Protein AF-0000000074130342 (afdb_homodimer)

Radius of gyration: 25.34 Å; Cα contacts (8 Å, |Δi|>4): 892; chains: 2; bounding box: 71×67×61 Å

Solvent-accessible surface area (backbone atoms only — not comparable to full-atom values): 33276 Å² total; per-residue (Å²): 106,71,64,52,54,55,45,49,65,70,62,58,66,60,75,70,65,76,58,54,89,88,46,61,43,65,38,70,67,45,55,48,35,56,52,48,40,52,52,14,48,50,33,41,50,52,49,26,19,75,72,62,36,90,77,43,72,65,71,58,54,52,38,71,68,38,47,49,73,42,70,35,47,55,28,46,33,51,31,50,44,36,32,48,56,48,34,52,46,34,52,50,35,47,50,22,37,76,67,75,34,77,35,58,65,57,48,31,25,48,26,19,24,44,43,47,50,45,48,22,52,52,54,10,40,44,34,11,69,51,17,67,73,65,46,76,61,60,60,59,54,49,57,57,43,54,50,38,48,48,54,40,52,50,56,72,66,48,78,76,78,72,88,60,69,13,36,87,74,70,86,57,47,68,57,45,51,52,48,45,54,47,42,51,54,46,37,52,53,25,44,41,44,19,37,38,44,59,64,16,56,20,61,69,30,41,49,45,34,69,60,41,40,27,40,39,71,38,65,54,26,43,47,14,34,45,33,31,46,39,26,70,54,42,34,60,46,44,55,51,49,42,50,41,72,74,35,72,38,33,48,63,52,68,54,52,35,38,23,50,26,28,22,42,44,48,52,48,52,31,57,63,43,31,70,74,32,84,86,40,62,72,89,32,32,58,38,78,91,32,38,66,59,51,51,49,52,55,51,45,52,35,47,52,38,44,48,51,37,48,54,44,67,72,48,48,30,34,29,28,62,62,75,60,62,81,127,108,69,64,53,56,54,45,49,64,70,62,57,67,60,73,71,62,76,59,55,88,88,46,62,45,63,39,70,69,45,55,48,35,56,52,48,41,52,53,15,49,50,34,42,50,52,50,25,19,74,71,60,36,91,75,40,72,65,71,58,54,51,37,70,68,40,47,47,71,43,72,35,47,55,29,46,34,50,32,50,44,35,32,48,56,49,32,51,47,36,50,50,33,46,50,23,37,75,66,75,35,78,36,57,66,58,49,31,25,48,28,19,26,43,43,48,51,45,49,24,51,52,54,8,40,43,33,12,68,49,16,68,70,65,46,76,61,61,61,60,53,48,57,55,41,53,51,38,50,47,54,42,54,49,55,71,66,48,79,75,80,72,87,61,68,15,37,86,74,68,85,57,47,67,57,46,51,52,46,44,52,48,42,53,53,45,35,52,53,25,46,42,44,20,37,36,42,59,64,16,56,20,60,71,30,43,50,44,33,70,59,40,41,28,39,39,71,37,65,53,27,43,47,15,34,46,34,32,48,39,24,69,53,43,35,60,46,43,54,51,48,45,50,42,73,74,36,71,38,35,50,64,53,67,54,53,34,40,22,48,27,28,21,43,45,47,50,49,53,30,56,62,44,30,68,73,32,85,85,38,62,71,87,32,33,57,40,78,90,31,37,66,58,50,52,49,51,53,51,44,52,35,46,53,38,44,49,50,38,49,53,44,68,72,47,49,30,34,29,28,61,62,75,59,62,78,126

Foldseek 3Di:
DVVVLVVVVVPDPQPPDDPDPQFDACDPLLSVLVVLLVVLVVLVVQLCCVVVHPVPPNPCCCCVPNPVLLVALLNNLLSVCSNPVSNVLSVVLNVCNVVRHHSQLSLLLSLLQQQLSLQLRLVLCCQFPNNVPHDPNNVVSVCSNVVSVVSLVVSLPRDDPDDFAAAADCPCVVVLVVLLVLLVVLLVVLQLLLCVLVVHPPPVSVVCCQQFFVLCVDRSNSLSSSSNCCNPVVNVVSVVLNVLSVAFAALVLLSVLSSNLSSLVNSLSSNQSLLVDPVHDPSRHGDPVNVVVVVVSSVSSNVSSVSSNVVCVVCVSRHHHDDYDDD/DVVVLVVVVPPDPQPPDDPDPQFDACDPLLSVLVVLLVVLVVLVVQLCLVVVHPVPPNPCCCCVPNPVLLVALLNNLLSVCSNPVSNVLSVVLNVCNVVRHHSQLSLLLSLLQQQLSLQLRLVLCCQFPNNVDHDPNNVVSVCSNVVSVVSLVVSLPRDDPDDFAAAADCPCVVVLVVLLVLLVVLLVVLQLLLCVLVVHPPPVSVVCCQQFFVLCVDRSNSLSSLSNCCNPVVNVVSVVLNVLSVAFAALVLLSVLSSNLSSLVNSLSSNQSLLVDPVHDPSRHGDPVNVVVVVVSSVSSNVSSVVSNVVCVVCVSRHHHDDYDDD

Organism: Ciona intestinalis (NCBI:txid7719)

Nearest PDB structures (foldseek):
  6grj-assembly1_C  TM=1.699E-01  e=1.242E+00  Aeromonas hydrophila
  7a0g-assembly1_EEE  TM=1.533E-01  e=3.624E+00  Serratia marcescens
  6grj-assembly1_C  TM=1.714E-01  e=2.009E+00  Aeromonas hydrophila

Sequence (654 aa):
MATIVVFVYLVVPPNGIKKEEGKEGRGVLYYTCCLFMWASMTDLALQGQRFGLFGLKSGTGYFEHGEPYLDTPFGLGVQGWNAIVNYLLYIHIIYNIDNNKDPRYTAIYWAGGILTSQFCVIVGAYSGSFATYLPPSVAMNIVFVVFPMWVFFHFLNKPRSDKIQAINSTKYRALDIFLITGLLVASFFMIIRGLGALDSPFPLTKYYVTTHEPYIMEPGKFGATWVLYGFIYGVPFQLFAIYGLLHSGCEWMMDLVVFYAAGMLQGTCVYMAYTWFPMSNPEYHIPQASMYMVIAINVFLVFISNLLLWRCFAEPQYFVKGKLKKNMATIVVFVYLVVPPNGIKKEEGKEGRGVLYYTCCLFMWASMTDLALQGQRFGLFGLKSGTGYFEHGEPYLDTPFGLGVQGWNAIVNYLLYIHIIYNIDNNKDPRYTAIYWAGGILTSQFCVIVGAYSGSFATYLPPSVAMNIVFVVFPMWVFFHFLNKPRSDKIQAINSTKYRALDIFLITGLLVASFFMIIRGLGALDSPFPLTKYYVTTHEPYIMEPGKFGATWVLYGFIYGVPFQLFAIYGLLHSGCEWMMDLVVFYAAGMLQGTCVYMAYTWFPMSNPEYHIPQASMYMVIAINVFLVFISNLLLWRCFAEPQYFVKGKLKKN

Secondary structure (DSSP, 8-state):
-HHHHHHHHHHS-TTSS---TTS--SSHHHHHHHHHHHHHHHHHHHHHHHTT-TT----THIIIII-GGGSSHHHHHHHHHIIIIIHHHHHHHHHHHHTT---HHHHHHHHHHHHHHHHHHHHHHHHSGGGGG--GGGGGGGHHHHHHHHHHHHHHHSPPSS-PPP----TTHHHHHHHHHHHHHHHHHHHHHHHHHTT---HHHHHHHHHT-GGGG-TT-HHHHHHHHIIIIIHHHHHHHHHHHHSS--THHHHHHHHHHHHHHHHHHHHHGGGG-TTS-GGGSPPGGGHHHHHHHHHHHHHHHHHHHHHHHH-GGGTS-S-----/-HHHHHHHHHHS-TTSS---TTS--SSHHHHHHHHHHHHHHHHHHHHHHHTT-TT----THIIIII-GGGSSHHHHHHHHHIIIIIHHHHHHHHHHHHTT---HHHHHHHHHHHHHHHHHHHHHHHHSGGGGG--GGGGGGGHHHHHHHHHHHHHHHSPPSS-PPP----TTHHHHHHHHHHHHHHHHHHHHHHHHHTT---HHHHHHHHHT-GGGG-TT-HHHHHHHHIIIIIHHHHHHHHHHHHSS--THHHHHHHHHHHHHHHHHHHHHGGGG-TTS-GGGSPPGGGHHHHHHHHHHHHHHHHHHHHHHHH-GGGTS-S-----

pLDDT: mean 86.51, std 14.46, range [36.78, 98.25]

Structure (mmCIF, N/CA/C/O backbone):
data_AF-0000000074130342-model_v1
#
loop_
_entity.id
_entity.type
_entity.pdbx_description
1 polymer 'Transmembrane 6 superfamily member 1-like'
#
loop_
_atom_site.group_PDB
_atom_site.id
_atom_site.type_symbol
_atom_site.label_atom_id
_atom_site.label_alt_id
_atom_site.label_comp_id
_atom_site.label_asym_id
_atom_site.label_entity_id
_atom_site.label_seq_id
_atom_site.pdbx_PDB_ins_code
_atom_site.Cartn_x
_atom_site.Cartn_y
_atom_site.Cartn_z
_atom_site.occupancy
_atom_site.B_iso_or_equiv
_atom_site.auth_seq_id
_atom_site.auth_comp_id
_atom_site.auth_asym_id
_atom_site.auth_atom_id
_atom_site.pdbx_PDB_model_num
ATOM 1 N N . MET A 1 1 ? -33.906 -3.234 2.332 1 36.88 1 MET A N 1
ATOM 2 C CA . MET A 1 1 ? -33 -2.676 3.34 1 36.88 1 MET A CA 1
ATOM 3 C C . MET A 1 1 ? -32.062 -1.671 2.713 1 36.88 1 MET A C 1
ATOM 5 O O . MET A 1 1 ? -31.844 -0.585 3.256 1 36.88 1 MET A O 1
ATOM 9 N N . ALA A 1 2 ? -31.641 -1.943 1.502 1 40.03 2 ALA A N 1
ATOM 10 C CA . ALA A 1 2 ? -30.906 -0.904 0.775 1 40.03 2 ALA A CA 1
ATOM 11 C C . ALA A 1 2 ? -31.797 0.31 0.523 1 40.03 2 ALA A C 1
ATOM 13 O O . ALA A 1 2 ? -31.359 1.452 0.657 1 40.03 2 ALA A O 1
ATOM 14 N N . THR A 1 3 ? -33.031 0.032 0.275 1 41.44 3 THR A N 1
ATOM 15 C CA . THR A 1 3 ? -33.969 1.093 0.003 1 41.44 3 THR A CA 1
ATOM 16 C C . THR A 1 3 ? -34.188 1.954 1.244 1 41.44 3 THR A C 1
ATOM 18 O O . THR A 1 3 ? -34.375 3.172 1.14 1 41.44 3 THR A O 1
ATOM 21 N N . ILE A 1 4 ? -34.125 1.343 2.428 1 45.03 4 ILE A N 1
ATOM 22 C CA . ILE A 1 4 ? -34.344 2.115 3.645 1 45.03 4 ILE A CA 1
ATOM 23 C C . ILE A 1 4 ? -33.125 3.014 3.908 1 45.03 4 ILE A C 1
ATOM 25 O O . ILE A 1 4 ? -33.281 4.18 4.281 1 45.03 4 ILE A O 1
ATOM 29 N N . VAL A 1 5 ? -31.984 2.562 3.641 1 45.09 5 VAL A N 1
ATOM 30 C CA . VAL A 1 5 ? -30.766 3.322 3.885 1 45.09 5 VAL A CA 1
ATOM 31 C C . VAL A 1 5 ? -30.719 4.535 2.959 1 45.09 5 VAL A C 1
ATOM 33 O O . VAL A 1 5 ? -30.422 5.648 3.396 1 45.09 5 VAL A O 1
ATOM 36 N N . VAL A 1 6 ? -31.109 4.367 1.66 1 46.41 6 VAL A N 1
ATOM 37 C CA . VAL A 1 6 ? -31.219 5.492 0.742 1 46.41 6 VAL A CA 1
ATOM 38 C C . VAL A 1 6 ? -32.312 6.453 1.231 1 46.41 6 VAL A C 1
ATOM 40 O O . VAL A 1 6 ? -32.125 7.672 1.191 1 46.41 6 VAL A O 1
ATOM 43 N N . PHE A 1 7 ? -33.375 5.871 1.765 1 45.16 7 PHE A N 1
ATOM 44 C CA . PHE A 1 7 ? -34.469 6.695 2.219 1 45.16 7 PHE A CA 1
ATOM 45 C C . PHE A 1 7 ? -34.062 7.527 3.432 1 45.16 7 PHE A C 1
ATOM 47 O O . PHE A 1 7 ? -34.406 8.711 3.51 1 45.16 7 PHE A O 1
ATOM 54 N N . VAL A 1 8 ? -33.438 6.949 4.355 1 48.09 8 VAL A N 1
ATOM 55 C CA . VAL A 1 8 ? -33.062 7.734 5.523 1 48.09 8 VAL A CA 1
ATOM 56 C C . VAL A 1 8 ? -32.062 8.812 5.117 1 48.09 8 VAL A C 1
ATOM 58 O O . VAL A 1 8 ? -32.125 9.945 5.594 1 48.09 8 VAL A O 1
ATOM 61 N N . TYR A 1 9 ? -31.141 8.5 4.199 1 47.56 9 TYR A N 1
ATOM 62 C CA . TYR A 1 9 ? -30.188 9.484 3.703 1 47.56 9 TYR A CA 1
ATOM 63 C C . TYR A 1 9 ? -30.906 10.664 3.064 1 47.56 9 TYR A C 1
ATOM 65 O O . TYR A 1 9 ? -30.469 11.812 3.178 1 47.56 9 TYR A O 1
ATOM 73 N N . LEU A 1 10 ? -31.953 10.445 2.303 1 44.91 10 LEU A N 1
ATOM 74 C CA . LEU A 1 10 ? -32.688 11.492 1.605 1 44.91 10 LEU A CA 1
ATOM 75 C C . LEU A 1 10 ? -33.562 12.281 2.576 1 44.91 10 LEU A C 1
ATOM 77 O O . LEU A 1 10 ? -33.844 13.469 2.357 1 44.91 10 LEU A O 1
ATOM 81 N N . VAL A 1 11 ? -34.125 11.625 3.531 1 43.59 11 VAL A N 1
ATOM 82 C CA . VAL A 1 11 ? -35.125 12.312 4.328 1 43.59 11 VAL A CA 1
ATOM 83 C C . VAL A 1 11 ? -34.469 13.039 5.492 1 43.59 11 VAL A C 1
ATOM 85 O O . VAL A 1 11 ? -34.938 14.078 5.945 1 43.59 11 VAL A O 1
ATOM 88 N N . VAL A 1 12 ? -33.625 12.414 6.277 1 43.09 12 VAL A N 1
ATOM 89 C CA . VAL A 1 12 ? -33.188 13.148 7.469 1 43.09 12 VAL A CA 1
ATOM 90 C C . VAL A 1 12 ? -32.062 14.117 7.109 1 43.09 12 VAL A C 1
ATOM 92 O O . VAL A 1 12 ? -30.969 13.688 6.75 1 43.09 12 VAL A O 1
ATOM 95 N N . PRO A 1 13 ? -32.438 15.281 6.797 1 43.66 13 PRO A N 1
ATOM 96 C CA . PRO A 1 13 ? -31.484 16.344 6.5 1 43.66 13 PRO A CA 1
ATOM 97 C C . PRO A 1 13 ? -30.422 16.5 7.578 1 43.66 13 PRO A C 1
ATOM 99 O O . PRO A 1 13 ? -30.719 16.453 8.773 1 43.66 13 PRO A O 1
ATOM 102 N N . PRO A 1 14 ? -29.109 16.203 7.312 1 42.84 14 PRO A N 1
ATOM 103 C CA . PRO A 1 14 ? -27.984 16.453 8.211 1 42.84 14 PRO A CA 1
ATOM 104 C C . PRO A 1 14 ? -28.078 17.812 8.906 1 42.84 14 PRO A C 1
ATOM 106 O O . PRO A 1 14 ? -27.156 18.219 9.602 1 42.84 14 PRO A O 1
ATOM 109 N N . ASN A 1 15 ? -29.094 18.656 8.656 1 39.03 15 ASN A N 1
ATOM 110 C CA . ASN A 1 15 ? -29 20.062 9.031 1 39.03 15 ASN A CA 1
ATOM 111 C C . ASN A 1 15 ? -28.859 20.234 10.539 1 39.03 15 ASN A C 1
ATOM 113 O O . ASN A 1 15 ? -28.719 21.359 11.039 1 39.03 15 ASN A O 1
ATOM 117 N N . GLY A 1 16 ? -29.5 19.438 11.43 1 36.84 16 GLY A N 1
ATOM 118 C CA . GLY A 1 16 ? -29.812 20.047 12.711 1 36.84 16 GLY A CA 1
ATOM 119 C C . GLY A 1 16 ? -28.578 20.375 13.531 1 36.84 16 GLY A C 1
ATOM 120 O O . GLY A 1 16 ? -28.594 21.281 14.359 1 36.84 16 GLY A O 1
ATOM 121 N N . ILE A 1 17 ? -27.781 19.438 14.242 1 41.19 17 ILE A N 1
ATOM 122 C CA . ILE A 1 17 ? -27.016 19.859 15.398 1 41.19 17 ILE A CA 1
ATOM 123 C C . ILE A 1 17 ? -25.781 20.641 14.938 1 41.19 17 ILE A C 1
ATOM 125 O O . ILE A 1 17 ? -25.016 20.156 14.109 1 41.19 17 ILE A O 1
ATOM 129 N N . LYS A 1 18 ? -25.797 21.812 15.297 1 44.38 18 LYS A N 1
ATOM 130 C CA . LYS A 1 18 ? -24.781 22.844 15.188 1 44.38 18 LYS A CA 1
ATOM 131 C C . LYS A 1 18 ? -23.391 22.297 15.445 1 44.38 18 LYS A C 1
ATOM 133 O O . LYS A 1 18 ? -23.156 21.625 16.453 1 44.38 18 LYS A O 1
ATOM 138 N N . LYS A 1 19 ? -22.609 21.969 14.375 1 49.47 19 LYS A N 1
ATOM 139 C CA . LYS A 1 19 ? -21.172 21.703 14.305 1 49.47 19 LYS A CA 1
ATOM 140 C C . LYS A 1 19 ? -20.391 22.672 15.188 1 49.47 19 LYS A C 1
ATOM 142 O O . LYS A 1 19 ? -20.5 23.891 15.031 1 49.47 19 LYS A O 1
ATOM 147 N N . GLU A 1 20 ? -20.344 22.391 16.547 1 50.44 20 GLU A N 1
ATOM 148 C CA . GLU A 1 20 ? -19.297 23.234 17.125 1 50.44 20 GLU A CA 1
ATOM 149 C C . GLU A 1 20 ? -18.031 23.172 16.297 1 50.44 20 GLU A C 1
ATOM 151 O O . GLU A 1 20 ? -17.766 22.188 15.602 1 50.44 20 GLU A O 1
ATOM 156 N N . GLU A 1 21 ? -17.359 24.125 16.141 1 53.53 21 GLU A N 1
ATOM 157 C CA . GLU A 1 21 ? -16.125 24.312 15.375 1 53.53 21 GLU A CA 1
ATOM 158 C C . GLU A 1 21 ? -15.133 23.188 15.617 1 53.53 21 GLU A C 1
ATOM 160 O O . GLU A 1 21 ? -14.773 22.906 16.766 1 53.53 21 GLU A O 1
ATOM 165 N N . GLY A 1 22 ? -14.812 22.281 14.75 1 59.31 22 GLY A N 1
ATOM 166 C CA . GLY A 1 22 ? -13.797 21.25 14.805 1 59.31 22 GLY A CA 1
ATOM 167 C C . GLY A 1 22 ? -14.367 19.875 15.078 1 59.31 22 GLY A C 1
ATOM 168 O O . GLY A 1 22 ? -13.664 18.859 14.953 1 59.31 22 GLY A O 1
ATOM 169 N N . LYS A 1 23 ? -15.617 19.875 15.75 1 65.81 23 LYS A N 1
ATOM 170 C CA . LYS A 1 23 ? -16.141 18.578 16.141 1 65.81 23 LYS A CA 1
ATOM 171 C C . LYS A 1 23 ? -17.125 18.047 15.102 1 65.81 23 LYS A C 1
ATOM 173 O O . LYS A 1 23 ? -17.719 18.812 14.344 1 65.81 23 LYS A O 1
ATOM 178 N N . GLU A 1 24 ? -17.188 16.688 15.047 1 74.62 24 GLU A N 1
ATOM 179 C CA . GLU A 1 24 ? -18.062 16.016 14.078 1 74.62 24 GLU A CA 1
ATOM 180 C C . GLU A 1 24 ? -19.516 16.078 14.516 1 74.62 24 GLU A C 1
ATOM 182 O O . GLU A 1 24 ? -19.844 15.812 15.672 1 74.62 24 GLU A O 1
ATOM 187 N N . GLY A 1 25 ? -20.375 16.688 13.734 1 77.06 25 GLY A N 1
ATOM 188 C CA . GLY A 1 25 ? -21.797 16.625 14 1 77.06 25 GLY A CA 1
ATOM 189 C C . GLY A 1 25 ? -22.469 15.414 13.375 1 77.06 25 GLY A C 1
ATOM 190 O O . GLY A 1 25 ? -21.797 14.516 12.875 1 77.06 25 GLY A O 1
ATOM 191 N N . ARG A 1 26 ? -23.766 15.281 13.703 1 80.69 26 ARG A N 1
ATOM 192 C CA . ARG A 1 26 ? -24.531 14.203 13.086 1 80.69 26 ARG A CA 1
ATOM 193 C C . ARG A 1 26 ? -24.562 14.352 11.562 1 80.69 26 ARG A C 1
ATOM 195 O O . ARG A 1 26 ? -25.359 15.117 11.031 1 80.69 26 ARG A O 1
ATOM 202 N N . GLY A 1 27 ? -23.578 13.82 10.977 1 81.56 27 GLY A N 1
ATOM 203 C CA . GLY A 1 27 ? -23.422 13.891 9.531 1 81.56 27 GLY A CA 1
ATOM 204 C C . GLY A 1 27 ? -23.406 12.531 8.859 1 81.56 27 GLY A C 1
ATOM 205 O O . GLY A 1 27 ? -2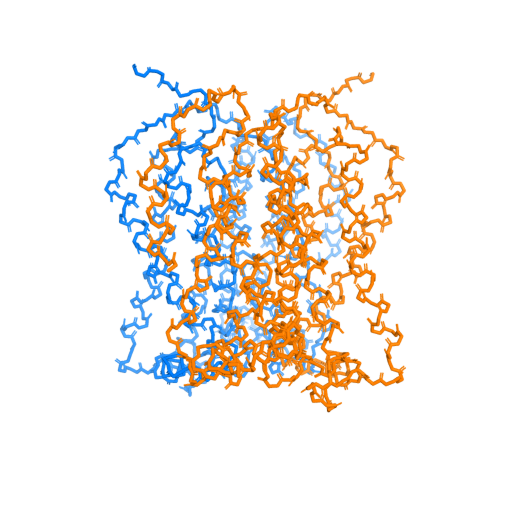4.047 11.594 9.328 1 81.56 27 GLY A O 1
ATOM 206 N N . VAL A 1 28 ? -22.797 12.414 7.82 1 82.12 28 VAL A N 1
ATOM 207 C CA . VAL A 1 28 ? -22.734 11.219 6.992 1 82.12 28 VAL A CA 1
ATOM 208 C C . VAL A 1 28 ? -22.125 10.07 7.789 1 82.12 28 VAL A C 1
ATOM 210 O O . VAL A 1 28 ? -22.578 8.93 7.711 1 82.12 28 VAL A O 1
ATOM 213 N N . LEU A 1 29 ? -21.172 10.414 8.578 1 88.88 29 LEU A N 1
ATOM 214 C CA . LEU A 1 29 ? -20.516 9.391 9.383 1 88.88 29 LEU A CA 1
ATOM 215 C C . LEU A 1 29 ? -21.484 8.797 10.398 1 88.88 29 LEU A C 1
ATOM 217 O O . LEU A 1 29 ? -21.578 7.578 10.547 1 88.88 29 LEU A O 1
ATOM 221 N N . TYR A 1 30 ? -22.25 9.609 11.016 1 88.56 30 TYR A N 1
ATOM 222 C CA . TYR A 1 30 ? -23.203 9.195 12.031 1 88.56 30 TYR A CA 1
ATOM 223 C C . TYR A 1 30 ? -24.266 8.273 11.445 1 88.56 30 TYR A C 1
ATOM 225 O O . TYR A 1 30 ? -24.484 7.172 11.945 1 88.56 30 TYR A O 1
ATOM 233 N N . TYR A 1 31 ? -24.812 8.625 10.383 1 84.88 31 TYR A N 1
ATOM 234 C CA . TYR A 1 31 ? -25.922 7.871 9.805 1 84.88 31 TYR A CA 1
ATOM 235 C C . TYR A 1 31 ? -25.422 6.598 9.141 1 84.88 31 TYR A C 1
ATOM 237 O O . TYR A 1 31 ? -26.125 5.578 9.133 1 84.88 31 TYR A O 1
ATOM 245 N N . THR A 1 32 ? -24.328 6.707 8.578 1 86.94 32 THR A N 1
ATOM 246 C CA . THR A 1 32 ? -23.766 5.5 7.98 1 86.94 32 THR A CA 1
ATOM 247 C C . THR A 1 32 ? -23.422 4.477 9.062 1 86.94 32 THR A C 1
ATOM 249 O O . THR A 1 32 ? -23.625 3.273 8.859 1 86.94 32 THR A O 1
ATOM 252 N N . CYS A 1 33 ? -22.938 4.969 10.148 1 90.25 33 CYS A N 1
ATOM 253 C CA . CYS A 1 33 ? -22.672 4.059 11.258 1 90.25 33 CYS A CA 1
ATOM 254 C C . CYS A 1 33 ? -23.953 3.389 11.734 1 90.25 33 CYS A C 1
ATOM 256 O O . CYS A 1 33 ? -23.953 2.197 12.055 1 90.25 33 CYS A O 1
ATOM 258 N N . CYS A 1 34 ? -25.031 4.102 11.703 1 87.88 34 CYS A N 1
ATOM 259 C CA . CYS A 1 34 ? -26.312 3.525 12.094 1 87.88 34 CYS A CA 1
ATOM 260 C C . CYS A 1 34 ? -26.75 2.439 11.109 1 87.88 34 CYS A C 1
ATOM 262 O O . CYS A 1 34 ? -27.203 1.372 11.523 1 87.88 34 CYS A O 1
ATOM 264 N N . LEU A 1 35 ? -26.531 2.703 9.906 1 86.44 35 LEU A N 1
ATOM 265 C CA . LEU A 1 35 ? -26.875 1.727 8.875 1 86.44 35 LEU A CA 1
ATOM 266 C C . LEU A 1 35 ? -25.984 0.491 8.984 1 86.44 35 LEU A C 1
ATOM 268 O O . LEU A 1 35 ? -26.469 -0.635 8.812 1 86.44 35 LEU A O 1
ATOM 272 N N . PHE A 1 36 ? -24.766 0.748 9.234 1 90.75 36 PHE A N 1
ATOM 273 C CA . PHE A 1 36 ? -23.812 -0.355 9.32 1 90.75 36 PHE A CA 1
ATOM 274 C C . PHE A 1 36 ? -24.062 -1.204 10.555 1 90.75 36 PHE A C 1
ATOM 276 O O . PHE A 1 36 ? -23.734 -2.393 10.578 1 90.75 36 PHE A O 1
ATOM 283 N N . MET A 1 37 ? -24.656 -0.608 11.508 1 90.88 37 MET A N 1
ATOM 284 C CA . MET A 1 37 ? -25.062 -1.392 12.672 1 90.88 37 MET A CA 1
ATOM 285 C C . MET A 1 37 ? -26.125 -2.426 12.305 1 90.88 37 MET A C 1
ATOM 287 O O . MET A 1 37 ? -26.078 -3.557 12.789 1 90.88 37 MET A O 1
ATOM 291 N N . TRP A 1 38 ? -26.984 -2.045 11.445 1 87.62 38 TRP A N 1
ATOM 292 C CA . TRP A 1 38 ? -27.984 -2.98 10.961 1 87.62 38 TRP A CA 1
ATOM 293 C C . TRP A 1 38 ? -27.344 -4.113 10.172 1 87.62 38 TRP A C 1
ATOM 295 O O . TRP A 1 38 ? -27.766 -5.27 10.281 1 87.62 38 TRP A O 1
ATOM 305 N N . ALA A 1 39 ? -26.391 -3.729 9.336 1 85.94 39 ALA A N 1
ATOM 306 C CA . ALA A 1 39 ? -25.672 -4.75 8.578 1 85.94 39 ALA A CA 1
ATOM 307 C C . ALA A 1 39 ? -24.969 -5.723 9.508 1 85.94 39 ALA A C 1
ATOM 309 O O . ALA A 1 39 ? -24.891 -6.922 9.227 1 85.94 39 ALA A O 1
ATOM 310 N N . SER A 1 40 ? -24.484 -5.199 10.586 1 89.69 40 SER A N 1
ATOM 311 C CA . SER A 1 40 ? -23.812 -6.055 11.562 1 89.69 40 SER A CA 1
ATOM 312 C C . SER A 1 40 ? -24.797 -7.027 12.211 1 89.69 40 SER A C 1
ATOM 314 O O . SER A 1 40 ? -24.453 -8.18 12.484 1 89.69 40 SER A O 1
ATOM 316 N N . MET A 1 41 ? -25.953 -6.613 12.359 1 87.12 41 MET A N 1
ATOM 317 C CA . MET A 1 41 ? -26.969 -7.473 12.953 1 87.12 41 MET A CA 1
ATOM 318 C C . MET A 1 41 ? -27.391 -8.57 11.977 1 87.12 41 MET A C 1
ATOM 320 O O . MET A 1 41 ? -27.688 -9.688 12.383 1 87.12 41 MET A O 1
ATOM 324 N N . THR A 1 42 ? -27.375 -8.195 10.758 1 83.69 42 THR A N 1
ATOM 325 C CA . THR A 1 42 ? -27.672 -9.203 9.742 1 83.69 42 THR A CA 1
ATOM 326 C C . THR A 1 42 ? -26.578 -10.281 9.727 1 83.69 42 THR A C 1
ATOM 328 O O . THR A 1 42 ? -26.875 -11.461 9.547 1 83.69 42 THR A O 1
ATOM 331 N N . ASP A 1 43 ? -25.344 -9.82 9.891 1 87.25 43 ASP A N 1
ATOM 332 C CA . ASP A 1 43 ? -24.25 -10.781 9.969 1 87.25 43 ASP A CA 1
ATOM 333 C C . ASP A 1 43 ? -24.406 -11.688 11.18 1 87.25 43 ASP A C 1
ATOM 335 O O . ASP A 1 43 ? -24.109 -12.883 11.109 1 87.25 43 ASP A O 1
ATOM 339 N N . LEU A 1 44 ? -24.875 -11.148 12.227 1 85.38 44 LEU A N 1
ATOM 340 C CA . LEU A 1 44 ? -25.094 -11.93 13.438 1 85.38 44 LEU A CA 1
ATOM 341 C C . LEU A 1 44 ? -26.203 -12.961 13.234 1 85.38 44 LEU A C 1
ATOM 343 O O . LEU A 1 44 ? -26.078 -14.102 13.695 1 85.38 44 LEU A O 1
ATOM 347 N N . ALA A 1 45 ? -27.203 -12.531 12.523 1 82.62 45 ALA A N 1
ATOM 348 C CA . ALA A 1 45 ? -28.328 -13.438 12.242 1 82.62 45 ALA A CA 1
ATOM 349 C C . ALA A 1 45 ? -27.891 -14.586 11.336 1 82.62 45 ALA A C 1
ATOM 351 O O . ALA A 1 45 ? -28.266 -15.734 11.555 1 82.62 45 ALA A O 1
ATOM 352 N N . LEU A 1 46 ? -27.125 -14.25 10.398 1 80.12 46 LEU A N 1
ATOM 353 C CA . LEU A 1 46 ? -26.656 -15.266 9.461 1 80.12 46 LEU A CA 1
ATOM 354 C C . LEU A 1 46 ? -25.719 -16.25 10.156 1 80.12 46 LEU A C 1
ATOM 356 O O . LEU A 1 46 ? -25.797 -17.453 9.906 1 80.12 46 LEU A O 1
ATOM 360 N N . GLN A 1 47 ? -24.891 -15.742 10.977 1 81.69 47 GLN A N 1
ATOM 361 C CA . GLN A 1 47 ? -23.984 -16.609 11.734 1 81.69 47 GLN A CA 1
ATOM 362 C C . GLN A 1 47 ? -24.766 -17.5 12.703 1 81.69 47 GLN A C 1
ATOM 364 O O . GLN A 1 47 ? -24.438 -18.672 12.891 1 81.69 47 GLN A O 1
ATOM 369 N N . GLY A 1 48 ? -25.703 -16.875 13.32 1 80.38 48 GLY A N 1
ATOM 370 C CA . GLY A 1 48 ? -26.547 -17.641 14.219 1 80.38 48 GLY A CA 1
ATOM 371 C C . GLY A 1 48 ? -27.281 -18.781 13.516 1 80.38 48 GLY A C 1
ATOM 372 O O . GLY A 1 48 ? -27.406 -19.875 14.062 1 80.38 48 GLY A O 1
ATOM 373 N N . GLN A 1 49 ? -27.625 -18.531 12.367 1 79.31 49 GLN A N 1
ATOM 374 C CA . GLN A 1 49 ? -28.297 -19.562 11.586 1 79.31 49 GLN A CA 1
ATOM 375 C C . GLN A 1 49 ? -27.328 -20.688 11.203 1 79.31 49 GLN A C 1
ATOM 377 O O . GLN A 1 49 ? -27.688 -21.859 11.258 1 79.31 49 GLN A O 1
ATOM 382 N N . ARG A 1 50 ? -26.156 -20.281 10.875 1 79.12 50 ARG A N 1
ATOM 383 C CA . ARG A 1 50 ? -25.156 -21.25 10.438 1 79.12 50 ARG A CA 1
ATOM 384 C C . ARG A 1 50 ? -24.703 -22.141 11.594 1 79.12 50 ARG A C 1
ATOM 386 O O . ARG A 1 50 ? -24.422 -23.328 11.398 1 79.12 50 ARG A O 1
ATOM 393 N N . PHE A 1 51 ? -24.703 -21.562 12.773 1 80 51 PHE A N 1
ATOM 394 C CA . PHE A 1 51 ? -24.266 -22.328 13.938 1 80 51 PHE A CA 1
ATOM 395 C C . PHE A 1 51 ? -25.469 -22.906 14.68 1 80 51 PHE A C 1
ATOM 397 O O . PHE A 1 51 ? -25.312 -23.578 15.695 1 80 51 PHE A O 1
ATOM 404 N N . GLY A 1 52 ? -26.656 -22.703 14.062 1 76.19 52 GLY A N 1
ATOM 405 C CA . GLY A 1 52 ? -27.859 -23.25 14.641 1 76.19 52 GLY A CA 1
ATOM 406 C C . GLY A 1 52 ? -28.297 -22.547 15.906 1 76.19 52 GLY A C 1
ATOM 407 O O . GLY A 1 52 ? -28.875 -23.156 16.812 1 76.19 52 GLY A O 1
ATOM 408 N N . LEU A 1 53 ? -27.859 -21.281 15.859 1 70.94 53 LEU A N 1
ATOM 409 C CA . LEU A 1 53 ? -28.25 -20.516 17.031 1 70.94 53 LEU A CA 1
ATOM 410 C C . LEU A 1 53 ? -29.594 -19.812 16.812 1 70.94 53 LEU A C 1
ATOM 412 O O . LEU A 1 53 ? -29.938 -19.484 15.672 1 70.94 53 LEU A O 1
ATOM 416 N N . PHE A 1 54 ? -30.406 -19.5 17.766 1 62.5 54 PHE A N 1
ATOM 417 C CA . PHE A 1 54 ? -31.641 -18.734 17.875 1 62.5 54 PHE A CA 1
ATOM 418 C C . PHE A 1 54 ? -32.781 -19.406 17.094 1 62.5 54 PHE A C 1
ATOM 420 O O . PHE A 1 54 ? -33.719 -18.734 16.656 1 62.5 54 PHE A O 1
ATOM 427 N N . GLY A 1 55 ? -32.719 -20.625 16.734 1 57.91 55 GLY A N 1
ATOM 428 C CA . GLY A 1 55 ? -33.844 -21.344 16.125 1 57.91 55 GLY A CA 1
ATOM 429 C C . GLY A 1 55 ? -34.062 -20.969 14.68 1 57.91 55 GLY A C 1
ATOM 430 O O . GLY A 1 55 ? -35.094 -21.312 14.094 1 57.91 55 GLY A O 1
ATOM 431 N N . LEU A 1 56 ? -33.281 -20 14.164 1 56.41 56 LEU A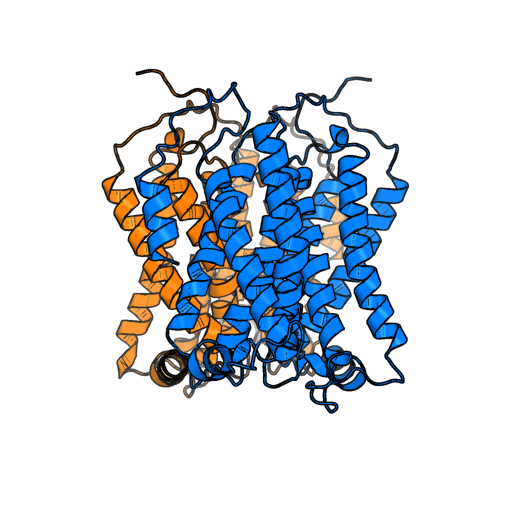 N 1
ATOM 432 C CA . LEU A 1 56 ? -33.5 -19.562 12.789 1 56.41 56 LEU A CA 1
ATOM 433 C C . LEU A 1 56 ? -33.156 -20.656 11.797 1 56.41 56 LEU A C 1
ATOM 435 O O . LEU A 1 56 ? -32.156 -21.359 11.953 1 56.41 56 LEU A O 1
ATOM 439 N N . LYS A 1 57 ? -34.312 -21.109 11.234 1 54.66 57 LYS A N 1
ATOM 440 C CA . LYS A 1 57 ? -34.125 -22.156 10.234 1 54.66 57 LYS A CA 1
ATOM 441 C C . LYS A 1 57 ? -33.062 -21.75 9.211 1 54.66 57 LYS A C 1
ATOM 443 O O . LYS A 1 57 ? -32.906 -20.562 8.898 1 54.66 57 LYS A O 1
ATOM 448 N N . SER A 1 58 ? -31.984 -22.5 9.031 1 53.34 58 SER A N 1
ATOM 449 C CA . SER A 1 58 ? -30.828 -22.406 8.156 1 53.34 58 SER A CA 1
ATOM 450 C C . SER A 1 58 ? -31.203 -21.812 6.797 1 53.34 58 SER A C 1
ATOM 452 O O . SER A 1 58 ? -31.75 -22.516 5.945 1 53.34 58 SER A O 1
ATOM 454 N N . GLY A 1 59 ? -31.938 -20.859 6.68 1 51.03 59 GLY A N 1
ATOM 455 C CA . GLY A 1 59 ? -32.156 -20.438 5.305 1 51.03 59 GLY A CA 1
ATOM 456 C C . GLY A 1 59 ? -30.859 -20.094 4.578 1 51.03 59 GLY A C 1
ATOM 457 O O . GLY A 1 59 ? -30.297 -19.031 4.781 1 51.03 59 GLY A O 1
ATOM 458 N N . THR A 1 60 ? -30.125 -21.156 4.164 1 55.66 60 THR A N 1
ATOM 459 C CA . THR A 1 60 ? -28.891 -21.359 3.434 1 55.66 60 THR A CA 1
ATOM 460 C C . THR A 1 60 ? -28.906 -20.609 2.105 1 55.66 60 THR A C 1
ATOM 462 O O . THR A 1 60 ? -27.953 -20.688 1.331 1 55.66 60 THR A O 1
ATOM 465 N N . GLY A 1 61 ? -30.031 -19.844 1.902 1 59.91 61 GLY A N 1
ATOM 466 C CA . GLY A 1 61 ? -30.156 -19.297 0.562 1 59.91 61 GLY A CA 1
ATOM 467 C C . GLY A 1 61 ? -29.172 -18.188 0.279 1 59.91 61 GLY A C 1
ATOM 468 O O . GLY A 1 61 ? -28.641 -18.078 -0.833 1 59.91 61 GLY A O 1
ATOM 469 N N . TYR A 1 62 ? -28.906 -17.422 1.328 1 59.59 62 TYR A N 1
ATOM 470 C CA . TYR A 1 62 ? -28 -16.312 1.091 1 59.59 62 TYR A CA 1
ATOM 471 C C . TYR A 1 62 ? -26.594 -16.812 0.779 1 59.59 62 TYR A C 1
ATOM 473 O O . TYR A 1 62 ? -25.922 -16.281 -0.108 1 59.59 62 TYR A O 1
ATOM 481 N N . PHE A 1 63 ? -26.266 -17.828 1.477 1 65.12 63 PHE A N 1
ATOM 482 C CA . PHE A 1 63 ? -24.922 -18.375 1.25 1 65.12 63 PHE A CA 1
ATOM 483 C C . PHE A 1 63 ? -24.875 -19.141 -0.068 1 65.12 63 PHE A C 1
ATOM 485 O O . PHE A 1 63 ? -23.844 -19.125 -0.753 1 65.12 63 PHE A O 1
ATOM 492 N N . GLU A 1 64 ? -25.938 -19.688 -0.376 1 64.12 64 GLU A N 1
ATOM 493 C CA . GLU A 1 64 ? -25.922 -20.5 -1.583 1 64.12 64 GLU A CA 1
ATOM 494 C C . GLU A 1 64 ? -26.094 -19.641 -2.834 1 64.12 64 GLU A C 1
ATOM 496 O O . GLU A 1 64 ? -25.422 -19.859 -3.84 1 64.12 64 GLU A O 1
ATOM 501 N N . HIS A 1 65 ? -26.859 -18.609 -2.666 1 65.25 65 HIS A N 1
ATOM 502 C CA . HIS A 1 65 ? -27.172 -17.891 -3.895 1 65.25 65 HIS A CA 1
ATOM 503 C C . HIS A 1 65 ? -26.594 -16.469 -3.857 1 65.25 65 HIS A C 1
ATOM 505 O O . HIS A 1 65 ? -26.406 -15.852 -4.902 1 65.25 65 HIS A O 1
ATOM 511 N N . GLY A 1 66 ? -26.25 -16.078 -2.734 1 69.12 66 GLY A N 1
ATOM 512 C CA . GLY A 1 66 ? -25.781 -14.695 -2.627 1 69.12 66 GLY A CA 1
ATOM 513 C C . GLY A 1 66 ? -24.266 -14.578 -2.604 1 69.12 66 GLY A C 1
ATOM 514 O O . GLY A 1 66 ? -23.656 -14.234 -3.613 1 69.12 66 GLY A O 1
ATOM 515 N N . GLU A 1 67 ? -23.703 -14.938 -1.477 1 78.06 67 GLU A N 1
ATOM 516 C CA . GLU A 1 67 ? -22.25 -14.844 -1.295 1 78.06 67 GLU A CA 1
ATOM 517 C C . GLU A 1 67 ? -21.688 -16.141 -0.728 1 78.06 67 GLU A C 1
ATOM 519 O O . GLU A 1 67 ? -21.375 -16.219 0.463 1 78.06 67 GLU A O 1
ATOM 524 N N . PRO A 1 68 ? -21.484 -17.047 -1.638 1 79.62 68 PRO A N 1
ATOM 525 C CA . PRO A 1 68 ? -21.031 -18.375 -1.186 1 79.62 68 PRO A CA 1
ATOM 526 C C . PRO A 1 68 ? -19.672 -18.344 -0.513 1 79.62 68 PRO A C 1
ATOM 528 O O . PRO A 1 68 ? -19.359 -19.188 0.32 1 79.62 68 PRO A O 1
ATOM 531 N N . TYR A 1 69 ? -18.859 -17.359 -0.84 1 81.25 69 TYR A N 1
ATOM 532 C CA . TYR A 1 69 ? -17.516 -17.281 -0.276 1 81.25 69 TYR A CA 1
ATOM 533 C C . TYR A 1 69 ? -17.562 -16.922 1.205 1 81.25 69 TYR A C 1
ATOM 535 O O . TYR A 1 69 ? -16.562 -17.094 1.923 1 81.25 69 TYR A O 1
ATOM 543 N N . LEU A 1 70 ? -18.719 -16.547 1.652 1 82.94 70 LEU A N 1
ATOM 544 C CA . LEU A 1 70 ? -18.859 -16.188 3.061 1 82.94 70 LEU A CA 1
ATOM 545 C C . LEU A 1 70 ? -19.156 -17.422 3.908 1 82.94 70 LEU A C 1
ATOM 547 O O . LEU A 1 70 ? -19.031 -17.391 5.133 1 82.94 70 LEU A O 1
ATOM 551 N N . ASP A 1 71 ? -19.5 -18.453 3.172 1 84.44 71 ASP A N 1
ATOM 552 C CA . ASP A 1 71 ? -19.703 -19.719 3.885 1 84.44 71 ASP A CA 1
ATOM 553 C C . ASP A 1 71 ? -18.406 -20.5 3.979 1 84.44 71 ASP A C 1
ATOM 555 O O . ASP A 1 71 ? -18.344 -21.656 3.561 1 84.44 71 ASP A O 1
ATOM 559 N N . THR A 1 72 ? -17.391 -19.891 4.316 1 88.44 72 THR A N 1
ATOM 560 C CA . THR A 1 72 ? -16.062 -20.422 4.586 1 88.44 72 THR A CA 1
ATOM 561 C C . THR A 1 72 ? -15.586 -20 5.977 1 88.44 72 THR A C 1
ATOM 563 O O . THR A 1 72 ? -16.141 -19.094 6.582 1 88.44 72 THR A O 1
ATOM 566 N N . PRO A 1 73 ? -14.664 -20.75 6.508 1 89.5 73 PRO A N 1
ATOM 567 C CA . PRO A 1 73 ? -14.148 -20.328 7.816 1 89.5 73 PRO A CA 1
ATOM 568 C C . PRO A 1 73 ? -13.719 -18.859 7.848 1 89.5 73 PRO A C 1
ATOM 570 O O . PRO A 1 73 ? -13.953 -18.172 8.836 1 89.5 73 PRO A O 1
ATOM 573 N N . PHE A 1 74 ? -13.141 -18.438 6.793 1 90.19 74 PHE A N 1
ATOM 574 C CA . PHE A 1 74 ? -12.727 -17.047 6.707 1 90.19 74 PHE A CA 1
ATOM 575 C C . PHE A 1 74 ? -13.938 -16.109 6.715 1 90.19 74 PHE A C 1
ATOM 577 O O . PHE A 1 74 ? -13.961 -15.117 7.441 1 90.19 74 PHE A O 1
ATOM 584 N N . GLY A 1 75 ? -14.898 -16.438 5.91 1 89.06 75 GLY A N 1
ATOM 585 C CA . GLY A 1 75 ? -16.109 -15.633 5.848 1 89.06 75 GLY A CA 1
ATOM 586 C C . GLY A 1 75 ? -16.844 -15.555 7.172 1 89.06 75 GLY A C 1
ATOM 587 O O . GLY A 1 75 ? -17.312 -14.492 7.566 1 89.06 75 GLY A O 1
ATOM 588 N N . LEU A 1 76 ? -16.891 -16.641 7.812 1 89.12 76 LEU A N 1
ATOM 589 C CA . LEU A 1 76 ? -17.547 -16.688 9.109 1 89.12 76 LEU A CA 1
ATOM 590 C C . LEU A 1 76 ? -16.781 -15.867 10.148 1 89.12 76 LEU A C 1
ATOM 592 O O . LEU A 1 76 ? -17.391 -15.258 11.031 1 89.12 76 LEU A O 1
ATOM 596 N N . GLY A 1 77 ? -15.484 -15.977 10.008 1 90.62 77 GLY A N 1
ATOM 597 C CA . GLY A 1 77 ? -14.672 -15.148 10.883 1 90.62 77 GLY A CA 1
ATOM 598 C C . GLY A 1 77 ? -14.906 -13.664 10.68 1 90.62 77 GLY A C 1
ATOM 599 O O . GLY A 1 77 ? -15.031 -12.906 11.648 1 90.62 77 GLY A O 1
ATOM 600 N N . VAL A 1 78 ? -14.977 -13.25 9.445 1 91.94 78 VAL A N 1
ATOM 601 C CA . VAL A 1 78 ? -15.211 -11.852 9.102 1 91.94 78 VAL A CA 1
ATOM 602 C C . VAL A 1 78 ? -16.594 -11.43 9.594 1 91.94 78 VAL A C 1
ATOM 604 O O . VAL A 1 78 ? -16.75 -10.336 10.156 1 91.94 78 VAL A O 1
ATOM 607 N N . GLN A 1 79 ? -17.547 -12.281 9.406 1 90.12 79 GLN A N 1
ATOM 608 C CA . GLN A 1 79 ? -18.906 -11.977 9.852 1 90.12 79 GLN A CA 1
ATOM 609 C C . GLN A 1 79 ? -18.984 -11.859 11.367 1 90.12 79 GLN A C 1
ATOM 611 O O . GLN A 1 79 ? -19.672 -10.984 11.898 1 90.12 79 GLN A O 1
ATOM 616 N N . GLY A 1 80 ? -18.312 -12.766 12 1 90.06 80 GLY A N 1
ATOM 617 C CA . GLY A 1 80 ? -18.266 -12.672 13.445 1 90.06 80 GLY A CA 1
ATOM 618 C C . GLY A 1 80 ? -17.625 -11.391 13.945 1 90.06 80 GLY A C 1
ATOM 619 O O . GLY A 1 80 ? -18.125 -10.773 14.891 1 90.06 80 GLY A O 1
ATOM 620 N N . TRP A 1 81 ? -16.547 -10.977 13.32 1 94.06 81 TRP A N 1
ATOM 621 C CA . TRP A 1 81 ? -15.883 -9.727 13.664 1 94.06 81 TRP A CA 1
ATOM 622 C C . TRP A 1 81 ? -16.812 -8.539 13.43 1 94.06 81 TRP A C 1
ATOM 624 O O . TRP A 1 81 ? -16.859 -7.617 14.25 1 94.06 81 TRP A O 1
ATOM 634 N N . ASN A 1 82 ? -17.516 -8.562 12.344 1 92.56 82 ASN A N 1
ATOM 635 C CA . ASN A 1 82 ? -18.438 -7.488 12.031 1 92.56 82 ASN A CA 1
ATOM 636 C C . ASN A 1 82 ? -19.594 -7.441 13.023 1 92.56 82 ASN A C 1
ATOM 638 O O . ASN A 1 82 ? -20.016 -6.359 13.453 1 92.56 82 ASN A O 1
ATOM 642 N N . ALA A 1 83 ? -20.062 -8.547 13.391 1 92.31 83 ALA A N 1
ATOM 643 C CA . ALA A 1 83 ? -21.25 -8.648 14.242 1 92.31 83 ALA A CA 1
ATOM 644 C C . ALA A 1 83 ? -20.953 -8.133 15.648 1 92.31 83 ALA A C 1
ATOM 646 O O . ALA A 1 83 ? -21.797 -7.512 16.281 1 92.31 83 ALA A O 1
ATOM 647 N N . ILE A 1 84 ? -19.719 -8.32 16.047 1 93.62 84 ILE A N 1
ATOM 648 C CA . ILE A 1 84 ? -19.438 -7.996 17.438 1 93.62 84 ILE A CA 1
ATOM 649 C C . ILE A 1 84 ? -18.562 -6.754 17.516 1 93.62 84 ILE A C 1
ATOM 651 O O . ILE A 1 84 ? -18.984 -5.715 18.016 1 93.62 84 ILE A O 1
ATOM 655 N N . VAL A 1 85 ? -17.422 -6.855 16.953 1 95.69 85 VAL A N 1
ATOM 656 C CA . VAL A 1 85 ? -16.406 -5.816 17.141 1 95.69 85 VAL A CA 1
ATOM 657 C C . VAL A 1 85 ? -16.828 -4.555 16.391 1 95.69 85 VAL A C 1
ATOM 659 O O . VAL A 1 85 ? -16.875 -3.467 16.969 1 95.69 85 VAL A O 1
ATOM 662 N N . ASN A 1 86 ? -17.156 -4.691 15.148 1 95.56 86 ASN A N 1
ATOM 663 C CA . ASN A 1 86 ? -17.578 -3.508 14.398 1 95.56 86 ASN A CA 1
ATOM 664 C C . ASN A 1 86 ? -18.844 -2.891 14.984 1 95.56 86 ASN A C 1
ATOM 666 O O . ASN A 1 86 ? -19 -1.669 14.992 1 95.56 86 ASN A O 1
ATOM 670 N N . TYR A 1 87 ? -19.734 -3.723 15.453 1 95.19 87 TYR A N 1
ATOM 671 C CA . TYR A 1 87 ? -20.938 -3.213 16.078 1 95.19 87 TYR A CA 1
ATOM 672 C C . TYR A 1 87 ? -20.609 -2.324 17.281 1 95.19 87 TYR A C 1
ATOM 674 O O . TYR A 1 87 ? -21.141 -1.225 17.406 1 95.19 87 TYR A O 1
ATOM 682 N N . LEU A 1 88 ? -19.719 -2.762 18.062 1 96.12 88 LEU A N 1
ATOM 683 C CA . LEU A 1 88 ? -19.297 -1.994 19.219 1 96.12 88 LEU A CA 1
ATOM 684 C C . LEU A 1 88 ? -18.594 -0.706 18.812 1 96.12 88 LEU A C 1
ATOM 686 O O . LEU A 1 88 ? -18.766 0.333 19.453 1 96.12 88 LEU A O 1
ATOM 690 N N . LEU A 1 89 ? -17.828 -0.787 17.797 1 96.94 89 LEU A N 1
ATOM 691 C CA . LEU A 1 89 ? -17.141 0.403 17.312 1 96.94 89 LEU A CA 1
ATOM 692 C C . LEU A 1 89 ? -18.141 1.429 16.781 1 96.94 89 LEU A C 1
ATOM 694 O O . LEU A 1 89 ? -17.969 2.633 17 1 96.94 89 LEU A O 1
ATOM 698 N N . TYR A 1 90 ? -19.203 0.924 16.094 1 95.62 90 TYR A N 1
ATOM 699 C CA . TYR A 1 90 ? -20.234 1.839 15.633 1 95.62 90 TYR A CA 1
ATOM 700 C C . TYR A 1 90 ? -20.906 2.545 16.797 1 95.62 90 TYR A C 1
ATOM 702 O O . TYR A 1 90 ? -21.109 3.764 16.766 1 95.62 90 TYR A O 1
ATOM 710 N N . ILE A 1 91 ? -21.188 1.8 17.797 1 94.81 91 ILE A N 1
ATOM 711 C CA . ILE A 1 91 ? -21.828 2.371 18.969 1 94.81 91 ILE A CA 1
ATOM 712 C C . ILE A 1 91 ? -20.922 3.432 19.594 1 94.81 91 ILE A C 1
ATOM 714 O O . ILE A 1 91 ? -21.391 4.5 20 1 94.81 91 ILE A O 1
ATOM 718 N N . HIS A 1 92 ? -19.703 3.105 19.641 1 96.38 92 HIS A N 1
ATOM 719 C CA . HIS A 1 92 ? -18.75 4.027 20.25 1 96.38 92 HIS A CA 1
ATOM 720 C C . HIS A 1 92 ? -18.609 5.301 19.422 1 96.38 92 HIS A C 1
ATOM 722 O O . HIS A 1 92 ? -18.469 6.395 19.969 1 96.38 92 HIS A O 1
ATOM 728 N N . ILE A 1 93 ? -18.594 5.234 18.141 1 94.81 93 ILE A N 1
ATOM 729 C CA . ILE A 1 93 ? -18.516 6.402 17.281 1 94.81 93 ILE A CA 1
ATOM 730 C C . ILE A 1 93 ? -19.75 7.277 17.469 1 94.81 93 ILE A C 1
ATOM 732 O O . ILE A 1 93 ? -19.625 8.492 17.641 1 94.81 93 ILE A O 1
ATOM 736 N N . ILE A 1 94 ? -20.906 6.645 17.469 1 91.62 94 ILE A N 1
ATOM 737 C CA . ILE A 1 94 ? -22.172 7.352 17.656 1 91.62 94 ILE A CA 1
ATOM 738 C C . ILE A 1 94 ? -22.188 8.031 19.031 1 91.62 94 ILE A C 1
ATOM 740 O O . ILE A 1 94 ? -22.578 9.195 19.141 1 91.62 94 ILE A O 1
ATOM 744 N N . TYR A 1 95 ? -21.734 7.266 19.984 1 92.75 95 TYR A N 1
ATOM 745 C CA . TYR A 1 95 ? -21.672 7.797 21.344 1 92.75 95 TYR A CA 1
ATOM 746 C C . TYR A 1 95 ? -20.781 9.031 21.406 1 92.75 95 TYR A C 1
ATOM 748 O O . TYR A 1 95 ? -21.141 10.031 22.031 1 92.75 95 TYR A O 1
ATOM 756 N N . ASN A 1 96 ? -19.656 9.016 20.812 1 92.62 96 ASN A N 1
ATOM 757 C CA . ASN A 1 96 ? -18.719 10.141 20.812 1 92.62 96 ASN A CA 1
ATOM 758 C C . ASN A 1 96 ? -19.312 11.352 20.094 1 92.62 96 ASN A C 1
ATOM 760 O O . ASN A 1 96 ? -19.172 12.484 20.578 1 92.62 96 ASN A O 1
ATOM 764 N N . ILE A 1 97 ? -19.922 11.117 18.984 1 89.81 97 ILE A N 1
ATOM 765 C CA . ILE A 1 97 ? -20.531 12.211 18.234 1 89.81 97 ILE A CA 1
ATOM 766 C C . ILE A 1 97 ? -21.641 12.852 19.047 1 89.81 97 ILE A C 1
ATOM 768 O O . ILE A 1 97 ? -21.719 14.078 19.156 1 89.81 97 ILE A O 1
ATOM 772 N N . ASP A 1 98 ? -22.453 12.07 19.672 1 87.62 98 ASP A N 1
ATOM 773 C CA . ASP A 1 98 ? -23.594 12.562 20.438 1 87.62 98 ASP A CA 1
ATOM 774 C C . ASP A 1 98 ? -23.141 13.289 21.688 1 87.62 98 ASP A C 1
ATOM 776 O O . ASP A 1 98 ? -23.844 14.164 22.203 1 87.62 98 ASP A O 1
ATOM 780 N N . ASN A 1 99 ? -22.016 12.969 22.234 1 90.12 99 ASN A N 1
ATOM 781 C CA . ASN A 1 99 ? -21.5 13.594 23.453 1 90.12 99 ASN A CA 1
ATOM 782 C C . ASN A 1 99 ? -20.438 14.648 23.141 1 90.12 99 ASN A C 1
ATOM 784 O O . ASN A 1 99 ? -19.641 14.992 24 1 90.12 99 ASN A O 1
ATOM 788 N N . ASN A 1 100 ? -20.25 15.039 21.906 1 86.69 100 ASN A N 1
ATOM 789 C CA . ASN A 1 100 ? -19.359 16.109 21.469 1 86.69 100 ASN A CA 1
ATOM 790 C C . ASN A 1 100 ? -17.891 15.75 21.719 1 86.69 100 ASN A C 1
ATOM 792 O O . ASN A 1 100 ? -17.125 16.594 22.188 1 86.69 100 ASN A O 1
ATOM 796 N N . LYS A 1 101 ? -17.672 14.477 21.625 1 87.81 101 LYS A N 1
ATOM 797 C CA . LYS A 1 101 ? -16.297 13.992 21.672 1 87.81 101 LYS A CA 1
ATOM 798 C C . LYS A 1 101 ? -15.789 13.672 20.266 1 87.81 101 LYS A C 1
ATOM 800 O O . LYS A 1 101 ? -16.562 13.305 19.391 1 87.81 101 LYS A O 1
ATOM 805 N N . ASP A 1 102 ? -14.547 13.844 20.031 1 89 102 ASP A N 1
ATOM 806 C CA . ASP A 1 102 ? -13.961 13.555 18.719 1 89 102 ASP A CA 1
ATOM 807 C C . ASP A 1 102 ? -13.898 12.055 18.469 1 89 102 ASP A C 1
ATOM 809 O O . ASP A 1 102 ? -13.234 11.32 19.203 1 89 102 ASP A O 1
ATOM 813 N N . PRO A 1 103 ? -14.586 11.57 17.516 1 93.06 103 PRO A N 1
ATOM 814 C CA . PRO A 1 103 ? -14.578 10.133 17.234 1 93.06 103 PRO A CA 1
ATOM 815 C C . PRO A 1 103 ? -13.406 9.711 16.344 1 93.06 103 PRO A C 1
ATOM 817 O O . PRO A 1 103 ? -13.375 8.586 15.852 1 93.06 103 PRO A O 1
ATOM 820 N N . ARG A 1 104 ? -12.43 10.461 16.172 1 92.31 104 ARG A N 1
ATOM 821 C CA . ARG A 1 104 ? -11.352 10.297 15.195 1 92.31 104 ARG A CA 1
ATOM 822 C C . ARG A 1 104 ? -10.68 8.938 15.352 1 92.31 104 ARG A C 1
ATOM 824 O O . ARG A 1 104 ? -10.625 8.148 14.406 1 92.31 104 ARG A O 1
ATOM 831 N N . TYR A 1 105 ? -10.219 8.617 16.531 1 94.25 105 TYR A N 1
ATOM 832 C CA . TYR A 1 105 ? -9.414 7.41 16.719 1 94.25 105 TYR A CA 1
ATOM 833 C C . TYR A 1 105 ? -10.281 6.16 16.609 1 94.25 105 TYR A C 1
ATOM 835 O O . TYR A 1 105 ? -9.852 5.152 16.047 1 94.25 105 TYR A O 1
ATOM 843 N N . THR A 1 106 ? -11.477 6.258 17.094 1 96.38 106 THR A N 1
ATOM 844 C CA . THR A 1 106 ? -12.375 5.117 16.953 1 96.38 106 THR A CA 1
ATOM 845 C C . THR A 1 106 ? -12.766 4.906 15.5 1 96.38 106 THR A C 1
ATOM 847 O O . THR A 1 106 ? -12.828 3.768 15.023 1 96.38 106 THR A O 1
ATOM 850 N N . ALA A 1 107 ? -13.023 5.969 14.82 1 96 107 ALA A N 1
ATOM 851 C CA . ALA A 1 107 ? -13.398 5.887 13.414 1 96 107 ALA A CA 1
ATOM 852 C C . ALA A 1 107 ? -12.242 5.348 12.57 1 96 107 ALA A C 1
ATOM 854 O O . ALA A 1 107 ? -12.453 4.516 11.688 1 96 107 ALA A O 1
ATOM 855 N N . ILE A 1 108 ? -11.047 5.781 12.836 1 96.94 108 ILE A N 1
ATOM 856 C CA . ILE A 1 108 ? -9.883 5.309 12.094 1 96.94 108 ILE A CA 1
ATOM 857 C C . ILE A 1 108 ? -9.625 3.84 12.43 1 96.94 108 ILE A C 1
ATOM 859 O O . ILE A 1 108 ? -9.258 3.053 11.555 1 96.94 108 ILE A O 1
ATOM 863 N N . TYR A 1 109 ? -9.773 3.482 13.672 1 97.69 109 TYR A N 1
ATOM 864 C CA . TYR A 1 109 ? -9.617 2.092 14.078 1 97.69 109 TYR A CA 1
ATOM 865 C C . TYR A 1 109 ? -10.617 1.193 13.359 1 97.69 109 TYR A C 1
ATOM 867 O O . TYR A 1 109 ? -10.25 0.128 12.859 1 97.69 109 TYR A O 1
ATOM 875 N N . TRP A 1 110 ? -11.82 1.663 13.336 1 97.44 110 TRP A N 1
ATOM 876 C CA . TRP A 1 110 ? -12.867 0.946 12.602 1 97.44 110 TRP A CA 1
ATOM 877 C C . TRP A 1 110 ? -12.508 0.829 11.125 1 97.44 110 TRP A C 1
ATOM 879 O O . TRP A 1 110 ? -12.609 -0.251 10.539 1 97.44 110 TRP A O 1
ATOM 889 N N . ALA A 1 111 ? -12.07 1.902 10.508 1 97 111 ALA A N 1
ATOM 890 C CA . ALA A 1 111 ? -11.727 1.913 9.086 1 97 111 ALA A CA 1
ATOM 891 C C . ALA A 1 111 ? -10.578 0.951 8.797 1 97 111 ALA A C 1
ATOM 893 O O . ALA A 1 111 ? -10.586 0.257 7.777 1 97 111 ALA A O 1
ATOM 894 N N . GLY A 1 112 ? -9.617 0.9 9.68 1 97.38 112 GLY A N 1
ATOM 895 C CA . GLY A 1 112 ? -8.508 -0.019 9.492 1 97.38 112 GLY A CA 1
ATOM 896 C C . GLY A 1 112 ? -8.93 -1.476 9.5 1 97.38 112 GLY A C 1
ATOM 897 O O . GLY A 1 112 ? -8.477 -2.262 8.664 1 97.38 112 GLY A O 1
ATOM 898 N N . GLY A 1 113 ? -9.758 -1.795 10.398 1 97.12 113 GLY A N 1
ATOM 899 C CA . GLY A 1 113 ? -10.242 -3.166 10.477 1 97.12 113 GLY A CA 1
ATOM 900 C C . GLY A 1 113 ? -11.094 -3.572 9.297 1 97.12 113 GLY A C 1
ATOM 901 O O . GLY A 1 113 ? -10.859 -4.617 8.68 1 97.12 113 GLY A O 1
ATOM 902 N N . ILE A 1 114 ? -11.992 -2.773 8.93 1 95.94 114 ILE A N 1
ATOM 903 C CA . ILE A 1 114 ? -12.953 -3.143 7.902 1 95.94 114 ILE A CA 1
ATOM 904 C C . ILE A 1 114 ? -12.273 -3.143 6.535 1 95.94 114 ILE A C 1
ATOM 906 O O . ILE A 1 114 ? -12.602 -3.959 5.672 1 95.94 114 ILE A O 1
ATOM 910 N N . LEU A 1 115 ? -11.367 -2.256 6.293 1 96.06 115 LEU A N 1
ATOM 911 C CA . LEU A 1 115 ? -10.68 -2.217 5.004 1 96.06 115 LEU A CA 1
ATOM 912 C C . LEU A 1 115 ? -9.766 -3.424 4.84 1 96.06 115 LEU A C 1
ATOM 914 O O . LEU A 1 115 ? -9.617 -3.953 3.734 1 96.06 115 LEU A O 1
ATOM 918 N N . THR A 1 116 ? -9.133 -3.797 5.926 1 96.5 116 THR A N 1
ATOM 919 C CA . THR A 1 116 ? -8.336 -5.02 5.879 1 96.5 116 THR A CA 1
ATOM 920 C C . THR A 1 116 ? -9.219 -6.223 5.559 1 96.5 116 THR A C 1
ATOM 922 O O . THR A 1 116 ? -8.891 -7.023 4.68 1 96.5 116 THR A O 1
ATOM 925 N N . SER A 1 117 ? -10.328 -6.281 6.207 1 94.88 117 SER A N 1
ATOM 926 C CA . SER A 1 117 ? -11.258 -7.391 6 1 94.88 117 SER A CA 1
ATOM 927 C C . SER A 1 117 ? -11.797 -7.398 4.574 1 94.88 117 SER A C 1
ATOM 929 O O . SER A 1 117 ? -11.836 -8.445 3.926 1 94.88 117 SER A O 1
ATOM 931 N N . GLN A 1 118 ? -12.156 -6.258 4.117 1 93.25 118 GLN A N 1
ATOM 932 C CA . GLN A 1 118 ? -12.75 -6.18 2.787 1 93.25 118 GLN A CA 1
ATOM 933 C C . GLN A 1 118 ? -11.711 -6.453 1.704 1 93.25 118 GLN A C 1
ATOM 935 O O . GLN A 1 118 ? -12.023 -7.023 0.66 1 93.25 118 GLN A O 1
ATOM 940 N N . PHE A 1 119 ? -10.531 -6.062 1.936 1 94.62 119 PHE A N 1
ATOM 941 C CA . PHE A 1 119 ? -9.469 -6.406 0.999 1 94.62 119 PHE A CA 1
ATOM 942 C C . PHE A 1 119 ? -9.336 -7.918 0.856 1 94.62 119 PHE A C 1
ATOM 944 O O . PHE A 1 119 ? -9.258 -8.438 -0.26 1 94.62 119 PHE A O 1
ATOM 951 N N . CYS A 1 120 ? -9.312 -8.594 1.945 1 94.56 120 CYS A N 1
ATOM 952 C CA . CYS A 1 120 ? -9.133 -10.039 1.935 1 94.56 120 CYS A CA 1
ATOM 953 C C . CYS A 1 120 ? -10.344 -10.734 1.329 1 94.56 120 CYS A C 1
ATOM 955 O O . CYS A 1 120 ? -10.203 -11.688 0.561 1 94.56 120 CYS A O 1
ATOM 957 N N . VAL A 1 121 ? -11.516 -10.211 1.595 1 92.44 121 VAL A N 1
ATOM 958 C CA . VAL A 1 121 ? -12.742 -10.836 1.115 1 92.44 121 VAL A CA 1
ATOM 959 C C . VAL A 1 121 ? -12.859 -10.656 -0.396 1 92.44 121 VAL A C 1
ATOM 961 O O . VAL A 1 121 ? -13.094 -11.625 -1.125 1 92.44 121 VAL A O 1
ATOM 964 N N . ILE A 1 122 ? -12.633 -9.484 -0.832 1 91.75 122 ILE A N 1
ATOM 965 C CA . ILE A 1 122 ? -12.859 -9.18 -2.24 1 91.75 122 ILE A CA 1
ATOM 966 C C . ILE A 1 122 ? -11.742 -9.789 -3.086 1 91.75 122 ILE A C 1
ATOM 968 O O . ILE A 1 122 ? -12.008 -10.5 -4.059 1 91.75 122 ILE A O 1
ATOM 972 N N . VAL A 1 123 ? -10.523 -9.547 -2.693 1 93.69 123 VAL A N 1
ATOM 973 C CA . VAL A 1 123 ? -9.398 -10.07 -3.461 1 93.69 123 VAL A CA 1
ATOM 974 C C . VAL A 1 123 ? -9.383 -11.602 -3.377 1 93.69 123 VAL A C 1
ATOM 976 O O . VAL A 1 123 ? -9.102 -12.273 -4.367 1 93.69 123 VAL A O 1
ATOM 979 N N . GLY A 1 124 ? -9.727 -12.078 -2.23 1 93.56 124 GLY A N 1
ATOM 980 C CA . GLY A 1 124 ? -9.805 -13.523 -2.086 1 93.56 124 GLY A CA 1
ATOM 981 C C . GLY A 1 124 ? -10.898 -14.148 -2.924 1 93.56 124 GLY A C 1
ATOM 982 O O . GLY A 1 124 ? -10.68 -15.172 -3.584 1 93.56 124 GLY A O 1
ATOM 983 N N . ALA A 1 125 ? -12.016 -13.516 -2.943 1 92.19 125 ALA A N 1
ATOM 984 C CA . ALA A 1 125 ? -13.148 -14.039 -3.711 1 92.19 125 ALA A CA 1
ATOM 985 C C . ALA A 1 125 ? -12.852 -14.008 -5.207 1 92.19 125 ALA A C 1
ATOM 987 O O . ALA A 1 125 ? -13.219 -14.938 -5.938 1 92.19 125 ALA A O 1
ATOM 988 N N . TYR A 1 126 ? -12.117 -13.016 -5.633 1 92.94 126 TYR A N 1
ATOM 989 C CA . TYR A 1 126 ? -11.875 -12.844 -7.059 1 92.94 126 TYR A CA 1
ATOM 990 C C . TYR A 1 126 ? -10.617 -13.594 -7.492 1 92.94 126 TYR A C 1
ATOM 992 O O . TYR A 1 126 ? -10.359 -13.758 -8.688 1 92.94 126 TYR A O 1
ATOM 1000 N N . SER A 1 127 ? -9.836 -14.062 -6.578 1 93.69 127 SER A N 1
ATOM 1001 C CA . SER A 1 127 ? -8.594 -14.734 -6.953 1 93.69 127 SER A CA 1
ATOM 1002 C C . SER A 1 127 ? -8.625 -16.203 -6.578 1 93.69 127 SER A C 1
ATOM 1004 O O . SER A 1 127 ? -7.812 -17 -7.062 1 93.69 127 SER A O 1
ATOM 1006 N N . GLY A 1 128 ? -9.555 -16.531 -5.785 1 92.25 128 GLY A N 1
ATOM 1007 C CA . GLY A 1 128 ? -9.617 -17.906 -5.293 1 92.25 128 GLY A CA 1
ATOM 1008 C C . GLY A 1 128 ? -10.547 -18.781 -6.102 1 92.25 128 GLY A C 1
ATOM 1009 O O . GLY A 1 128 ? -10.867 -18.469 -7.25 1 92.25 128 GLY A O 1
ATOM 1010 N N . SER A 1 129 ? -10.945 -19.922 -5.48 1 89.69 129 SER A N 1
ATOM 1011 C CA . SER A 1 129 ? -11.734 -20.953 -6.141 1 89.69 129 SER A CA 1
ATOM 1012 C C . SER A 1 129 ? -13.141 -20.469 -6.457 1 89.69 129 SER A C 1
ATOM 1014 O O . SER A 1 129 ? -13.789 -20.969 -7.375 1 89.69 129 SER A O 1
ATOM 1016 N N . PHE A 1 130 ? -13.562 -19.406 -5.824 1 87.5 130 PHE A N 1
ATOM 1017 C CA . PHE A 1 130 ? -14.93 -18.922 -6.012 1 87.5 130 PHE A CA 1
ATOM 1018 C C . PHE A 1 130 ? -15 -17.938 -7.176 1 87.5 130 PHE A C 1
ATOM 1020 O O . PHE A 1 130 ? -16.078 -17.531 -7.594 1 87.5 130 PHE A O 1
ATOM 1027 N N . ALA A 1 131 ? -13.93 -17.656 -7.758 1 89.19 131 ALA A N 1
ATOM 1028 C CA . ALA A 1 131 ? -13.836 -16.578 -8.742 1 89.19 131 ALA A CA 1
ATOM 1029 C C . ALA A 1 131 ? -14.578 -16.938 -10.023 1 89.19 131 ALA A C 1
ATOM 1031 O O . ALA A 1 131 ? -15.07 -16.062 -10.734 1 89.19 131 ALA A O 1
ATOM 1032 N N . THR A 1 132 ? -14.734 -18.203 -10.305 1 87.56 132 THR A N 1
ATOM 1033 C CA . THR A 1 132 ? -15.352 -18.656 -11.547 1 87.56 132 THR A CA 1
ATOM 1034 C C . THR A 1 132 ? -16.844 -18.375 -11.539 1 87.56 132 THR A C 1
ATOM 1036 O O . THR A 1 132 ? -17.438 -18.109 -12.586 1 87.56 132 THR A O 1
ATOM 1039 N N . TYR A 1 133 ? -17.453 -18.406 -10.352 1 84.38 133 TYR A N 1
ATOM 1040 C CA . TYR A 1 133 ? -18.891 -18.203 -10.258 1 84.38 133 TYR A CA 1
ATOM 1041 C C . TYR A 1 133 ? -19.234 -17.188 -9.172 1 84.38 133 TYR A C 1
ATOM 1043 O O . TYR A 1 133 ? -19.828 -17.531 -8.148 1 84.38 133 TYR A O 1
ATOM 1051 N N . LEU A 1 134 ? -18.891 -15.977 -9.508 1 83.75 134 LEU A N 1
ATOM 1052 C CA . LEU A 1 134 ? -19.203 -14.945 -8.531 1 83.75 134 LEU A CA 1
ATOM 1053 C C . LEU A 1 134 ? -20.516 -14.234 -8.883 1 83.75 134 LEU A C 1
ATOM 1055 O O . LEU A 1 134 ? -20.672 -13.742 -10 1 83.75 134 LEU A O 1
ATOM 1059 N N . PRO A 1 135 ? -21.391 -14.289 -7.906 1 81.5 135 PRO A N 1
ATOM 1060 C CA . PRO A 1 135 ? -22.641 -13.539 -8.141 1 81.5 135 PRO A CA 1
ATOM 1061 C C . PRO A 1 135 ? -22.422 -12.023 -8.109 1 81.5 135 PRO A C 1
ATOM 1063 O O . PRO A 1 135 ? -21.438 -11.547 -7.559 1 81.5 135 PRO A O 1
ATOM 1066 N N . PRO A 1 136 ? -23.344 -11.273 -8.672 1 78.56 136 PRO A N 1
ATOM 1067 C CA . PRO A 1 136 ? -23.219 -9.812 -8.688 1 78.56 136 PRO A CA 1
ATOM 1068 C C . PRO A 1 136 ? -23.328 -9.195 -7.297 1 78.56 136 PRO A C 1
ATOM 1070 O O . PRO A 1 136 ? -22.938 -8.039 -7.105 1 78.56 136 PRO A O 1
ATOM 1073 N N . SER A 1 137 ? -23.797 -9.938 -6.379 1 78.31 137 SER A N 1
ATOM 1074 C CA . SER A 1 137 ? -23.922 -9.43 -5.016 1 78.31 137 SER A CA 1
ATOM 1075 C C . SER A 1 137 ? -22.562 -9.094 -4.422 1 78.31 137 SER A C 1
ATOM 1077 O O . SER A 1 137 ? -22.469 -8.305 -3.475 1 78.31 137 SER A O 1
ATOM 1079 N N . VAL A 1 138 ? -21.562 -9.602 -5.02 1 79.06 138 VAL A N 1
ATOM 1080 C CA . VAL A 1 138 ? -20.203 -9.336 -4.535 1 79.06 138 VAL A CA 1
ATOM 1081 C C . VAL A 1 138 ? -19.875 -7.855 -4.73 1 79.06 138 VAL A C 1
ATOM 1083 O O . VAL A 1 138 ? -19.109 -7.281 -3.961 1 79.06 138 VAL A O 1
ATOM 1086 N N . ALA A 1 139 ? -20.562 -7.266 -5.621 1 76.5 139 ALA A N 1
ATOM 1087 C CA . ALA A 1 139 ? -20.297 -5.859 -5.926 1 76.5 139 ALA A CA 1
ATOM 1088 C C . ALA A 1 139 ? -20.812 -4.953 -4.809 1 76.5 139 ALA A C 1
ATOM 1090 O O . ALA A 1 139 ? -20.375 -3.809 -4.676 1 76.5 139 ALA A O 1
ATOM 1091 N N . MET A 1 140 ? -21.656 -5.492 -3.951 1 76.69 140 MET A N 1
ATOM 1092 C CA . MET A 1 140 ? -22.188 -4.703 -2.838 1 76.69 140 MET A CA 1
ATOM 1093 C C . MET A 1 140 ? -21.094 -4.426 -1.808 1 76.69 140 MET A C 1
ATOM 1095 O O . MET A 1 140 ? -21.188 -3.469 -1.038 1 76.69 140 MET A O 1
ATOM 1099 N N . ASN A 1 141 ? -20.078 -5.203 -1.882 1 81.75 141 ASN A N 1
ATOM 1100 C CA . ASN A 1 141 ? -18.984 -5.016 -0.94 1 81.75 141 ASN A CA 1
ATOM 1101 C C . ASN A 1 141 ? -18.203 -3.738 -1.237 1 81.75 141 ASN A C 1
ATOM 1103 O O . ASN A 1 141 ? -17.438 -3.262 -0.394 1 81.75 141 ASN A O 1
ATOM 1107 N N . ILE A 1 142 ? -18.5 -3.164 -2.346 1 82.12 142 ILE A N 1
ATOM 1108 C CA . ILE A 1 142 ? -17.781 -1.963 -2.758 1 82.12 142 ILE A CA 1
ATOM 1109 C C . ILE A 1 142 ? -18.109 -0.812 -1.809 1 82.12 142 ILE A C 1
ATOM 1111 O O . ILE A 1 142 ? -17.25 0.024 -1.515 1 82.12 142 ILE A O 1
ATOM 1115 N N . VAL A 1 143 ? -19.312 -0.834 -1.322 1 82.88 143 VAL A N 1
ATOM 1116 C CA . VAL A 1 143 ? -19.719 0.229 -0.413 1 82.88 143 VAL A CA 1
ATOM 1117 C C . VAL A 1 143 ? -18.906 0.148 0.88 1 82.88 143 VAL A C 1
ATOM 1119 O O . VAL A 1 143 ? -18.562 1.175 1.469 1 82.88 143 VAL A O 1
ATOM 1122 N N . PHE A 1 144 ? -18.531 -1.053 1.261 1 88.31 144 PHE A N 1
ATOM 1123 C CA . PHE A 1 144 ? -17.797 -1.268 2.5 1 88.31 144 PHE A CA 1
ATOM 1124 C C . PHE A 1 144 ? -16.297 -1.018 2.297 1 88.31 144 PHE A C 1
ATOM 1126 O O . PHE A 1 144 ? -15.508 -1.167 3.229 1 88.31 144 PHE A O 1
ATOM 1133 N N . VAL A 1 145 ? -16 -0.624 1.108 1 90.12 145 VAL A N 1
ATOM 1134 C CA . VAL A 1 145 ? -14.625 -0.223 0.828 1 90.12 145 VAL A CA 1
ATOM 1135 C C . VAL A 1 145 ? -14.555 1.292 0.643 1 90.12 145 VAL A C 1
ATOM 1137 O O . VAL A 1 145 ? -13.742 1.965 1.281 1 90.12 145 VAL A O 1
ATOM 1140 N N . VAL A 1 146 ? -15.477 1.796 -0.125 1 86.88 146 VAL A N 1
ATOM 1141 C CA . VAL A 1 146 ? -15.422 3.197 -0.528 1 86.88 146 VAL A CA 1
ATOM 1142 C C . VAL A 1 146 ? -15.719 4.094 0.672 1 86.88 146 VAL A C 1
ATOM 1144 O O . VAL A 1 146 ? -15 5.07 0.917 1 86.88 146 VAL A O 1
ATOM 1147 N N . PHE A 1 147 ? -16.734 3.709 1.461 1 89.12 147 PHE A N 1
ATOM 1148 C CA . PHE A 1 147 ? -17.125 4.57 2.57 1 89.12 147 PHE A CA 1
ATOM 1149 C C . PHE A 1 147 ? -16.047 4.582 3.652 1 89.12 147 PHE A C 1
ATOM 1151 O O . PHE A 1 147 ? -15.633 5.645 4.109 1 89.12 147 PHE A O 1
ATOM 1158 N N . PRO A 1 148 ? -15.602 3.416 4.082 1 93.5 148 PRO A N 1
ATOM 1159 C CA . PRO A 1 148 ? -14.531 3.445 5.082 1 93.5 148 PRO A CA 1
ATOM 1160 C C . PRO A 1 148 ? -13.273 4.164 4.582 1 93.5 148 PRO A C 1
ATOM 1162 O O . PRO A 1 148 ? -12.578 4.816 5.363 1 93.5 148 PRO A O 1
ATOM 1165 N N . MET A 1 149 ? -12.977 4.02 3.334 1 93.19 149 MET A N 1
ATOM 1166 C CA . MET A 1 149 ? -11.852 4.754 2.768 1 93.19 149 MET A CA 1
ATOM 1167 C C . MET A 1 149 ? -12.086 6.262 2.854 1 93.19 149 MET A C 1
ATOM 1169 O O . MET A 1 149 ? -11.172 7.016 3.188 1 93.19 149 MET A O 1
ATOM 1173 N N . TRP A 1 150 ? -13.297 6.621 2.564 1 90.69 150 TRP A N 1
ATOM 1174 C CA . TRP A 1 150 ? -13.656 8.031 2.66 1 90.69 150 TRP A CA 1
ATOM 1175 C C . TRP A 1 150 ? -13.508 8.539 4.09 1 90.69 150 TRP A C 1
ATOM 1177 O O . TRP A 1 150 ? -13.008 9.641 4.316 1 90.69 150 TRP A O 1
ATOM 1187 N N . VAL A 1 151 ? -13.969 7.789 5.012 1 92.12 151 VAL A N 1
ATOM 1188 C CA . VAL A 1 151 ? -13.867 8.164 6.418 1 92.12 151 VAL A CA 1
ATOM 1189 C C . VAL A 1 151 ? -12.398 8.297 6.816 1 92.12 151 VAL A C 1
ATOM 1191 O O . VAL A 1 151 ? -12.016 9.258 7.492 1 92.12 151 VAL A O 1
ATOM 1194 N N . PHE A 1 152 ? -11.633 7.363 6.367 1 94.56 152 PHE A N 1
ATOM 1195 C CA . PHE A 1 152 ? -10.203 7.379 6.676 1 94.56 152 PHE A CA 1
ATOM 1196 C C . PHE A 1 152 ? -9.539 8.625 6.105 1 94.56 152 PHE A C 1
ATOM 1198 O O . PHE A 1 152 ? -8.797 9.312 6.809 1 94.56 152 PHE A O 1
ATOM 1205 N N . PHE A 1 153 ? -9.828 8.961 4.855 1 91.5 153 PHE A N 1
ATOM 1206 C CA . PHE A 1 153 ? -9.227 10.117 4.203 1 91.5 153 PHE A CA 1
ATOM 1207 C C . PHE A 1 153 ? -9.742 11.414 4.828 1 91.5 153 PHE A C 1
ATOM 1209 O O . PHE A 1 153 ? -9 12.391 4.941 1 91.5 153 PHE A O 1
ATOM 1216 N N . HIS A 1 154 ? -10.969 11.383 5.234 1 89.5 154 HIS A N 1
ATOM 1217 C CA . HIS A 1 154 ? -11.578 12.547 5.875 1 89.5 154 HIS A CA 1
ATOM 1218 C C . HIS A 1 154 ? -10.852 12.906 7.168 1 89.5 154 HIS A C 1
ATOM 1220 O O . HIS A 1 154 ? -10.492 14.062 7.383 1 89.5 154 HIS A O 1
ATOM 1226 N N . PHE A 1 155 ? -10.516 11.93 7.91 1 90.62 155 PHE A N 1
ATOM 1227 C CA . PHE A 1 155 ? -9.891 12.203 9.195 1 90.62 155 PHE A CA 1
ATOM 1228 C C . PHE A 1 155 ? -8.398 12.469 9.023 1 90.62 155 PHE A C 1
ATOM 1230 O O . PHE A 1 155 ? -7.793 13.188 9.812 1 90.62 155 PHE A O 1
ATOM 1237 N N . LEU A 1 156 ? -7.785 11.922 7.98 1 88.88 156 LEU A N 1
ATOM 1238 C CA . LEU A 1 156 ? -6.383 12.219 7.695 1 88.88 156 LEU A CA 1
ATOM 1239 C C . LEU A 1 156 ? -6.203 13.68 7.309 1 88.88 156 LEU A C 1
ATOM 1241 O O . LEU A 1 156 ? -5.164 14.281 7.598 1 88.88 156 LEU A O 1
ATOM 1245 N N . ASN A 1 157 ? -7.234 14.211 6.711 1 85.81 157 ASN A N 1
ATOM 1246 C CA . ASN A 1 157 ? -7.148 15.578 6.223 1 85.81 157 ASN A CA 1
ATOM 1247 C C . ASN A 1 157 ? -7.637 16.578 7.266 1 85.81 157 ASN A C 1
ATOM 1249 O O . ASN A 1 157 ? -7.219 17.734 7.262 1 85.81 157 ASN A O 1
ATOM 1253 N N . LYS A 1 158 ? -8.477 16.188 8.164 1 84.56 158 LYS A N 1
ATOM 1254 C CA . LYS A 1 158 ? -9.023 17.062 9.203 1 84.56 158 LYS A CA 1
ATOM 1255 C C . LYS A 1 158 ? -7.961 17.422 10.227 1 84.56 158 LYS A C 1
ATOM 1257 O O . LYS A 1 158 ? -7.289 16.531 10.773 1 84.56 158 LYS A O 1
ATOM 1262 N N . PRO A 1 159 ? -7.711 18.734 10.375 1 82.88 159 PRO A N 1
ATOM 1263 C CA . PRO A 1 159 ? -6.738 19.141 11.398 1 82.88 159 PRO A CA 1
ATOM 1264 C C . PRO A 1 159 ? -7.117 18.672 12.797 1 82.88 159 PRO A C 1
ATOM 1266 O O . PRO A 1 159 ? -8.305 18.531 13.102 1 82.88 159 PRO A O 1
ATOM 1269 N N . ARG A 1 160 ? -6.148 18.516 13.586 1 81.81 160 ARG A N 1
ATOM 1270 C CA . ARG A 1 160 ? -6.355 18.016 14.945 1 81.81 160 ARG A CA 1
ATOM 1271 C C . ARG A 1 160 ? -6.887 19.125 15.859 1 81.81 160 ARG A C 1
ATOM 1273 O O . ARG A 1 160 ? -6.473 20.281 15.75 1 81.81 160 ARG A O 1
ATOM 1280 N N . SER A 1 161 ? -7.824 18.75 16.656 1 74 161 SER A N 1
ATOM 1281 C CA . SER A 1 161 ? -8.453 19.719 17.547 1 74 161 SER A CA 1
ATOM 1282 C C . SER A 1 161 ? -7.57 19.984 18.766 1 74 161 SER A C 1
ATOM 1284 O O . SER A 1 161 ? -7.629 21.078 19.344 1 74 161 SER A O 1
ATOM 1286 N N . ASP A 1 162 ? -6.781 19.031 19.109 1 72.5 162 ASP A N 1
ATOM 1287 C CA . ASP A 1 162 ? -6 19.141 20.328 1 72.5 162 ASP A CA 1
ATOM 1288 C C . ASP A 1 162 ? -4.707 19.922 20.094 1 72.5 162 ASP A C 1
ATOM 1290 O O . ASP A 1 162 ? -3.984 19.641 19.125 1 72.5 162 ASP A O 1
ATOM 1294 N N . LYS A 1 163 ? -4.637 20.969 20.734 1 77.12 163 LYS A N 1
ATOM 1295 C CA . LYS A 1 163 ? -3.385 21.719 20.688 1 77.12 163 LYS A CA 1
ATOM 1296 C C . LYS A 1 163 ? -2.338 21.109 21.609 1 77.12 163 LYS A C 1
ATOM 1298 O O . LYS A 1 163 ? -2.395 21.312 22.828 1 77.12 163 LYS A O 1
ATOM 1303 N N . ILE A 1 164 ? -1.646 20.219 21.062 1 82.81 164 ILE A N 1
ATOM 1304 C CA . ILE A 1 164 ? -0.589 19.562 21.828 1 82.81 164 ILE A CA 1
ATOM 1305 C C . ILE A 1 164 ? 0.757 20.203 21.484 1 82.81 164 ILE A C 1
ATOM 1307 O O . ILE A 1 164 ? 1.081 20.422 20.312 1 82.81 164 ILE A O 1
ATOM 1311 N N . GLN A 1 165 ? 1.47 20.562 22.5 1 86.62 165 GLN A N 1
ATOM 1312 C CA . GLN A 1 165 ? 2.791 21.141 22.297 1 86.62 165 GLN A CA 1
ATOM 1313 C C . GLN A 1 165 ? 3.832 20.078 22 1 86.62 165 GLN A C 1
ATOM 1315 O O . GLN A 1 165 ? 3.908 19.062 22.703 1 86.62 165 GLN A O 1
ATOM 1320 N N . ALA A 1 166 ? 4.637 20.266 21.016 1 89 166 ALA A N 1
ATOM 1321 C CA . ALA A 1 166 ? 5.645 19.312 20.562 1 89 166 ALA A CA 1
ATOM 1322 C C . ALA A 1 166 ? 6.816 19.25 21.547 1 89 166 ALA A C 1
ATOM 1324 O O . ALA A 1 166 ? 7.246 20.281 22.062 1 89 166 ALA A O 1
ATOM 1325 N N . ILE A 1 167 ? 7.246 18.109 21.828 1 87.25 167 ILE A N 1
ATOM 1326 C CA . ILE A 1 167 ? 8.406 17.891 22.688 1 87.25 167 ILE A CA 1
ATOM 1327 C C . ILE A 1 167 ? 9.336 16.859 22.062 1 87.25 167 ILE A C 1
ATOM 1329 O O . ILE A 1 167 ? 8.883 15.945 21.375 1 87.25 167 ILE A O 1
ATOM 1333 N N . ASN A 1 168 ? 10.602 17.094 22.141 1 86.06 168 ASN A N 1
ATOM 1334 C CA . ASN A 1 168 ? 11.578 16.078 21.766 1 86.06 168 ASN A CA 1
ATOM 1335 C C . ASN A 1 168 ? 12.156 15.375 23 1 86.06 168 ASN A C 1
ATOM 1337 O O . ASN A 1 168 ? 13.242 15.719 23.469 1 86.06 168 ASN A O 1
ATOM 1341 N N . SER A 1 169 ? 11.367 14.422 23.484 1 83.56 169 SER A N 1
ATOM 1342 C CA . SER A 1 169 ? 11.734 13.734 24.719 1 83.56 169 SER A CA 1
ATOM 1343 C C . SER A 1 169 ? 12.477 12.43 24.422 1 83.56 169 SER A C 1
ATOM 1345 O O . SER A 1 169 ? 12.242 11.797 23.391 1 83.56 169 SER A O 1
ATOM 1347 N N . THR A 1 170 ? 13.359 12.094 25.281 1 83.25 170 THR A N 1
ATOM 1348 C CA . THR A 1 170 ? 14.094 10.836 25.172 1 83.25 170 THR A CA 1
ATOM 1349 C C . THR A 1 170 ? 13.617 9.836 26.219 1 83.25 170 THR A C 1
ATOM 1351 O O . THR A 1 170 ? 14.258 8.805 26.438 1 83.25 170 THR A O 1
ATOM 1354 N N . LYS A 1 171 ? 12.539 10.07 26.828 1 87.62 171 LYS A N 1
ATOM 1355 C CA . LYS A 1 171 ? 12 9.242 27.906 1 87.62 171 LYS A CA 1
ATOM 1356 C C . LYS A 1 171 ? 11.773 7.805 27.438 1 87.62 171 LYS A C 1
ATOM 1358 O O . LYS A 1 171 ? 12.078 6.855 28.156 1 87.62 171 LYS A O 1
ATOM 1363 N N . TYR A 1 172 ? 11.305 7.641 26.25 1 91.81 172 TYR A N 1
ATOM 1364 C CA . TYR A 1 172 ? 10.906 6.328 25.766 1 91.81 172 TYR A CA 1
ATOM 1365 C C . TYR A 1 172 ? 11.883 5.812 24.719 1 91.81 172 TYR A C 1
ATOM 1367 O O . TYR A 1 172 ? 11.508 5.043 23.828 1 91.81 172 TYR A O 1
ATOM 1375 N N . ARG A 1 173 ? 13.109 6.129 24.844 1 91.12 173 ARG A N 1
ATOM 1376 C CA . ARG A 1 173 ? 14.102 5.746 23.844 1 91.12 173 ARG A CA 1
ATOM 1377 C C . ARG A 1 173 ? 14.336 4.238 23.859 1 91.12 173 ARG A C 1
ATOM 1379 O O . ARG A 1 173 ? 14.484 3.623 22.797 1 91.12 173 ARG A O 1
ATOM 1386 N N . ALA A 1 174 ? 14.359 3.678 25.047 1 93.81 174 ALA A N 1
ATOM 1387 C CA . ALA A 1 174 ? 14.547 2.232 25.141 1 93.81 174 ALA A CA 1
ATOM 1388 C C . ALA A 1 174 ? 13.375 1.489 24.5 1 93.81 174 ALA A C 1
ATOM 1390 O O . ALA A 1 174 ? 13.578 0.493 23.797 1 93.81 174 ALA A O 1
ATOM 1391 N N . LEU A 1 175 ? 12.219 1.939 24.75 1 96.06 175 LEU A N 1
ATOM 1392 C CA . LEU A 1 175 ? 11.031 1.353 24.125 1 96.06 175 LEU A CA 1
ATOM 1393 C C . LEU A 1 175 ? 11.07 1.533 22.609 1 96.06 175 LEU A C 1
ATOM 1395 O O . LEU A 1 175 ? 10.672 0.639 21.875 1 96.06 175 LEU A O 1
ATOM 1399 N N . ASP A 1 176 ? 11.539 2.66 22.188 1 96.75 176 ASP A N 1
ATOM 1400 C CA . ASP A 1 176 ? 11.641 2.918 20.766 1 96.75 176 ASP A CA 1
ATOM 1401 C C . ASP A 1 176 ? 12.602 1.933 20.094 1 96.75 176 ASP A C 1
ATOM 1403 O O . ASP A 1 176 ? 12.328 1.44 19 1 96.75 176 ASP A O 1
ATOM 1407 N N . ILE A 1 177 ? 13.664 1.648 20.75 1 97.25 177 ILE A N 1
ATOM 1408 C CA . ILE A 1 177 ? 14.617 0.693 20.188 1 97.25 177 ILE A CA 1
ATOM 1409 C C . ILE A 1 177 ? 13.984 -0.695 20.141 1 97.25 177 ILE A C 1
ATOM 1411 O O . ILE A 1 177 ? 14.148 -1.419 19.156 1 97.25 177 ILE A O 1
ATOM 1415 N N . PHE A 1 178 ? 13.289 -1.06 21.172 1 97.94 178 PHE A N 1
ATOM 1416 C CA . PHE A 1 178 ? 12.57 -2.328 21.203 1 97.94 178 PHE A CA 1
ATOM 1417 C C . PHE A 1 178 ? 11.547 -2.398 20.078 1 97.94 178 PHE A C 1
ATOM 1419 O O . PHE A 1 178 ? 11.43 -3.422 19.406 1 97.94 178 PHE A O 1
ATOM 1426 N N . LEU A 1 179 ? 10.914 -1.316 19.875 1 98.25 179 LEU A N 1
ATOM 1427 C CA . LEU A 1 179 ? 9.891 -1.261 18.828 1 98.25 179 LEU A CA 1
ATOM 1428 C C . LEU A 1 179 ? 10.523 -1.323 17.438 1 98.25 179 LEU A C 1
ATOM 1430 O O . LEU A 1 179 ? 10.016 -2.02 16.562 1 98.25 179 LEU A O 1
ATOM 1434 N N . ILE A 1 180 ? 11.578 -0.632 17.281 1 98 180 ILE A N 1
ATOM 1435 C CA . ILE A 1 180 ? 12.266 -0.635 15.984 1 98 180 ILE A CA 1
ATOM 1436 C C . ILE A 1 180 ? 12.742 -2.047 15.656 1 98 180 ILE A C 1
ATOM 1438 O O . ILE A 1 180 ? 12.523 -2.541 14.555 1 98 180 ILE A O 1
ATOM 1442 N N . THR A 1 181 ? 13.32 -2.682 16.625 1 98.12 181 THR A N 1
ATOM 1443 C CA . THR A 1 181 ? 13.797 -4.047 16.422 1 98.12 181 THR A CA 1
ATOM 1444 C C . THR A 1 181 ? 12.625 -4.996 16.188 1 98.12 181 THR A C 1
ATOM 1446 O O . THR A 1 181 ? 12.688 -5.867 15.312 1 98.12 181 THR A O 1
ATOM 1449 N N . GLY A 1 182 ? 11.578 -4.852 16.938 1 98.25 182 GLY A N 1
ATOM 1450 C CA . GLY A 1 182 ? 10.383 -5.664 16.75 1 98.25 182 GLY A CA 1
ATOM 1451 C C . GLY A 1 182 ? 9.742 -5.48 15.391 1 98.25 182 GLY A C 1
ATOM 1452 O O . GLY A 1 182 ? 9.297 -6.449 14.781 1 98.25 182 GLY A O 1
ATOM 1453 N N . LEU A 1 183 ? 9.734 -4.25 14.922 1 98.19 183 LEU A N 1
ATOM 1454 C CA . LEU A 1 183 ? 9.148 -3.963 13.617 1 98.19 183 LEU A CA 1
ATOM 1455 C C . LEU A 1 183 ? 10 -4.57 12.5 1 98.19 183 LEU A C 1
ATOM 1457 O O . LEU A 1 183 ? 9.461 -5.043 11.5 1 98.19 183 LEU A O 1
ATOM 1461 N N . LEU A 1 184 ? 11.273 -4.609 12.68 1 97.12 184 LEU A N 1
ATOM 1462 C CA . LEU A 1 184 ? 12.148 -5.23 11.688 1 97.12 184 LEU A CA 1
ATOM 1463 C C . LEU A 1 184 ? 11.938 -6.738 11.648 1 97.12 184 LEU A C 1
ATOM 1465 O O . LEU A 1 184 ? 11.883 -7.332 10.57 1 97.12 184 LEU A O 1
ATOM 1469 N N . VAL A 1 185 ? 11.789 -7.305 12.758 1 97.69 185 VAL A N 1
ATOM 1470 C CA . VAL A 1 185 ? 11.523 -8.734 12.836 1 97.69 185 VAL A CA 1
ATOM 1471 C C . VAL A 1 185 ? 10.156 -9.047 12.227 1 97.69 185 VAL A C 1
ATOM 1473 O O . VAL A 1 185 ? 10.008 -10.008 11.477 1 97.69 185 VAL A O 1
ATOM 1476 N N . ALA A 1 186 ? 9.211 -8.227 12.57 1 97.81 186 ALA A N 1
ATOM 1477 C CA . ALA A 1 186 ? 7.871 -8.398 12 1 97.81 186 ALA A CA 1
ATOM 1478 C C . ALA A 1 186 ? 7.906 -8.297 10.477 1 97.81 186 ALA A C 1
ATOM 1480 O O . ALA A 1 186 ? 7.23 -9.055 9.781 1 97.81 186 ALA A O 1
ATOM 1481 N N . SER A 1 187 ? 8.711 -7.375 9.992 1 96.94 187 SER A N 1
ATOM 1482 C CA . SER A 1 187 ? 8.836 -7.211 8.547 1 96.94 187 SER A CA 1
ATOM 1483 C C . SER A 1 187 ? 9.422 -8.453 7.895 1 96.94 187 SER A C 1
ATOM 1485 O O . SER A 1 187 ? 9 -8.859 6.812 1 96.94 187 SER A O 1
ATOM 1487 N N . PHE A 1 188 ? 10.32 -9.008 8.562 1 96.06 188 PHE A N 1
ATOM 1488 C CA . PHE A 1 188 ? 10.953 -10.219 8.047 1 96.06 188 PHE A CA 1
ATOM 1489 C C . PHE A 1 188 ? 9.93 -11.336 7.891 1 96.06 188 PHE A C 1
ATOM 1491 O O . PHE A 1 188 ? 9.844 -11.961 6.832 1 96.06 188 PHE A O 1
ATOM 1498 N N . PHE A 1 189 ? 9.094 -11.539 8.82 1 96.62 189 PHE A N 1
ATOM 1499 C CA . PHE A 1 189 ? 8.086 -12.586 8.773 1 96.62 189 PHE A CA 1
ATOM 1500 C C . PHE A 1 189 ? 7.02 -12.266 7.734 1 96.62 189 PHE A C 1
ATOM 1502 O O . PHE A 1 189 ? 6.539 -13.156 7.027 1 96.62 189 PHE A O 1
ATOM 1509 N N . MET A 1 190 ? 6.711 -11.023 7.613 1 97.31 190 MET A N 1
ATOM 1510 C CA . MET A 1 190 ? 5.676 -10.633 6.66 1 97.31 190 MET A CA 1
ATOM 1511 C C . MET A 1 190 ? 6.168 -10.789 5.227 1 97.31 190 MET A C 1
ATOM 1513 O O . MET A 1 190 ? 5.391 -11.125 4.332 1 97.31 190 MET A O 1
ATOM 1517 N N . ILE A 1 191 ? 7.449 -10.609 5.051 1 96.19 191 ILE A N 1
ATOM 1518 C CA . ILE A 1 191 ? 8.016 -10.766 3.717 1 96.19 191 ILE A CA 1
ATOM 1519 C C . ILE A 1 191 ? 8.023 -12.242 3.326 1 96.19 191 ILE A C 1
ATOM 1521 O O . ILE A 1 191 ? 7.582 -12.602 2.234 1 96.19 191 ILE A O 1
ATOM 1525 N N . ILE A 1 192 ? 8.414 -13.07 4.223 1 96.31 192 ILE A N 1
ATOM 1526 C CA . ILE A 1 192 ? 8.484 -14.508 3.951 1 96.31 192 ILE A CA 1
ATOM 1527 C C . ILE A 1 192 ? 7.086 -15.055 3.691 1 96.31 192 ILE A C 1
ATOM 1529 O O . ILE A 1 192 ? 6.875 -15.812 2.738 1 96.31 192 ILE A O 1
ATOM 1533 N N . ARG A 1 193 ? 6.16 -14.617 4.473 1 96.62 193 ARG A N 1
ATOM 1534 C CA . ARG A 1 193 ? 4.777 -15.055 4.309 1 96.62 193 ARG A CA 1
ATOM 1535 C C . ARG A 1 193 ? 4.184 -14.523 3.01 1 96.62 193 ARG A C 1
ATOM 1537 O O . ARG A 1 193 ? 3.459 -15.234 2.314 1 96.62 193 ARG A O 1
ATOM 1544 N N . GLY A 1 194 ? 4.492 -13.289 2.76 1 96.88 194 GLY A N 1
ATOM 1545 C CA . GLY A 1 194 ? 3.969 -12.68 1.551 1 96.88 194 GLY A CA 1
ATOM 1546 C C . GLY A 1 194 ? 4.484 -13.328 0.279 1 96.88 194 GLY A C 1
ATOM 1547 O O . GLY A 1 194 ? 3.734 -13.5 -0.684 1 96.88 194 GLY A O 1
ATOM 1548 N N . LEU A 1 195 ? 5.742 -13.688 0.291 1 96.31 195 LEU A N 1
ATOM 1549 C CA . LEU A 1 195 ? 6.312 -14.391 -0.852 1 96.31 195 LEU A CA 1
ATOM 1550 C C . LEU A 1 195 ? 5.664 -15.766 -1.021 1 96.31 195 LEU A C 1
ATOM 1552 O O . LEU A 1 195 ? 5.535 -16.266 -2.143 1 96.31 195 LEU A O 1
ATOM 1556 N N . GLY A 1 196 ? 5.277 -16.281 0.116 1 95.69 196 GLY A N 1
ATOM 1557 C CA . GLY A 1 196 ? 4.543 -17.547 0.051 1 95.69 196 GLY A CA 1
ATOM 1558 C C . GLY A 1 196 ? 3.205 -17.406 -0.654 1 95.69 196 GLY A C 1
ATOM 1559 O O . GLY A 1 196 ? 2.805 -18.297 -1.404 1 95.69 196 GLY A O 1
ATOM 1560 N N . ALA A 1 197 ? 2.576 -16.281 -0.437 1 95.56 197 ALA A N 1
ATOM 1561 C CA . ALA A 1 197 ? 1.29 -16.031 -1.079 1 95.56 197 ALA A CA 1
ATOM 1562 C C . ALA A 1 197 ? 1.45 -15.875 -2.59 1 95.56 197 ALA A C 1
ATOM 1564 O O . ALA A 1 197 ? 0.495 -16.078 -3.344 1 95.56 197 ALA A O 1
ATOM 1565 N N . LEU A 1 198 ? 2.662 -15.539 -3.039 1 94.94 198 LEU A N 1
ATOM 1566 C CA . LEU A 1 198 ? 2.949 -15.391 -4.461 1 94.94 198 LEU A CA 1
ATOM 1567 C C . LEU A 1 198 ? 3.533 -16.672 -5.035 1 94.94 198 LEU A C 1
ATOM 1569 O O . LEU A 1 198 ? 4.074 -16.672 -6.145 1 94.94 198 LEU A O 1
ATOM 1573 N N . ASP A 1 199 ? 3.461 -17.766 -4.312 1 92.69 199 ASP A N 1
ATOM 1574 C CA . ASP A 1 199 ? 3.945 -19.078 -4.73 1 92.69 199 ASP A CA 1
ATOM 1575 C C . ASP A 1 199 ? 5.422 -19.031 -5.113 1 92.69 199 ASP A C 1
ATOM 1577 O O . ASP A 1 199 ? 5.824 -19.562 -6.148 1 92.69 199 ASP A O 1
ATOM 1581 N N . SER A 1 200 ? 6.184 -18.359 -4.27 1 94.25 200 SER A N 1
ATOM 1582 C CA . SER A 1 200 ? 7.613 -18.219 -4.523 1 94.25 200 SER A CA 1
ATOM 1583 C C . SER A 1 200 ? 8.344 -19.547 -4.332 1 94.25 200 SER A C 1
ATOM 1585 O O . SER A 1 200 ? 8.109 -20.25 -3.354 1 94.25 200 SER A O 1
ATOM 1587 N N . PRO A 1 201 ? 9.273 -19.859 -5.246 1 93.5 201 PRO A N 1
ATOM 1588 C CA . PRO A 1 201 ? 10.07 -21.078 -5.074 1 93.5 201 PRO A CA 1
ATOM 1589 C C . PRO A 1 201 ? 11.297 -20.844 -4.191 1 93.5 201 PRO A C 1
ATOM 1591 O O . PRO A 1 201 ? 12.156 -21.734 -4.082 1 93.5 201 PRO A O 1
ATOM 1594 N N . PHE A 1 202 ? 11.375 -19.703 -3.566 1 93.38 202 PHE A N 1
ATOM 1595 C CA . PHE A 1 202 ? 12.477 -19.438 -2.641 1 93.38 202 PHE A CA 1
ATOM 1596 C C . PHE A 1 202 ? 12.5 -20.484 -1.529 1 93.38 202 PHE A C 1
ATOM 1598 O O . PHE A 1 202 ? 11.492 -20.703 -0.857 1 93.38 202 PHE A O 1
ATOM 1605 N N . PRO A 1 203 ? 13.57 -21.188 -1.285 1 93.75 203 PRO A N 1
ATOM 1606 C CA . PRO A 1 203 ? 13.617 -22.344 -0.398 1 93.75 203 PRO A CA 1
ATOM 1607 C C . PRO A 1 203 ? 13.125 -22.031 1.015 1 93.75 203 PRO A C 1
ATOM 1609 O O . PRO A 1 203 ? 12.383 -22.828 1.603 1 93.75 203 PRO A O 1
ATOM 1612 N N . LEU A 1 204 ? 13.523 -20.938 1.521 1 93.19 204 LEU A N 1
ATOM 1613 C CA . LEU A 1 204 ? 13.102 -20.578 2.871 1 93.19 204 LEU A CA 1
ATOM 1614 C C . LEU A 1 204 ? 11.594 -20.375 2.932 1 93.19 204 LEU A C 1
ATOM 1616 O O . LEU A 1 204 ? 10.938 -20.812 3.883 1 93.19 204 LEU A O 1
ATOM 1620 N N . THR A 1 205 ? 11.047 -19.734 1.992 1 94.88 205 THR A N 1
ATOM 1621 C CA . THR A 1 205 ? 9.617 -19.469 1.933 1 94.88 205 THR A CA 1
ATOM 1622 C C . THR A 1 205 ? 8.836 -20.75 1.711 1 94.88 205 THR A C 1
ATOM 1624 O O . THR A 1 205 ? 7.84 -21.016 2.395 1 94.88 205 THR A O 1
ATOM 1627 N N . LYS A 1 206 ? 9.312 -21.531 0.791 1 93.94 206 LYS A N 1
ATOM 1628 C CA . LYS A 1 206 ? 8.648 -22.781 0.493 1 93.94 206 LYS A CA 1
ATOM 1629 C C . LYS A 1 206 ? 8.641 -23.703 1.713 1 93.94 206 LYS A C 1
ATOM 1631 O O . LYS A 1 206 ? 7.617 -24.312 2.037 1 93.94 206 LYS A O 1
ATOM 1636 N N . TYR A 1 207 ? 9.742 -23.734 2.34 1 94.75 207 TYR A N 1
ATOM 1637 C CA . TYR A 1 207 ? 9.852 -24.547 3.545 1 94.75 207 TYR A CA 1
ATOM 1638 C C . TYR A 1 207 ? 8.898 -24.047 4.625 1 94.75 207 TYR A C 1
ATOM 1640 O O . TYR A 1 207 ? 8.156 -24.828 5.219 1 94.75 207 TYR A O 1
ATOM 1648 N N . TYR A 1 208 ? 8.875 -22.812 4.855 1 95.5 208 TYR A N 1
ATOM 1649 C CA . TYR A 1 208 ? 8.055 -22.234 5.918 1 95.5 208 TYR A CA 1
ATOM 1650 C C . TYR A 1 208 ? 6.57 -22.453 5.637 1 95.5 208 TYR A C 1
ATOM 1652 O O . TYR A 1 208 ? 5.816 -22.859 6.527 1 95.5 208 TYR A O 1
ATOM 1660 N N . VAL A 1 209 ? 6.113 -22.203 4.457 1 93.94 209 VAL A N 1
ATOM 1661 C CA . VAL A 1 209 ? 4.699 -22.266 4.098 1 93.94 209 VAL A CA 1
ATOM 1662 C C . VAL A 1 209 ? 4.219 -23.719 4.141 1 93.94 209 VAL A C 1
ATOM 1664 O O . VAL A 1 209 ? 3.121 -24 4.625 1 93.94 209 VAL A O 1
ATOM 1667 N N . THR A 1 210 ? 5.012 -24.656 3.713 1 92.94 210 THR A N 1
ATOM 1668 C CA . THR A 1 210 ? 4.602 -26.062 3.641 1 92.94 210 THR A CA 1
ATOM 1669 C C . THR A 1 210 ? 4.629 -26.703 5.023 1 92.94 210 THR A C 1
ATOM 1671 O O . THR A 1 210 ? 3.76 -27.5 5.355 1 92.94 210 THR A O 1
ATOM 1674 N N . THR A 1 211 ? 5.562 -26.219 5.879 1 93.69 211 THR A N 1
ATOM 1675 C CA . THR A 1 211 ? 5.746 -26.922 7.145 1 93.69 211 THR A CA 1
ATOM 1676 C C . THR A 1 211 ? 5.027 -26.203 8.281 1 93.69 211 THR A C 1
ATOM 1678 O O . THR A 1 211 ? 4.602 -26.828 9.25 1 93.69 211 THR A O 1
ATOM 1681 N N . HIS A 1 212 ? 4.844 -24.922 8.133 1 93.88 212 HIS A N 1
ATOM 1682 C CA . HIS A 1 212 ? 4.355 -24.188 9.289 1 93.88 212 HIS A CA 1
ATOM 1683 C C . HIS A 1 212 ? 2.971 -23.594 9.023 1 93.88 212 HIS A C 1
ATOM 1685 O O . HIS A 1 212 ? 2.111 -23.594 9.906 1 93.88 212 HIS A O 1
ATOM 1691 N N . GLU A 1 213 ? 2.672 -23.125 7.859 1 94.5 213 GLU A N 1
ATOM 1692 C CA . GLU A 1 213 ? 1.404 -22.453 7.602 1 94.5 213 GLU A CA 1
ATOM 1693 C C . GLU A 1 213 ? 0.824 -22.859 6.25 1 94.5 213 GLU A C 1
ATOM 1695 O O . GLU A 1 213 ? 0.676 -22.016 5.355 1 94.5 213 GLU A O 1
ATOM 1700 N N . PRO A 1 214 ? 0.318 -24.047 6.164 1 93.94 214 PRO A N 1
ATOM 1701 C CA . PRO A 1 214 ? -0.229 -24.516 4.887 1 93.94 214 PRO A CA 1
ATOM 1702 C C . PRO A 1 214 ? -1.514 -23.797 4.492 1 93.94 214 PRO A C 1
ATOM 1704 O O . PRO A 1 214 ? -1.96 -23.906 3.348 1 93.94 214 PRO A O 1
ATOM 1707 N N . TYR A 1 215 ? -2.148 -23.078 5.5 1 93.75 215 TYR A N 1
ATOM 1708 C CA . TYR A 1 215 ? -3.352 -22.312 5.223 1 93.75 215 TYR A CA 1
ATOM 1709 C C . TYR A 1 215 ? -3.113 -21.328 4.082 1 93.75 215 TYR A C 1
ATOM 1711 O O . TYR A 1 215 ? -4.043 -20.984 3.346 1 93.75 215 TYR A O 1
ATOM 1719 N N . ILE A 1 216 ? -1.884 -20.938 3.799 1 95.19 216 ILE A N 1
ATOM 1720 C CA . ILE A 1 216 ? -1.521 -19.984 2.758 1 95.19 216 ILE A CA 1
ATOM 1721 C C . ILE A 1 216 ? -1.714 -20.625 1.383 1 95.19 216 ILE A C 1
ATOM 1723 O O . ILE A 1 216 ? -1.999 -19.922 0.404 1 95.19 216 ILE A O 1
ATOM 1727 N N . MET A 1 217 ? -1.675 -21.891 1.311 1 93.94 217 MET A N 1
ATOM 1728 C CA . MET A 1 217 ? -1.75 -22.594 0.034 1 93.94 217 MET A CA 1
ATOM 1729 C C . MET A 1 217 ? -3.17 -23.078 -0.24 1 93.94 217 MET A C 1
ATOM 1731 O O . MET A 1 217 ? -3.432 -23.703 -1.269 1 93.94 217 MET A O 1
ATOM 1735 N N . GLU A 1 218 ? -4.09 -22.75 0.626 1 93.56 218 GLU A N 1
ATOM 1736 C CA . GLU A 1 218 ? -5.48 -23.156 0.452 1 93.56 218 GLU A CA 1
ATOM 1737 C C . GLU A 1 218 ? -6.074 -22.578 -0.822 1 93.56 218 GLU A C 1
ATOM 1739 O O . GLU A 1 218 ? -5.84 -21.406 -1.141 1 93.56 218 GLU A O 1
ATOM 1744 N N . PRO A 1 219 ? -6.859 -23.328 -1.537 1 91.25 219 PRO A N 1
ATOM 1745 C CA . PRO A 1 219 ? -7.395 -22.906 -2.832 1 91.25 219 PRO A CA 1
ATOM 1746 C C . PRO A 1 219 ? -8.336 -21.703 -2.713 1 91.25 219 PRO A C 1
ATOM 1748 O O . PRO A 1 219 ? -8.531 -20.969 -3.686 1 91.25 219 PRO A O 1
ATOM 1751 N N . GLY A 1 220 ? -8.922 -21.469 -1.545 1 90.62 220 GLY A N 1
ATOM 1752 C CA . GLY A 1 220 ? -9.758 -20.297 -1.348 1 90.62 220 GLY A CA 1
ATOM 1753 C C . GLY A 1 220 ? -8.977 -19 -1.359 1 90.62 220 GLY A C 1
ATOM 1754 O O . GLY A 1 220 ? -9.547 -17.938 -1.618 1 90.62 220 GLY A O 1
ATOM 1755 N N . LYS A 1 221 ? -7.695 -18.938 -1.106 1 93.94 221 LYS A N 1
ATOM 1756 C CA . LYS A 1 221 ? -6.707 -17.875 -1.204 1 93.94 221 LYS A CA 1
ATOM 1757 C C . LYS A 1 221 ? -7.02 -16.75 -0.223 1 93.94 221 LYS A C 1
ATOM 1759 O O . LYS A 1 221 ? -6.539 -15.625 -0.387 1 93.94 221 LYS A O 1
ATOM 1764 N N . PHE A 1 222 ? -7.914 -17.031 0.778 1 94.19 222 PHE A N 1
ATOM 1765 C CA . PHE A 1 222 ? -8.18 -16 1.774 1 94.19 222 PHE A CA 1
ATOM 1766 C C . PHE A 1 222 ? -6.98 -15.828 2.703 1 94.19 222 PHE A C 1
ATOM 1768 O O . PHE A 1 222 ? -6.613 -14.703 3.049 1 94.19 222 PHE A O 1
ATOM 1775 N N . GLY A 1 223 ? -6.418 -16.938 3.059 1 94.62 223 GLY A N 1
ATOM 1776 C CA . GLY A 1 223 ? -5.199 -16.859 3.85 1 94.62 223 GLY A CA 1
ATOM 1777 C C . GLY A 1 223 ? -4.047 -16.203 3.111 1 94.62 223 GLY A C 1
ATOM 1778 O O . GLY A 1 223 ? -3.336 -15.375 3.678 1 94.62 223 GLY A O 1
ATOM 1779 N N . ALA A 1 224 ? -3.934 -16.547 1.845 1 96.56 224 ALA A N 1
ATOM 1780 C CA . ALA A 1 224 ? -2.885 -15.977 1.007 1 96.56 224 ALA A CA 1
ATOM 1781 C C . ALA A 1 224 ? -3.066 -14.469 0.857 1 96.56 224 ALA A C 1
ATOM 1783 O O . ALA A 1 224 ? -2.088 -13.719 0.855 1 96.56 224 ALA A O 1
ATOM 1784 N N . THR A 1 225 ? -4.266 -14.031 0.784 1 96.38 225 THR A N 1
ATOM 1785 C CA . THR A 1 225 ? -4.527 -12.609 0.601 1 96.38 225 THR A CA 1
ATOM 1786 C C . THR A 1 225 ? -4.199 -11.828 1.87 1 96.38 225 THR A C 1
ATOM 1788 O O . THR A 1 225 ? -3.699 -10.703 1.802 1 96.38 225 THR A O 1
ATOM 1791 N N . TRP A 1 226 ? -4.441 -12.398 2.977 1 97.12 226 TRP A N 1
ATOM 1792 C CA . TRP A 1 226 ? -4.109 -11.734 4.234 1 97.12 226 TRP A CA 1
ATOM 1793 C C . TRP A 1 226 ? -2.6 -11.555 4.375 1 97.12 226 TRP A C 1
ATOM 1795 O O . TRP A 1 226 ? -2.127 -10.477 4.727 1 97.12 226 TRP A O 1
ATOM 1805 N N . VAL A 1 227 ? -1.88 -12.617 4.117 1 97.19 227 VAL A N 1
ATOM 1806 C CA . VAL A 1 227 ? -0.434 -12.523 4.281 1 97.19 227 VAL A CA 1
ATOM 1807 C C . VAL A 1 227 ? 0.147 -11.594 3.215 1 97.19 227 VAL A C 1
ATOM 1809 O O . VAL A 1 227 ? 1.134 -10.898 3.461 1 97.19 227 VAL A O 1
ATOM 1812 N N . LEU A 1 228 ? -0.485 -11.609 2.082 1 97 228 LEU A N 1
ATOM 1813 C CA . LEU A 1 228 ? -0.088 -10.656 1.048 1 97 228 LEU A CA 1
ATOM 1814 C C . LEU A 1 228 ? -0.344 -9.227 1.498 1 97 228 LEU A C 1
ATOM 1816 O O . LEU A 1 228 ? 0.498 -8.344 1.296 1 97 228 LEU A O 1
ATOM 1820 N N . TYR A 1 229 ? -1.522 -8.961 2.088 1 97.25 229 TYR A N 1
ATOM 1821 C CA . TYR A 1 229 ? -1.849 -7.652 2.65 1 97.25 229 TYR A CA 1
ATOM 1822 C C . TYR A 1 229 ? -0.79 -7.215 3.654 1 97.25 229 TYR A C 1
ATOM 1824 O O . TYR A 1 229 ? -0.34 -6.066 3.629 1 97.25 229 TYR A O 1
ATOM 1832 N N . GLY A 1 230 ? -0.389 -8.141 4.523 1 96.69 230 GLY A N 1
ATOM 1833 C CA . GLY A 1 230 ? 0.626 -7.848 5.523 1 96.69 230 GLY A CA 1
ATOM 1834 C C . GLY A 1 230 ? 1.971 -7.488 4.918 1 96.69 230 GLY A C 1
ATOM 1835 O O . GLY A 1 230 ? 2.676 -6.617 5.434 1 96.69 230 GLY A O 1
ATOM 1836 N N . PHE A 1 231 ? 2.262 -8.133 3.883 1 97 231 PHE A N 1
ATOM 1837 C CA . PHE A 1 231 ? 3.533 -7.891 3.209 1 97 231 PHE A CA 1
ATOM 1838 C C . PHE A 1 231 ? 3.5 -6.566 2.455 1 97 231 PHE A C 1
ATOM 1840 O O . PHE A 1 231 ? 4.34 -5.695 2.686 1 97 231 PHE A O 1
ATOM 1847 N N . ILE A 1 232 ? 2.506 -6.289 1.702 1 95.88 232 ILE A N 1
ATOM 1848 C CA . ILE A 1 232 ? 2.486 -5.184 0.75 1 95.88 232 ILE A CA 1
ATOM 1849 C C . ILE A 1 232 ? 2.15 -3.883 1.477 1 95.88 232 ILE A C 1
ATOM 1851 O O . ILE A 1 232 ? 2.67 -2.82 1.13 1 95.88 232 ILE A O 1
ATOM 1855 N N . TYR A 1 233 ? 1.312 -3.938 2.436 1 96.5 233 TYR A N 1
ATOM 1856 C CA . TYR A 1 233 ? 0.951 -2.717 3.146 1 96.5 233 TYR A CA 1
ATOM 1857 C C . TYR A 1 233 ? 1.651 -2.645 4.5 1 96.5 233 TYR A C 1
ATOM 1859 O O . TYR A 1 233 ? 2.066 -1.567 4.934 1 96.5 233 TYR A O 1
ATOM 1867 N N . GLY A 1 234 ? 1.837 -3.773 5.113 1 96.88 234 GLY A N 1
ATOM 1868 C CA . GLY A 1 234 ? 2.41 -3.797 6.449 1 96.88 234 GLY A CA 1
ATOM 1869 C C . GLY A 1 234 ? 3.879 -3.416 6.477 1 96.88 234 GLY A C 1
ATOM 1870 O O . GLY A 1 234 ? 4.305 -2.621 7.316 1 96.88 234 GLY A O 1
ATOM 1871 N N . VAL A 1 235 ? 4.629 -3.908 5.559 1 95.69 235 VAL A N 1
ATOM 1872 C CA . VAL A 1 235 ? 6.074 -3.711 5.578 1 95.69 235 VAL A CA 1
ATOM 1873 C C . VAL A 1 235 ? 6.402 -2.244 5.301 1 95.69 235 VAL A C 1
ATOM 1875 O O . VAL A 1 235 ? 7.133 -1.609 6.062 1 95.69 235 VAL A O 1
ATOM 1878 N N . PRO A 1 236 ? 5.84 -1.642 4.188 1 93.94 236 PRO A N 1
ATOM 1879 C CA . PRO A 1 236 ? 6.109 -0.217 3.982 1 93.94 236 PRO A CA 1
ATOM 1880 C C . PRO A 1 236 ? 5.672 0.644 5.164 1 93.94 236 PRO A C 1
ATOM 1882 O O . PRO A 1 236 ? 6.352 1.611 5.516 1 93.94 236 PRO A O 1
ATOM 1885 N N . PHE A 1 237 ? 4.578 0.28 5.789 1 96.31 237 PHE A N 1
ATOM 1886 C CA . PHE A 1 237 ? 4.141 1.048 6.945 1 96.31 237 PHE A CA 1
ATOM 1887 C C . PHE A 1 237 ? 5.129 0.908 8.094 1 96.31 237 PHE A C 1
ATOM 1889 O O . PHE A 1 237 ? 5.41 1.879 8.805 1 96.31 237 PHE A O 1
ATOM 1896 N N . GLN A 1 238 ? 5.602 -0.26 8.32 1 96.94 238 GLN A N 1
ATOM 1897 C CA . GLN A 1 238 ? 6.543 -0.485 9.406 1 96.94 238 GLN A CA 1
ATOM 1898 C C . GLN A 1 238 ? 7.824 0.318 9.203 1 96.94 238 GLN A C 1
ATOM 1900 O O . GLN A 1 238 ? 8.383 0.87 10.156 1 96.94 238 GLN A O 1
ATOM 1905 N N . LEU A 1 239 ? 8.227 0.416 7.973 1 93.12 239 LEU A N 1
ATOM 1906 C CA . LEU A 1 239 ? 9.391 1.248 7.676 1 93.12 239 LEU A CA 1
ATOM 1907 C C . LEU A 1 239 ? 9.078 2.721 7.93 1 93.12 239 LEU A C 1
ATOM 1909 O O . LEU A 1 239 ? 9.922 3.455 8.453 1 93.12 239 LEU A O 1
ATOM 1913 N N . PHE A 1 240 ? 7.879 3.051 7.555 1 94.44 240 PHE A N 1
ATOM 1914 C CA . PHE A 1 240 ? 7.438 4.422 7.793 1 94.44 240 PHE A CA 1
ATOM 1915 C C . PHE A 1 240 ? 7.375 4.719 9.281 1 94.44 240 PHE A C 1
ATOM 1917 O O . PHE A 1 240 ? 7.738 5.812 9.719 1 94.44 240 PHE A O 1
ATOM 1924 N N . ALA A 1 241 ? 6.91 3.754 10 1 96.88 241 ALA A N 1
ATOM 1925 C CA . ALA A 1 241 ? 6.809 3.904 11.453 1 96.88 241 ALA A CA 1
ATOM 1926 C C . ALA A 1 241 ? 8.188 4.008 12.094 1 96.88 241 ALA A C 1
ATOM 1928 O O . ALA A 1 241 ? 8.375 4.742 13.062 1 96.88 241 ALA A O 1
ATOM 1929 N N . ILE A 1 242 ? 9.117 3.26 11.578 1 96.38 242 ILE A N 1
ATOM 1930 C CA . ILE A 1 242 ? 10.484 3.352 12.086 1 96.38 242 ILE A CA 1
ATOM 1931 C C . ILE A 1 242 ? 11.016 4.766 11.875 1 96.38 242 ILE A C 1
ATOM 1933 O O . ILE A 1 242 ? 11.641 5.34 12.773 1 96.38 242 ILE A O 1
ATOM 1937 N N . TYR A 1 243 ? 10.75 5.324 10.75 1 93.94 243 TYR A N 1
ATOM 1938 C CA . TYR A 1 243 ? 11.133 6.711 10.5 1 93.94 243 TYR A CA 1
ATOM 1939 C C . TYR A 1 243 ? 10.508 7.645 11.523 1 93.94 243 TYR A C 1
ATOM 1941 O O . TYR A 1 243 ? 11.172 8.547 12.039 1 93.94 243 TYR A O 1
ATOM 1949 N N . GLY A 1 244 ? 9.281 7.426 11.852 1 94.12 244 GLY A N 1
ATOM 1950 C CA . GLY A 1 244 ? 8.578 8.273 12.797 1 94.12 244 GLY A CA 1
ATOM 1951 C C . GLY A 1 244 ? 9.109 8.148 14.219 1 94.12 244 GLY A C 1
ATOM 1952 O O . GLY A 1 244 ? 9.031 9.094 15 1 94.12 244 GLY A O 1
ATOM 1953 N N . LEU A 1 245 ? 9.57 6.973 14.539 1 95.12 245 LEU A N 1
ATOM 1954 C CA . LEU A 1 245 ? 10.133 6.762 15.867 1 95.12 245 LEU A CA 1
ATOM 1955 C C . LEU A 1 245 ? 11.508 7.418 15.984 1 95.12 245 LEU A C 1
ATOM 1957 O O . LEU A 1 245 ? 11.906 7.84 17.078 1 95.12 245 LEU A O 1
ATOM 1961 N N . LEU A 1 246 ? 12.188 7.559 14.859 1 92.06 246 LEU A N 1
ATOM 1962 C CA . LEU A 1 246 ? 13.531 8.109 14.867 1 92.06 246 LEU A CA 1
ATOM 1963 C C . LEU A 1 246 ? 13.5 9.633 14.758 1 92.06 246 LEU A C 1
ATOM 1965 O O . LEU A 1 246 ? 14.438 10.305 15.195 1 92.06 246 LEU A O 1
ATOM 1969 N N . HIS A 1 247 ? 12.445 10.125 14.117 1 89.31 247 HIS A N 1
ATOM 1970 C CA . HIS A 1 247 ? 12.32 11.562 13.922 1 89.31 247 HIS A CA 1
ATOM 1971 C C . HIS A 1 247 ? 11.078 12.109 14.617 1 89.31 247 HIS A C 1
ATOM 1973 O O . HIS A 1 247 ? 9.969 11.625 14.383 1 89.31 247 HIS A O 1
ATOM 1979 N N . SER A 1 248 ? 11.281 13.117 15.391 1 89.19 248 SER A N 1
ATOM 1980 C CA . SER A 1 248 ? 10.148 13.734 16.078 1 89.19 248 SER A CA 1
ATOM 1981 C C . SER A 1 248 ? 9.344 14.617 15.125 1 89.19 248 SER A C 1
ATOM 1983 O O . SER A 1 248 ? 9.836 15.023 14.07 1 89.19 248 SER A O 1
ATOM 1985 N N . GLY A 1 249 ? 8.117 14.75 15.414 1 89.75 249 GLY A N 1
ATOM 1986 C CA . GLY A 1 249 ? 7.285 15.672 14.664 1 89.75 249 GLY A CA 1
ATOM 1987 C C . GLY A 1 249 ? 6.543 15.016 13.516 1 89.75 249 GLY A C 1
ATOM 1988 O O . GLY A 1 249 ? 6.145 15.68 12.562 1 89.75 249 GLY A O 1
ATOM 1989 N N . CYS A 1 250 ? 6.484 13.695 13.547 1 91 250 CYS A N 1
ATOM 1990 C CA . CYS A 1 250 ? 5.734 12.961 12.531 1 91 250 CYS A CA 1
ATOM 1991 C C . CYS A 1 250 ? 4.281 12.773 12.953 1 91 250 CYS A C 1
ATOM 1993 O O . CYS A 1 250 ? 3.906 11.703 13.43 1 91 250 CYS A O 1
ATOM 1995 N N . GLU A 1 251 ? 3.48 13.672 12.641 1 89.56 251 GLU A N 1
ATOM 1996 C CA . GLU A 1 251 ? 2.104 13.719 13.117 1 89.56 251 GLU A CA 1
ATOM 1997 C C . GLU A 1 251 ? 1.26 12.609 12.492 1 89.56 251 GLU A C 1
ATOM 1999 O O . GLU A 1 251 ? 0.266 12.18 13.078 1 89.56 251 GLU A O 1
ATOM 2004 N N . TRP A 1 252 ? 1.65 12.164 11.32 1 89.88 252 TRP A N 1
ATOM 2005 C CA . TRP A 1 252 ? 0.897 11.117 10.633 1 89.88 252 TRP A CA 1
ATOM 2006 C C . TRP A 1 252 ? 0.927 9.812 11.43 1 89.88 252 TRP A C 1
ATOM 2008 O O . TRP A 1 252 ? 0.075 8.945 11.242 1 89.88 252 TRP A O 1
ATOM 2018 N N . MET A 1 253 ? 1.883 9.648 12.312 1 93.88 253 MET A N 1
ATOM 2019 C CA . MET A 1 253 ? 2.014 8.445 13.125 1 93.88 253 MET A CA 1
ATOM 2020 C C . MET A 1 253 ? 0.783 8.242 14.008 1 93.88 253 MET A C 1
ATOM 2022 O O . MET A 1 253 ? 0.337 7.113 14.211 1 93.88 253 MET A O 1
ATOM 2026 N N . MET A 1 254 ? 0.224 9.25 14.461 1 92.19 254 MET A N 1
ATOM 2027 C CA . MET A 1 254 ? -0.891 9.172 15.406 1 92.19 254 MET A CA 1
ATOM 2028 C C . MET A 1 254 ? -2.127 8.586 14.734 1 92.19 254 MET A C 1
ATOM 2030 O O . MET A 1 254 ? -2.928 7.91 15.383 1 92.19 254 MET A O 1
ATOM 2034 N N . ASP A 1 255 ? -2.281 8.766 13.492 1 94.31 255 ASP A N 1
ATOM 2035 C CA . ASP A 1 255 ? -3.449 8.258 12.781 1 94.31 255 ASP A CA 1
ATOM 2036 C C . ASP A 1 255 ? -3.145 6.926 12.109 1 94.31 255 ASP A C 1
ATOM 2038 O O . ASP A 1 255 ? -3.912 5.969 12.234 1 94.31 255 ASP A O 1
ATOM 2042 N N . LEU A 1 256 ? -2.016 6.781 11.469 1 96.25 256 LEU A N 1
ATOM 2043 C CA . LEU A 1 256 ? -1.701 5.609 10.664 1 96.25 256 LEU A CA 1
ATOM 2044 C C . LEU A 1 256 ? -1.444 4.395 11.547 1 96.25 256 LEU A C 1
ATOM 2046 O O . LEU A 1 256 ? -1.74 3.264 11.156 1 96.25 256 LEU A O 1
ATOM 2050 N N . VAL A 1 257 ? -0.928 4.676 12.742 1 97.94 257 VAL A N 1
ATOM 2051 C CA . VAL A 1 257 ? -0.658 3.557 13.641 1 97.94 257 VAL A CA 1
ATOM 2052 C C . VAL A 1 257 ? -1.975 2.955 14.125 1 97.94 257 VAL A C 1
ATOM 2054 O O . VAL A 1 257 ? -2.082 1.738 14.297 1 97.94 257 VAL A O 1
ATOM 2057 N N . VAL A 1 258 ? -2.977 3.84 14.367 1 97.88 258 VAL A N 1
ATOM 2058 C CA . VAL A 1 258 ? -4.293 3.357 14.773 1 97.88 258 VAL A CA 1
ATOM 2059 C C . VAL A 1 258 ? -4.891 2.492 13.664 1 97.88 258 VAL A C 1
ATOM 2061 O O . VAL A 1 258 ? -5.402 1.401 13.93 1 97.88 258 VAL A O 1
ATOM 2064 N N . PHE A 1 259 ? -4.785 2.924 12.422 1 97.88 259 PHE A N 1
ATOM 2065 C CA . PHE A 1 259 ? -5.262 2.203 11.25 1 97.88 259 PHE A CA 1
ATOM 2066 C C . PHE A 1 259 ? -4.562 0.854 11.117 1 97.88 259 PHE A C 1
ATOM 2068 O O . PHE A 1 259 ? -5.215 -0.173 10.922 1 97.88 259 PHE A O 1
ATOM 2075 N N . TYR A 1 260 ? -3.26 0.88 11.305 1 98.19 260 TYR A N 1
ATOM 2076 C CA . TYR A 1 260 ? -2.43 -0.307 11.133 1 98.19 260 TYR A CA 1
ATOM 2077 C C . TYR A 1 260 ? -2.691 -1.319 12.242 1 98.19 260 TYR A C 1
ATOM 2079 O O . TYR A 1 260 ? -2.797 -2.521 11.984 1 98.19 260 TYR A O 1
ATOM 2087 N N . ALA A 1 261 ? -2.764 -0.876 13.484 1 98.06 261 ALA A N 1
ATOM 2088 C CA . ALA A 1 261 ? -2.994 -1.76 14.625 1 98.06 261 ALA A CA 1
ATOM 2089 C C . ALA A 1 261 ? -4.348 -2.455 14.516 1 98.06 261 ALA A C 1
ATOM 2091 O O . ALA A 1 261 ? -4.469 -3.643 14.82 1 98.06 261 ALA A O 1
ATOM 2092 N N . ALA A 1 262 ? -5.352 -1.713 14.078 1 97.88 262 ALA A N 1
ATOM 2093 C CA . ALA A 1 262 ? -6.676 -2.297 13.906 1 97.88 262 ALA A CA 1
ATOM 2094 C C . ALA A 1 262 ? -6.664 -3.377 12.828 1 97.88 262 ALA A C 1
ATOM 2096 O O . ALA A 1 262 ? -7.266 -4.441 13 1 97.88 262 ALA A O 1
ATOM 2097 N N . GLY A 1 263 ? -6.012 -3.098 11.734 1 97.56 263 GLY A N 1
ATOM 2098 C CA . GLY A 1 263 ? -5.918 -4.074 10.656 1 97.56 263 GLY A CA 1
ATOM 2099 C C . GLY A 1 263 ? -5.188 -5.34 11.062 1 97.56 263 GLY A C 1
ATOM 2100 O O . GLY A 1 263 ? -5.613 -6.445 10.719 1 97.56 263 GLY A O 1
ATOM 2101 N N . MET A 1 264 ? -4.117 -5.145 11.805 1 97.69 264 MET A N 1
ATOM 2102 C CA . MET A 1 264 ? -3.334 -6.297 12.234 1 97.69 264 MET A CA 1
ATOM 2103 C C . MET A 1 264 ? -4.137 -7.18 13.188 1 97.69 264 MET A C 1
ATOM 2105 O O . MET A 1 264 ? -4.051 -8.406 13.125 1 97.69 264 MET A O 1
ATOM 2109 N N . LEU A 1 265 ? -4.848 -6.535 14.039 1 97.19 265 LEU A N 1
ATOM 2110 C CA . LEU A 1 265 ? -5.664 -7.297 14.984 1 97.19 265 LEU A CA 1
ATOM 2111 C C . LEU A 1 265 ? -6.781 -8.039 14.258 1 97.19 265 LEU A C 1
ATOM 2113 O O . LEU A 1 265 ? -6.938 -9.25 14.43 1 97.19 265 LEU A O 1
ATOM 2117 N N . GLN A 1 266 ? -7.523 -7.371 13.461 1 97.25 266 GLN A N 1
ATOM 2118 C CA . GLN A 1 266 ? -8.633 -7.965 12.727 1 97.25 266 GLN A CA 1
ATOM 2119 C C . GLN A 1 266 ? -8.148 -9.07 11.789 1 97.25 266 GLN A C 1
ATOM 2121 O O . GLN A 1 266 ? -8.703 -10.172 11.773 1 97.25 266 GLN A O 1
ATOM 2126 N N . GLY A 1 267 ? -7.141 -8.805 11.031 1 96.69 267 GLY A N 1
ATOM 2127 C CA . GLY A 1 267 ? -6.633 -9.773 10.07 1 96.69 267 GLY A CA 1
ATOM 2128 C C . GLY A 1 267 ? -6.07 -11.016 10.719 1 96.69 267 GLY A C 1
ATOM 2129 O O . GLY A 1 267 ? -6.332 -12.133 10.258 1 96.69 267 GLY A O 1
ATOM 2130 N N . THR A 1 268 ? -5.32 -10.789 11.758 1 96.62 268 THR A N 1
ATOM 2131 C CA . THR A 1 268 ? -4.695 -11.922 12.43 1 96.62 268 THR A CA 1
ATOM 2132 C C . THR A 1 268 ? -5.746 -12.789 13.125 1 96.62 268 THR A C 1
ATOM 2134 O O . THR A 1 268 ? -5.668 -14.016 13.086 1 96.62 268 THR A O 1
ATOM 2137 N N . CYS A 1 269 ? -6.719 -12.203 13.719 1 95 269 CYS A N 1
ATOM 2138 C CA . CYS A 1 269 ? -7.766 -12.945 14.414 1 95 269 CYS A CA 1
ATOM 2139 C C . CYS A 1 269 ? -8.562 -13.805 13.43 1 95 269 CYS A C 1
ATOM 2141 O O . CYS A 1 269 ? -8.805 -14.984 13.688 1 95 269 CYS A O 1
ATOM 2143 N N . VAL A 1 270 ? -8.898 -13.258 12.32 1 94.62 270 VAL A N 1
ATOM 2144 C CA . VAL A 1 270 ? -9.68 -13.992 11.328 1 94.62 270 VAL A CA 1
ATOM 2145 C C . VAL A 1 270 ? -8.82 -15.086 10.703 1 94.62 270 VAL A C 1
ATOM 2147 O O . VAL A 1 270 ? -9.289 -16.203 10.477 1 94.62 270 VAL A O 1
ATOM 2150 N N . TYR A 1 271 ? -7.551 -14.766 10.477 1 94.75 271 TYR A N 1
ATOM 2151 C CA . TYR A 1 271 ? -6.613 -15.711 9.891 1 94.75 271 TYR A CA 1
ATOM 2152 C C . TYR A 1 271 ? -6.418 -16.922 10.805 1 94.75 271 TYR A C 1
ATOM 2154 O O . TYR A 1 271 ? -6.465 -18.062 10.344 1 94.75 271 TYR A O 1
ATOM 2162 N N . MET A 1 272 ? -6.25 -16.641 12.055 1 92.19 272 MET A N 1
ATOM 2163 C CA . MET A 1 272 ? -5.949 -17.703 13.016 1 92.19 272 MET A CA 1
ATOM 2164 C C . MET A 1 272 ? -7.199 -18.516 13.344 1 92.19 272 MET A C 1
ATOM 2166 O O . MET A 1 272 ? -7.109 -19.656 13.797 1 92.19 272 MET A O 1
ATOM 2170 N N . ALA A 1 273 ? -8.359 -18 13.094 1 88.56 273 ALA A N 1
ATOM 2171 C CA . ALA A 1 273 ? -9.602 -18.703 13.406 1 88.56 273 ALA A CA 1
ATOM 2172 C C . ALA A 1 273 ? -9.859 -19.844 12.43 1 88.56 273 ALA A C 1
ATOM 2174 O O . ALA A 1 273 ? -10.68 -20.719 12.688 1 88.56 273 ALA A O 1
ATOM 2175 N N . TYR A 1 274 ? -9.141 -19.859 11.352 1 87.88 274 TYR A N 1
ATOM 2176 C CA . TYR A 1 274 ? -9.344 -20.875 10.32 1 87.88 274 TYR A CA 1
ATOM 2177 C C . TYR A 1 274 ? -9.242 -22.281 10.898 1 87.88 274 TYR A C 1
ATOM 2179 O O . TYR A 1 274 ? -10.109 -23.125 10.656 1 87.88 274 TYR A O 1
ATOM 2187 N N . THR A 1 275 ? -8.164 -22.5 11.711 1 82.25 275 THR A N 1
ATOM 2188 C CA . THR A 1 275 ? -7.883 -23.844 12.203 1 82.25 275 THR A CA 1
ATOM 2189 C C . THR A 1 275 ? -8.93 -24.297 13.219 1 82.25 275 THR A C 1
ATOM 2191 O O . THR A 1 275 ? -9.133 -25.484 13.422 1 82.25 275 THR A O 1
ATOM 2194 N N . TRP A 1 276 ? -9.711 -23.328 13.727 1 83.31 276 TRP A N 1
ATOM 2195 C CA . TRP A 1 276 ? -10.625 -23.656 14.812 1 83.31 276 TRP A CA 1
ATOM 2196 C C . TRP A 1 276 ? -12.031 -23.938 14.281 1 83.31 276 TRP A C 1
ATOM 2198 O O . TRP A 1 276 ? -12.875 -24.484 15 1 83.31 276 TRP A O 1
ATOM 2208 N N . PHE A 1 277 ? -12.234 -23.672 13.039 1 85.44 277 PHE A N 1
ATOM 2209 C CA . PHE A 1 277 ? -13.547 -23.938 12.461 1 85.44 277 PHE A CA 1
ATOM 2210 C C . PHE A 1 277 ? -13.648 -25.375 11.977 1 85.44 277 PHE A C 1
ATOM 2212 O O . PHE A 1 277 ? -12.781 -25.859 11.25 1 85.44 277 PHE A O 1
ATOM 2219 N N . PRO A 1 278 ? -14.695 -25.984 12.312 1 82 278 PRO A N 1
ATOM 2220 C CA . PRO A 1 278 ? -14.836 -27.406 11.961 1 82 278 PRO A CA 1
ATOM 2221 C C . PRO A 1 278 ? -14.992 -27.625 10.461 1 82 278 PRO A C 1
ATOM 2223 O O . PRO A 1 278 ? -14.672 -28.703 9.953 1 82 278 PRO A O 1
ATOM 2226 N N . MET A 1 279 ? -15.43 -26.641 9.766 1 84.31 279 MET A N 1
ATOM 2227 C CA . MET A 1 279 ? -15.68 -26.828 8.344 1 84.31 279 MET A CA 1
ATOM 2228 C C . MET A 1 279 ? -14.414 -26.594 7.527 1 84.31 279 MET A C 1
ATOM 2230 O O . MET A 1 279 ? -14.414 -26.766 6.309 1 84.31 279 MET A O 1
ATOM 2234 N N . SER A 1 280 ? -13.359 -26.281 8.25 1 89.06 280 SER A N 1
ATOM 2235 C CA . SER A 1 280 ? -12.102 -26.047 7.547 1 89.06 280 SER A CA 1
ATOM 2236 C C . SER A 1 280 ? -11.461 -27.359 7.105 1 89.06 280 SER A C 1
ATOM 2238 O O . SER A 1 280 ? -11.703 -28.406 7.711 1 89.06 280 SER A O 1
ATOM 2240 N N . ASN A 1 281 ? -10.773 -27.328 6.039 1 90.31 281 ASN A N 1
ATOM 2241 C CA . ASN A 1 281 ? -10.07 -28.5 5.516 1 90.31 281 ASN A CA 1
ATOM 2242 C C . ASN A 1 281 ? -8.836 -28.828 6.352 1 90.31 281 ASN A C 1
ATOM 2244 O O . ASN A 1 281 ? -7.906 -28.031 6.434 1 90.31 281 ASN A O 1
ATOM 2248 N N . PRO A 1 282 ? -8.789 -29.953 6.934 1 91.25 282 PRO A N 1
ATOM 2249 C CA . PRO A 1 282 ? -7.688 -30.328 7.828 1 91.25 282 PRO A CA 1
ATOM 2250 C C . PRO A 1 282 ? -6.332 -30.344 7.121 1 91.25 282 PRO A C 1
ATOM 2252 O O . PRO A 1 282 ? -5.293 -30.203 7.77 1 91.25 282 PRO A O 1
ATOM 2255 N N . GLU A 1 283 ? -6.344 -30.484 5.809 1 90.88 283 GLU A N 1
ATOM 2256 C CA . GLU A 1 283 ? -5.102 -30.5 5.039 1 90.88 283 GLU A CA 1
ATOM 2257 C C . GLU A 1 283 ? -4.34 -29.188 5.191 1 90.88 283 GLU A C 1
ATOM 2259 O O . GLU A 1 283 ? -3.113 -29.156 5.066 1 90.88 283 GLU A O 1
ATOM 2264 N N . TYR A 1 284 ? -5.121 -28.125 5.539 1 92.75 284 TYR A N 1
ATOM 2265 C CA . TYR A 1 284 ? -4.5 -26.812 5.574 1 92.75 284 TYR A CA 1
ATOM 2266 C C . TYR A 1 284 ? -4.445 -26.281 7 1 92.75 284 TYR A C 1
ATOM 2268 O O . TYR A 1 284 ? -4.203 -25.078 7.211 1 92.75 284 TYR A O 1
ATOM 2276 N N . HIS A 1 285 ? -4.633 -27.172 7.945 1 91.75 285 HIS A N 1
ATOM 2277 C CA . HIS A 1 285 ? -4.48 -26.797 9.344 1 91.75 285 HIS A CA 1
ATOM 2278 C C . HIS A 1 285 ? -3.014 -26.578 9.703 1 91.75 285 HIS A C 1
ATOM 2280 O O . HIS A 1 285 ? -2.125 -27.109 9.023 1 91.75 285 HIS A O 1
ATOM 2286 N N . ILE A 1 286 ? -2.777 -25.828 10.656 1 91.44 286 ILE A N 1
ATOM 2287 C CA . ILE A 1 286 ? -1.434 -25.703 11.211 1 91.44 286 ILE A CA 1
ATOM 2288 C C . ILE A 1 286 ? -1.004 -27.031 11.836 1 91.44 286 ILE A C 1
ATOM 2290 O O . ILE A 1 286 ? -1.704 -27.562 12.695 1 91.44 286 ILE A O 1
ATOM 2294 N N . PRO A 1 287 ? 0.129 -27.531 11.359 1 91.88 287 PRO A N 1
ATOM 2295 C CA . PRO A 1 287 ? 0.606 -28.781 11.961 1 91.88 287 PRO A CA 1
ATOM 2296 C C . PRO A 1 287 ? 0.838 -28.672 13.469 1 91.88 287 PRO A C 1
ATOM 2298 O O . PRO A 1 287 ? 1.286 -27.625 13.945 1 91.88 287 PRO A O 1
ATOM 2301 N N . GLN A 1 288 ? 0.649 -29.719 14.188 1 91 288 GLN A N 1
ATOM 2302 C CA . GLN A 1 288 ? 0.768 -29.734 15.648 1 91 288 GLN A CA 1
ATOM 2303 C C . GLN A 1 288 ? 2.191 -29.422 16.078 1 91 288 GLN A C 1
ATOM 2305 O O . GLN A 1 288 ? 2.396 -28.734 17.094 1 91 288 GLN A O 1
ATOM 2310 N N . ALA A 1 289 ? 3.143 -29.844 15.273 1 92.62 289 ALA A N 1
ATOM 2311 C CA . ALA A 1 289 ? 4.551 -29.656 15.625 1 92.62 289 ALA A CA 1
ATOM 2312 C C . ALA A 1 289 ? 4.941 -28.188 15.578 1 92.62 289 ALA A C 1
ATOM 2314 O O . ALA A 1 289 ? 5.828 -27.75 16.312 1 92.62 289 ALA A O 1
ATOM 2315 N N . SER A 1 290 ? 4.238 -27.391 14.75 1 92.94 290 SER A N 1
ATOM 2316 C CA . SER A 1 290 ? 4.625 -25.984 14.562 1 92.94 290 SER A CA 1
ATOM 2317 C C . SER A 1 290 ? 3.58 -25.047 15.141 1 92.94 290 SER A C 1
ATOM 2319 O O . SER A 1 290 ? 3.693 -23.828 15.008 1 92.94 290 SER A O 1
ATOM 2321 N N . MET A 1 291 ? 2.664 -25.578 15.805 1 92.12 291 MET A N 1
ATOM 2322 C CA . MET A 1 291 ? 1.509 -24.812 16.266 1 92.12 291 MET A CA 1
ATOM 2323 C C . MET A 1 291 ? 1.939 -23.688 17.188 1 92.12 291 MET A C 1
ATOM 2325 O O . MET A 1 291 ? 1.53 -22.531 17.016 1 92.12 291 MET A O 1
ATOM 2329 N N . TYR A 1 292 ? 2.783 -23.969 18.062 1 93.88 292 TYR A N 1
ATOM 2330 C CA . TYR A 1 292 ? 3.199 -22.953 19.047 1 93.88 292 TYR A CA 1
ATOM 2331 C C . TYR A 1 292 ? 4.016 -21.859 18.375 1 93.88 292 TYR A C 1
ATOM 2333 O O . TYR A 1 292 ? 3.906 -20.688 18.734 1 93.88 292 TYR A O 1
ATOM 2341 N N . MET A 1 293 ? 4.738 -22.234 17.5 1 94.38 293 MET A N 1
ATOM 2342 C CA . MET A 1 293 ? 5.551 -21.25 16.781 1 94.38 293 MET A CA 1
ATOM 2343 C C . MET A 1 293 ? 4.672 -20.312 15.953 1 94.38 293 MET A C 1
ATOM 2345 O O . MET A 1 293 ? 4.879 -19.109 15.961 1 94.38 293 MET A O 1
ATOM 2349 N N . VAL A 1 294 ? 3.738 -20.891 15.281 1 95.12 294 VAL A N 1
ATOM 2350 C CA . VAL A 1 294 ? 2.855 -20.094 14.43 1 95.12 294 VAL A CA 1
ATOM 2351 C C . VAL A 1 294 ? 2.02 -19.156 15.297 1 95.12 294 VAL A C 1
ATOM 2353 O O . VAL A 1 294 ? 1.843 -17.984 14.961 1 95.12 294 VAL A O 1
ATOM 2356 N N . ILE A 1 295 ? 1.561 -19.641 16.438 1 95.19 295 ILE A N 1
ATOM 2357 C CA . ILE A 1 295 ? 0.793 -18.812 17.359 1 95.19 295 ILE A CA 1
ATOM 2358 C C . ILE A 1 295 ? 1.677 -17.703 17.906 1 95.19 295 ILE A C 1
ATOM 2360 O O . ILE A 1 295 ? 1.251 -16.547 17.984 1 95.19 295 ILE A O 1
ATOM 2364 N N . ALA A 1 296 ? 2.881 -18.016 18.188 1 96.25 296 ALA A N 1
ATOM 2365 C CA . ALA A 1 296 ? 3.811 -17.016 18.719 1 96.25 296 ALA A CA 1
ATOM 2366 C C . ALA A 1 296 ? 4.086 -15.914 17.703 1 96.25 296 ALA A C 1
ATOM 2368 O O . ALA A 1 296 ? 4.141 -14.734 18.047 1 96.25 296 ALA A O 1
ATOM 2369 N N . ILE A 1 297 ? 4.227 -16.266 16.5 1 95.88 297 ILE A N 1
ATOM 2370 C CA . ILE A 1 297 ? 4.496 -15.289 15.445 1 95.88 297 ILE A CA 1
ATOM 2371 C C . ILE A 1 297 ? 3.299 -14.359 15.281 1 95.88 297 ILE A C 1
ATOM 2373 O O . ILE A 1 297 ? 3.457 -13.141 15.227 1 95.88 297 ILE A O 1
ATOM 2377 N N . ASN A 1 298 ? 2.158 -14.883 15.25 1 96.31 298 ASN A N 1
ATOM 2378 C CA . ASN A 1 298 ? 0.963 -14.078 15.039 1 96.31 298 ASN A CA 1
ATOM 2379 C C . ASN A 1 298 ? 0.66 -13.195 16.25 1 96.31 298 ASN A C 1
ATOM 2381 O O . ASN A 1 298 ? 0.253 -12.039 16.094 1 96.31 298 ASN A O 1
ATOM 2385 N N . VAL A 1 299 ? 0.879 -13.742 17.406 1 96.38 299 VAL A N 1
ATOM 2386 C CA . VAL A 1 299 ? 0.7 -12.938 18.609 1 96.38 299 VAL A CA 1
ATOM 2387 C C . VAL A 1 299 ? 1.727 -11.812 18.641 1 96.38 299 VAL A C 1
ATOM 2389 O O . VAL A 1 299 ? 1.408 -10.68 19.016 1 96.38 299 VAL A O 1
ATOM 2392 N N . PHE A 1 300 ? 2.879 -12.117 18.203 1 97.75 300 PHE A N 1
ATOM 2393 C CA . PHE A 1 300 ? 3.938 -11.117 18.156 1 97.75 300 PHE A CA 1
ATOM 2394 C C . PHE A 1 300 ? 3.582 -9.992 17.188 1 97.75 300 PHE A C 1
ATOM 2396 O O . PHE A 1 300 ? 3.785 -8.82 17.484 1 97.75 300 PHE A O 1
ATOM 2403 N N . LEU A 1 301 ? 3.074 -10.344 16.047 1 96.81 301 LEU A N 1
ATOM 2404 C CA . LEU A 1 301 ? 2.709 -9.344 15.039 1 96.81 301 LEU A CA 1
ATOM 2405 C C . LEU A 1 301 ? 1.638 -8.398 15.578 1 96.81 301 LEU A C 1
ATOM 2407 O O . LEU A 1 301 ? 1.725 -7.188 15.391 1 96.81 301 LEU A O 1
ATOM 2411 N N . VAL A 1 302 ? 0.684 -8.922 16.297 1 97.44 302 VAL A N 1
ATOM 2412 C CA . VAL A 1 302 ? -0.382 -8.109 16.875 1 97.44 302 VAL A CA 1
ATOM 2413 C C . VAL A 1 302 ? 0.162 -7.301 18.047 1 97.44 302 VAL A C 1
ATOM 2415 O O . VAL A 1 302 ? -0.164 -6.121 18.203 1 97.44 302 VAL A O 1
ATOM 2418 N N . PHE A 1 303 ? 1.002 -7.941 18.797 1 97.94 303 PHE A N 1
ATOM 2419 C CA . PHE A 1 303 ? 1.559 -7.301 19.984 1 97.94 303 PHE A CA 1
ATOM 2420 C C . PHE A 1 303 ? 2.398 -6.09 19.594 1 97.94 303 PHE A C 1
ATOM 2422 O O . PHE A 1 303 ? 2.232 -5.008 20.172 1 97.94 303 PHE A O 1
ATOM 2429 N N . ILE A 1 304 ? 3.254 -6.195 18.641 1 98.06 304 ILE A N 1
ATOM 2430 C CA . ILE A 1 304 ? 4.16 -5.121 18.266 1 98.06 304 ILE A CA 1
ATOM 2431 C C . ILE A 1 304 ? 3.365 -3.955 17.688 1 98.06 304 ILE A C 1
ATOM 2433 O O . ILE A 1 304 ? 3.68 -2.791 17.938 1 98.06 304 ILE A O 1
ATOM 2437 N N . SER A 1 305 ? 2.369 -4.242 16.859 1 97.31 305 SER A N 1
ATOM 2438 C CA . SER A 1 305 ? 1.562 -3.184 16.25 1 97.31 305 SER A CA 1
ATOM 2439 C C . SER A 1 305 ? 0.764 -2.432 17.312 1 97.31 305 SER A C 1
ATOM 2441 O O . SER A 1 305 ? 0.67 -1.204 17.281 1 97.31 305 SER A O 1
ATOM 2443 N N . ASN A 1 306 ? 0.258 -3.15 18.297 1 96.94 306 ASN A N 1
ATOM 2444 C CA . ASN A 1 306 ? -0.535 -2.5 19.344 1 96.94 306 ASN A CA 1
ATOM 2445 C C . ASN A 1 306 ? 0.352 -1.841 20.391 1 96.94 306 ASN A C 1
ATOM 2447 O O . ASN A 1 306 ? -0.053 -0.866 21.031 1 96.94 306 ASN A O 1
ATOM 2451 N N . LEU A 1 307 ? 1.531 -2.393 20.562 1 97.75 307 LEU A N 1
ATOM 2452 C CA . LEU A 1 307 ? 2.498 -1.706 21.406 1 97.75 307 LEU A CA 1
ATOM 2453 C C . LEU A 1 307 ? 2.904 -0.368 20.797 1 97.75 307 LEU A C 1
ATOM 2455 O O . LEU A 1 307 ? 3.109 0.611 21.516 1 97.75 307 LEU A O 1
ATOM 2459 N N . LEU A 1 308 ? 3.068 -0.37 19.531 1 97.94 308 LEU A N 1
ATOM 2460 C CA . LEU A 1 308 ? 3.354 0.874 18.828 1 97.94 308 LEU A CA 1
ATOM 2461 C C . LEU A 1 308 ? 2.229 1.884 19.031 1 97.94 308 LEU A C 1
ATOM 2463 O O . LEU A 1 308 ? 2.484 3.078 19.203 1 97.94 308 LEU A O 1
ATOM 2467 N N . LEU A 1 309 ? 1.01 1.399 18.969 1 97.56 309 LEU A N 1
ATOM 2468 C CA . LEU A 1 309 ? -0.148 2.246 19.234 1 97.56 309 LEU A CA 1
ATOM 2469 C C . LEU A 1 309 ? -0.076 2.838 20.641 1 97.56 309 LEU A C 1
ATOM 2471 O O . LEU A 1 309 ? -0.289 4.039 20.828 1 97.56 309 LEU A O 1
ATOM 2475 N N . TRP A 1 310 ? 0.225 2.025 21.562 1 96.94 310 TRP A N 1
ATOM 2476 C CA . TRP A 1 310 ? 0.356 2.49 22.938 1 96.94 310 TRP A CA 1
ATOM 2477 C C . TRP A 1 310 ? 1.465 3.529 23.062 1 96.94 310 TRP A C 1
ATOM 2479 O O . TRP A 1 310 ? 1.312 4.531 23.766 1 96.94 310 TRP A O 1
ATOM 2489 N N . ARG A 1 311 ? 2.564 3.348 22.391 1 96.81 311 ARG A N 1
ATOM 2490 C CA . ARG A 1 311 ? 3.689 4.277 22.406 1 96.81 311 ARG A CA 1
ATOM 2491 C C . ARG A 1 311 ? 3.271 5.645 21.875 1 96.81 311 ARG A C 1
ATOM 2493 O O . ARG A 1 311 ? 3.678 6.676 22.422 1 96.81 311 ARG A O 1
ATOM 2500 N N . CYS A 1 312 ? 2.504 5.699 20.875 1 94.31 312 CYS A N 1
ATOM 2501 C CA . CYS A 1 312 ? 2.066 6.957 20.281 1 94.31 312 CYS A CA 1
ATOM 2502 C C . CYS A 1 312 ? 1.133 7.707 21.219 1 94.31 312 CYS A C 1
ATOM 2504 O O . CYS A 1 312 ? 1.178 8.938 21.297 1 94.31 312 CYS A O 1
ATOM 2506 N N . PHE A 1 313 ? 0.396 6.957 22.016 1 93.81 313 PHE A N 1
ATOM 2507 C CA . PHE A 1 313 ? -0.568 7.602 22.891 1 93.81 313 PHE A CA 1
ATOM 2508 C C . PHE A 1 313 ? 0.051 7.887 24.25 1 93.81 313 PHE A C 1
ATOM 2510 O O . PHE A 1 313 ? -0.468 8.703 25.016 1 93.81 313 PHE A O 1
ATOM 2517 N N . ALA A 1 314 ? 1.125 7.199 24.547 1 94.44 314 ALA A N 1
ATOM 2518 C CA . ALA A 1 314 ? 1.819 7.445 25.797 1 94.44 314 ALA A CA 1
ATOM 2519 C C . ALA A 1 314 ? 2.459 8.836 25.812 1 94.44 314 ALA A C 1
ATOM 2521 O O . ALA A 1 314 ? 2.475 9.508 26.844 1 94.44 314 ALA A O 1
ATOM 2522 N N . GLU A 1 315 ? 2.969 9.258 24.688 1 93.62 315 GLU A N 1
ATOM 2523 C CA . GLU A 1 315 ? 3.541 10.594 24.562 1 93.62 315 GLU A CA 1
ATOM 2524 C C . GLU A 1 315 ? 3.264 11.18 23.172 1 93.62 315 GLU A C 1
ATOM 2526 O O . GLU A 1 315 ? 4.172 11.305 22.359 1 93.62 315 GLU A O 1
ATOM 2531 N N . PRO A 1 316 ? 2.084 11.602 22.969 1 92 316 PRO A N 1
ATOM 2532 C CA . PRO A 1 316 ? 1.711 12.164 21.672 1 92 316 PRO A CA 1
ATOM 2533 C C . PRO A 1 316 ? 2.494 13.43 21.328 1 92 316 PRO A C 1
ATOM 2535 O O . PRO A 1 316 ? 2.627 13.781 20.156 1 92 316 PRO A O 1
ATOM 2538 N N . GLN A 1 317 ? 3.119 14.078 22.312 1 92.44 317 GLN A N 1
ATOM 2539 C CA . GLN A 1 317 ? 3.859 15.32 22.109 1 92.44 317 GLN A CA 1
ATOM 2540 C C . GLN A 1 317 ? 5.09 15.102 21.234 1 92.44 317 GLN A C 1
ATOM 2542 O O . GLN A 1 317 ? 5.551 16.016 20.562 1 92.44 317 GLN A O 1
ATOM 2547 N N . TYR A 1 318 ? 5.559 13.898 21.312 1 92.56 318 TYR A N 1
ATOM 2548 C CA . TYR A 1 318 ? 6.746 13.562 20.531 1 92.56 318 TYR A CA 1
ATOM 2549 C C . TYR A 1 318 ? 6.434 13.547 19.047 1 92.56 318 TYR A C 1
ATOM 2551 O O . TYR A 1 318 ? 7.297 13.867 18.219 1 92.56 318 TYR A O 1
ATOM 2559 N N . PHE A 1 319 ? 5.207 13.289 18.656 1 92.19 319 PHE A N 1
ATOM 2560 C CA . PHE A 1 319 ? 4.883 13.023 17.266 1 92.19 319 PHE A CA 1
ATOM 2561 C C . PHE A 1 319 ? 4.195 14.227 16.641 1 92.19 319 PHE A C 1
ATOM 2563 O O . PHE A 1 319 ? 4.039 14.289 15.414 1 92.19 319 PHE A O 1
ATOM 2570 N N . VAL A 1 320 ? 3.811 15.18 17.375 1 88.75 320 VAL A N 1
ATOM 2571 C CA . VAL A 1 320 ? 3.1 16.344 16.844 1 88.75 320 VAL A CA 1
ATOM 2572 C C . VAL A 1 320 ? 4.102 17.344 16.266 1 88.75 320 VAL A C 1
ATOM 2574 O O . VAL A 1 320 ? 5.223 17.469 16.766 1 88.75 320 VAL A O 1
ATOM 2577 N N . LYS A 1 321 ? 3.6 18 15.219 1 83.25 321 LYS A N 1
ATOM 2578 C CA . LYS A 1 321 ? 4.426 19.016 14.578 1 83.25 321 LYS A CA 1
ATOM 2579 C C . LYS A 1 321 ? 4.367 20.328 15.344 1 83.25 321 LYS A C 1
ATOM 2581 O O . LYS A 1 321 ? 3.322 20.703 15.883 1 83.25 321 LYS A O 1
ATOM 2586 N N . GLY A 1 322 ? 5.441 20.984 15.453 1 76.56 322 GLY A N 1
ATOM 2587 C CA . GLY A 1 322 ? 5.457 22.297 16.094 1 76.56 322 GLY A CA 1
ATOM 2588 C C . GLY A 1 322 ? 6.82 22.672 16.625 1 76.56 322 GLY A C 1
ATOM 2589 O O . GLY A 1 322 ? 7.793 21.938 16.453 1 76.56 322 GLY A O 1
ATOM 2590 N N . LYS A 1 323 ? 6.828 23.922 17.078 1 74.06 323 LYS A N 1
ATOM 2591 C CA . LYS A 1 323 ? 8.039 24.469 17.688 1 74.06 323 LYS A CA 1
ATOM 2592 C C . LYS A 1 323 ? 8.391 23.719 18.969 1 74.06 323 LYS A C 1
ATOM 2594 O O . LYS A 1 323 ? 7.543 23.562 19.859 1 74.06 323 LYS A O 1
ATOM 2599 N N . LEU A 1 324 ? 9.578 23.062 18.859 1 71 324 LEU A N 1
ATOM 2600 C CA . LEU A 1 324 ? 10.055 22.281 19.984 1 71 324 LEU A CA 1
ATOM 2601 C C . LEU A 1 324 ? 10.195 23.156 21.234 1 71 324 LEU A C 1
ATOM 2603 O O . LEU A 1 324 ? 10.633 24.297 21.141 1 71 324 LEU A O 1
ATOM 2607 N N . LYS A 1 325 ? 9.555 22.719 22.25 1 65.62 325 LYS A N 1
ATOM 2608 C CA . LYS A 1 325 ? 9.758 23.422 23.516 1 65.62 325 LYS A CA 1
ATOM 2609 C C . LYS A 1 325 ? 11.242 23.453 23.891 1 65.62 325 LYS A C 1
ATOM 2611 O O . LYS A 1 325 ? 11.93 22.438 23.812 1 65.62 325 LYS A O 1
ATOM 2616 N N . LYS A 1 326 ? 11.875 24.734 23.766 1 59.44 326 LYS A N 1
ATOM 2617 C CA . LYS A 1 326 ? 13.234 24.984 24.219 1 59.44 326 LYS A CA 1
ATOM 2618 C C . LYS A 1 326 ? 13.398 24.578 25.688 1 59.44 326 LYS A C 1
ATOM 2620 O O . LYS A 1 326 ? 12.57 24.922 26.531 1 59.44 326 LYS A O 1
ATOM 2625 N N . ASN A 1 327 ? 13.914 23.406 25.969 1 45.53 327 ASN A N 1
ATOM 2626 C CA . ASN A 1 327 ? 14.32 23.297 27.359 1 45.53 327 ASN A CA 1
ATOM 2627 C C . ASN A 1 327 ? 15.297 24.422 27.75 1 45.53 327 ASN A C 1
ATOM 2629 O O . ASN A 1 327 ? 16.172 24.781 26.953 1 45.53 327 ASN A O 1
ATOM 2633 N N . MET B 1 1 ? 34.094 -0.28 -4.031 1 36.78 1 MET B N 1
ATOM 2634 C CA . MET B 1 1 ? 33.094 0.767 -4.309 1 36.78 1 MET B CA 1
ATOM 2635 C C . MET B 1 1 ? 32.25 1.044 -3.082 1 36.78 1 MET B C 1
ATOM 2637 O O . MET B 1 1 ? 32 2.203 -2.727 1 36.78 1 MET B O 1
ATOM 2641 N N . ALA B 1 2 ? 31.922 0.019 -2.34 1 40.47 2 ALA B N 1
ATOM 2642 C CA . ALA B 1 2 ? 31.312 0.257 -1.038 1 40.47 2 ALA B CA 1
ATOM 2643 C C . ALA B 1 2 ? 32.25 1.012 -0.111 1 40.47 2 ALA B C 1
ATOM 2645 O O . ALA B 1 2 ? 31.844 1.928 0.602 1 40.47 2 ALA B O 1
ATOM 2646 N N . THR B 1 3 ? 33.469 0.692 -0.23 1 41.75 3 THR B N 1
ATOM 2647 C CA . THR B 1 3 ? 34.469 1.312 0.616 1 41.75 3 THR B CA 1
ATOM 2648 C C . THR B 1 3 ? 34.625 2.797 0.29 1 41.75 3 THR B C 1
ATOM 2650 O O . THR B 1 3 ? 34.844 3.617 1.187 1 41.75 3 THR B O 1
ATOM 2653 N N . ILE B 1 4 ? 34.438 3.162 -0.97 1 45.28 4 ILE B N 1
ATOM 2654 C CA . ILE B 1 4 ? 34.562 4.57 -1.337 1 45.28 4 ILE B CA 1
ATOM 2655 C C . ILE B 1 4 ? 33.344 5.348 -0.815 1 45.28 4 ILE B C 1
ATOM 2657 O O . ILE B 1 4 ? 33.5 6.457 -0.302 1 45.28 4 ILE B O 1
ATOM 2661 N N . VAL B 1 5 ? 32.219 4.75 -0.818 1 45.81 5 VAL B N 1
ATOM 2662 C CA . VAL B 1 5 ? 31 5.406 -0.359 1 45.81 5 VAL B CA 1
ATOM 2663 C C . VAL B 1 5 ? 31.094 5.688 1.139 1 45.81 5 VAL B C 1
ATOM 2665 O O . VAL B 1 5 ? 30.781 6.793 1.589 1 45.81 5 VAL B O 1
ATOM 2668 N N . VAL B 1 6 ? 31.609 4.703 1.913 1 46.62 6 VAL B N 1
ATOM 2669 C CA . VAL B 1 6 ? 31.844 4.91 3.338 1 46.62 6 VAL B CA 1
ATOM 2670 C C . VAL B 1 6 ? 32.906 5.984 3.539 1 46.62 6 VAL B C 1
ATOM 2672 O O . VAL B 1 6 ? 32.781 6.844 4.414 1 46.62 6 VAL B O 1
ATOM 2675 N N . PHE B 1 7 ? 33.875 5.992 2.668 1 44.88 7 PHE B N 1
ATOM 2676 C CA . PHE B 1 7 ? 34.969 6.938 2.812 1 44.88 7 PHE B CA 1
ATOM 2677 C C . PHE B 1 7 ? 34.5 8.359 2.549 1 44.88 7 PHE B C 1
ATOM 2679 O O . PHE B 1 7 ? 34.875 9.289 3.283 1 44.88 7 PHE B O 1
ATOM 2686 N N . VAL B 1 8 ? 33.781 8.562 1.528 1 48.53 8 VAL B N 1
ATOM 2687 C CA . VAL B 1 8 ? 33.344 9.922 1.255 1 48.53 8 VAL B CA 1
ATOM 2688 C C . VAL B 1 8 ? 32.406 10.391 2.369 1 48.53 8 VAL B C 1
ATOM 2690 O O . VAL B 1 8 ? 32.469 11.547 2.801 1 48.53 8 VAL B O 1
ATOM 2693 N N . TYR B 1 9 ? 31.547 9.508 2.885 1 47.84 9 TYR B N 1
ATOM 2694 C CA . TYR B 1 9 ? 30.688 9.852 4.008 1 47.84 9 TYR B CA 1
ATOM 2695 C C . TYR B 1 9 ? 31.5 10.289 5.211 1 47.84 9 TYR B C 1
ATOM 2697 O O . TYR B 1 9 ? 31.094 11.172 5.969 1 47.84 9 TYR B O 1
ATOM 2705 N N . LEU B 1 10 ? 32.594 9.648 5.488 1 44.69 10 LEU B N 1
ATOM 2706 C CA . LEU B 1 10 ? 33.438 9.938 6.652 1 44.69 10 LEU B CA 1
ATOM 2707 C C . LEU B 1 10 ? 34.25 11.211 6.438 1 44.69 10 LEU B C 1
ATOM 2709 O O . LEU B 1 10 ? 34.562 11.922 7.391 1 44.69 10 LEU B O 1
ATOM 2713 N N . VAL B 1 11 ? 34.688 11.422 5.273 1 43.81 11 VAL B N 1
ATOM 2714 C CA . VAL B 1 11 ? 35.656 12.5 5.109 1 43.81 11 VAL B CA 1
ATOM 2715 C C . VAL B 1 11 ? 34.938 13.812 4.836 1 43.81 11 VAL B C 1
ATOM 2717 O O . VAL B 1 11 ? 35.406 14.883 5.227 1 43.81 11 VAL B O 1
ATOM 2720 N N . VAL B 1 12 ? 34 13.906 3.934 1 43.94 12 VAL B N 1
ATOM 2721 C CA . VAL B 1 12 ? 33.5 15.242 3.633 1 43.94 12 VAL B CA 1
ATOM 2722 C C . VAL B 1 12 ? 32.438 15.648 4.656 1 43.94 12 VAL B C 1
ATOM 2724 O O . VAL B 1 12 ? 31.375 15.039 4.715 1 43.94 12 VAL B O 1
ATOM 2727 N N . PRO B 1 13 ? 32.844 16.281 5.668 1 43.53 13 PRO B N 1
ATOM 2728 C CA . PRO B 1 13 ? 31.953 16.797 6.699 1 43.53 13 PRO B CA 1
ATOM 2729 C C . PRO B 1 13 ? 30.797 17.609 6.121 1 43.53 13 PRO B C 1
ATOM 2731 O O . PRO B 1 13 ? 31 18.438 5.23 1 43.53 13 PRO B O 1
ATOM 2734 N N . PRO B 1 14 ? 29.531 17.125 6.172 1 42.84 14 PRO B N 1
ATOM 2735 C CA . PRO B 1 14 ? 28.328 17.875 5.793 1 42.84 14 PRO B CA 1
ATOM 2736 C C . PRO B 1 14 ? 28.359 19.312 6.27 1 42.84 14 PRO B C 1
ATOM 2738 O O . PRO B 1 14 ? 27.375 20.047 6.082 1 42.84 14 PRO B O 1
ATOM 2741 N N . ASN B 1 15 ? 29.359 19.766 7.047 1 39.03 15 ASN B N 1
ATOM 2742 C CA . ASN B 1 15 ? 29.219 21 7.816 1 39.03 15 ASN B CA 1
ATOM 2743 C C . ASN B 1 15 ? 29.141 22.219 6.91 1 39.03 15 ASN B C 1
ATOM 2745 O O . ASN B 1 15 ? 28.984 23.344 7.395 1 39.03 15 ASN B O 1
ATOM 2749 N N . GLY B 1 16 ? 29.719 22.266 5.719 1 36.81 16 GLY B N 1
ATOM 2750 C CA . GLY B 1 16 ? 30.031 23.609 5.262 1 36.81 16 GLY B CA 1
ATOM 2751 C C . GLY B 1 16 ? 28.797 24.438 4.965 1 36.81 16 GLY B C 1
ATOM 2752 O O . GLY B 1 16 ? 28.828 25.672 5.02 1 36.81 16 GLY B O 1
ATOM 2753 N N . ILE B 1 17 ? 27.953 24.266 3.83 1 41.53 17 ILE B N 1
ATOM 2754 C CA . ILE B 1 17 ? 27.125 25.375 3.4 1 41.53 17 ILE B CA 1
ATOM 2755 C C . ILE B 1 17 ? 25.922 25.516 4.332 1 41.53 17 ILE B C 1
ATOM 2757 O O . ILE B 1 17 ? 25.188 24.547 4.562 1 41.53 17 ILE B O 1
ATOM 2761 N N . LYS B 1 18 ? 25.922 26.562 4.984 1 44.16 18 LYS B N 1
ATOM 2762 C CA . LYS B 1 18 ? 24.906 27.125 5.871 1 44.16 18 LYS B CA 1
ATOM 2763 C C . LYS B 1 18 ? 23.516 26.875 5.324 1 44.16 18 LYS B C 1
ATOM 2765 O O . LYS B 1 18 ? 23.234 27.172 4.164 1 44.16 18 LYS B O 1
ATOM 2770 N N . LYS B 1 19 ? 22.781 25.844 5.863 1 49.88 19 LYS B N 1
ATOM 2771 C CA . LYS B 1 19 ? 21.359 25.547 5.73 1 49.88 19 LYS B CA 1
ATOM 2772 C C . LYS B 1 19 ? 20.516 26.812 5.871 1 49.88 19 LYS B C 1
ATOM 2774 O O . LYS B 1 19 ? 20.594 27.516 6.887 1 49.88 19 LYS B O 1
ATOM 2779 N N . GLU B 1 20 ? 20.453 27.656 4.758 1 50.38 20 GLU B N 1
ATOM 2780 C CA . GLU B 1 20 ? 19.375 28.625 4.977 1 50.38 20 GLU B CA 1
ATOM 2781 C C . GLU B 1 20 ? 18.109 27.938 5.477 1 50.38 20 GLU B C 1
ATOM 2783 O O . GLU B 1 20 ? 17.875 26.766 5.191 1 50.38 20 GLU B O 1
ATOM 2788 N N . GLU B 1 21 ? 17.406 28.438 6.258 1 53.38 21 GLU B N 1
ATOM 2789 C CA . GLU B 1 21 ? 16.172 27.984 6.902 1 53.38 21 GLU B CA 1
ATOM 2790 C C . GLU B 1 21 ? 15.203 27.391 5.887 1 53.38 21 GLU B C 1
ATOM 2792 O O . GLU B 1 21 ? 14.852 28.047 4.902 1 53.38 21 GLU B O 1
ATOM 2797 N N . GLY B 1 22 ? 14.914 26.141 5.789 1 59.84 22 GLY B N 1
ATOM 2798 C CA . GLY B 1 22 ? 13.914 25.484 4.961 1 59.84 22 GLY B CA 1
ATOM 2799 C C . GLY B 1 22 ? 14.508 24.766 3.76 1 59.84 22 GLY B C 1
ATOM 2800 O O . GLY B 1 22 ? 13.82 24 3.088 1 59.84 22 GLY B O 1
ATOM 2801 N N . LYS B 1 23 ? 15.75 25.281 3.332 1 66.44 23 LYS B N 1
ATOM 2802 C CA . LYS B 1 23 ? 16.312 24.703 2.111 1 66.44 23 LYS B CA 1
ATOM 2803 C C . LYS B 1 23 ? 17.312 23.594 2.432 1 66.44 23 LYS B C 1
ATOM 2805 O O . LYS B 1 23 ? 17.906 23.594 3.516 1 66.44 23 LYS B O 1
ATOM 2810 N N . GLU B 1 24 ? 17.391 22.625 1.461 1 74.81 24 GLU B N 1
ATOM 2811 C CA . GLU B 1 24 ? 18.281 21.484 1.643 1 74.81 24 GLU B CA 1
ATOM 2812 C C . GLU B 1 24 ? 19.734 21.859 1.396 1 74.81 24 GLU B C 1
ATOM 2814 O O . GLU B 1 24 ? 20.047 22.562 0.429 1 74.81 24 GLU B O 1
ATOM 2819 N N . GLY B 1 25 ? 20.594 21.703 2.391 1 77.56 25 GLY B N 1
ATOM 2820 C CA . GLY B 1 25 ? 22.016 21.875 2.164 1 77.56 25 GLY B CA 1
ATOM 2821 C C . GLY B 1 25 ? 22.688 20.594 1.696 1 77.56 25 GLY B C 1
ATOM 2822 O O . GLY B 1 25 ? 22.031 19.609 1.387 1 77.56 25 GLY B O 1
ATOM 2823 N N . ARG B 1 26 ? 24 20.75 1.387 1 80.44 26 ARG B N 1
ATOM 2824 C CA . ARG B 1 26 ? 24.75 19.578 1.006 1 80.44 26 ARG B CA 1
ATOM 2825 C C . ARG B 1 26 ? 24.797 18.562 2.141 1 80.44 26 ARG B C 1
ATOM 2827 O O . ARG B 1 26 ? 25.625 18.656 3.039 1 80.44 26 ARG B O 1
ATOM 2834 N N . GLY B 1 27 ? 23.812 17.781 2.172 1 82.62 27 GLY B N 1
ATOM 2835 C CA . GLY B 1 27 ? 23.656 16.766 3.203 1 82.62 27 GLY B CA 1
ATOM 2836 C C . GLY B 1 27 ? 23.641 15.352 2.652 1 82.62 27 GLY B C 1
ATOM 2837 O O . GLY B 1 27 ? 24.297 15.062 1.647 1 82.62 27 GLY B O 1
ATOM 2838 N N . VAL B 1 28 ? 23.047 14.492 3.273 1 83.12 28 VAL B N 1
ATOM 2839 C CA . VAL B 1 28 ? 23 13.07 2.959 1 83.12 28 VAL B CA 1
ATOM 2840 C C . VAL B 1 28 ? 22.391 12.867 1.578 1 83.12 28 VAL B C 1
ATOM 2842 O O . VAL B 1 28 ? 22.859 12.039 0.795 1 83.12 28 VAL B O 1
ATOM 2845 N N . LEU B 1 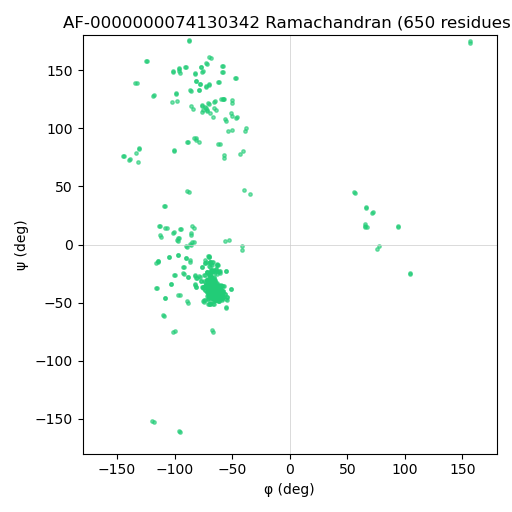29 ? 21.438 13.688 1.3 1 89.38 29 LEU B N 1
ATOM 2846 C CA . LEU B 1 29 ? 20.781 13.57 0.001 1 89.38 29 LEU B CA 1
ATOM 2847 C C . LEU B 1 29 ? 21.75 13.922 -1.127 1 89.38 29 LEU B C 1
ATOM 2849 O O . LEU B 1 29 ? 21.828 13.203 -2.121 1 89.38 29 LEU B O 1
ATOM 2853 N N . TYR B 1 30 ? 22.5 14.938 -0.951 1 89.25 30 TYR B N 1
ATOM 2854 C CA . TYR B 1 30 ? 23.453 15.406 -1.953 1 89.25 30 TYR B CA 1
ATOM 2855 C C . TYR B 1 30 ? 24.516 14.352 -2.225 1 89.25 30 TYR B C 1
ATOM 2857 O O . TYR B 1 30 ? 24.734 13.969 -3.375 1 89.25 30 TYR B O 1
ATOM 2865 N N . TYR B 1 31 ? 25.078 13.82 -1.256 1 85.56 31 TYR B N 1
ATOM 2866 C CA . TY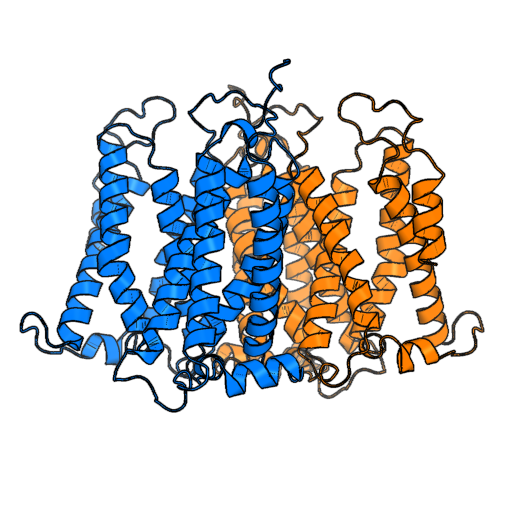R B 1 31 ? 26.188 12.891 -1.413 1 85.56 31 TYR B CA 1
ATOM 2867 C C . TYR B 1 31 ? 25.703 11.531 -1.895 1 85.56 31 TYR B C 1
ATOM 2869 O O . TYR B 1 31 ? 26.406 10.836 -2.639 1 85.56 31 TYR B O 1
ATOM 2877 N N . THR B 1 32 ? 24.609 11.172 -1.427 1 87.81 32 THR B N 1
ATOM 2878 C CA . THR B 1 32 ? 24.062 9.906 -1.903 1 87.81 32 THR B CA 1
ATOM 2879 C C . THR B 1 32 ? 23.703 9.992 -3.387 1 87.81 32 THR B C 1
ATOM 2881 O O . THR B 1 32 ? 23.891 9.031 -4.129 1 87.81 32 THR B O 1
ATOM 2884 N N . CYS B 1 33 ? 23.219 11.133 -3.766 1 90.56 33 CYS B N 1
ATOM 2885 C CA . CYS B 1 33 ? 22.938 11.32 -5.188 1 90.56 33 CYS B CA 1
ATOM 2886 C C . CYS B 1 33 ? 24.219 11.227 -6.008 1 90.56 33 CYS B C 1
ATOM 2888 O O . CYS B 1 33 ? 24.219 10.648 -7.094 1 90.56 33 CYS B O 1
ATOM 2890 N N . CYS B 1 34 ? 25.297 11.695 -5.465 1 88.19 34 CYS B N 1
ATOM 2891 C CA . CYS B 1 34 ? 26.594 11.594 -6.152 1 88.19 34 CYS B CA 1
ATOM 2892 C C . CYS B 1 34 ? 27.016 10.141 -6.277 1 88.19 34 CYS B C 1
ATOM 2894 O O . CYS B 1 34 ? 27.484 9.719 -7.344 1 88.19 34 CYS B O 1
ATOM 2896 N N . LEU B 1 35 ? 26.812 9.438 -5.27 1 86.94 35 LEU B N 1
ATOM 2897 C CA . LEU B 1 35 ? 27.172 8.023 -5.285 1 86.94 35 LEU B CA 1
ATOM 2898 C C . LEU B 1 35 ? 26.281 7.254 -6.258 1 86.94 35 LEU B C 1
ATOM 2900 O O . LEU B 1 35 ? 26.766 6.367 -6.973 1 86.94 35 LEU B O 1
ATOM 2904 N N . PHE B 1 36 ? 25.047 7.598 -6.242 1 90.94 36 PHE B N 1
ATOM 2905 C CA . PHE B 1 36 ? 24.109 6.898 -7.105 1 90.94 36 PHE B CA 1
ATOM 2906 C C . PHE B 1 36 ? 24.359 7.23 -8.57 1 90.94 36 PHE B C 1
ATOM 2908 O O . PHE B 1 36 ? 24.031 6.434 -9.453 1 90.94 36 PHE B O 1
ATOM 2915 N N . MET B 1 37 ? 24.938 8.336 -8.781 1 91.12 37 MET B N 1
ATOM 2916 C CA . MET B 1 37 ? 25.328 8.664 -10.148 1 91.12 37 MET B CA 1
ATOM 2917 C C . MET B 1 37 ? 26.406 7.691 -10.656 1 91.12 37 MET B C 1
ATOM 2919 O O . MET B 1 37 ? 26.375 7.285 -11.82 1 91.12 37 MET B O 1
ATOM 2923 N N . TRP B 1 38 ? 27.266 7.32 -9.789 1 87.88 38 TRP B N 1
ATOM 2924 C CA . TRP B 1 38 ? 28.281 6.336 -10.148 1 87.88 38 TRP B CA 1
ATOM 2925 C C . TRP B 1 38 ? 27.656 4.98 -10.445 1 87.88 38 TRP B C 1
ATOM 2927 O O . TRP B 1 38 ? 28.078 4.277 -11.359 1 87.88 38 TRP B O 1
ATOM 2937 N N . ALA B 1 39 ? 26.703 4.629 -9.602 1 86.12 39 ALA B N 1
ATOM 2938 C CA . ALA B 1 39 ? 25.984 3.375 -9.836 1 86.12 39 ALA B CA 1
ATOM 2939 C C . ALA B 1 39 ? 25.266 3.395 -11.18 1 86.12 39 ALA B C 1
ATOM 2941 O O . ALA B 1 39 ? 25.203 2.373 -11.867 1 86.12 39 ALA B O 1
ATOM 2942 N N . SER B 1 40 ? 24.766 4.539 -11.523 1 89.81 40 SER B N 1
ATOM 2943 C CA . SER B 1 40 ? 24.109 4.672 -12.812 1 89.81 40 SER B CA 1
ATOM 2944 C C . SER B 1 40 ? 25.078 4.492 -13.961 1 89.81 40 SER B C 1
ATOM 2946 O O . SER B 1 40 ? 24.75 3.906 -14.992 1 89.81 40 SER B O 1
ATOM 2948 N N . MET B 1 41 ? 26.234 4.898 -13.773 1 87.38 41 MET B N 1
ATOM 2949 C CA . MET B 1 41 ? 27.266 4.754 -14.805 1 87.38 41 MET B CA 1
ATOM 2950 C C . MET B 1 41 ? 27.688 3.295 -14.945 1 87.38 41 MET B C 1
ATOM 2952 O O . MET B 1 41 ? 28 2.836 -16.047 1 87.38 41 MET B O 1
ATOM 2956 N N . THR B 1 42 ? 27.688 2.656 -13.852 1 83.75 42 THR B N 1
ATOM 2957 C CA . THR B 1 42 ? 27.984 1.229 -13.898 1 83.75 42 THR B CA 1
ATOM 2958 C C . THR B 1 42 ? 26.906 0.479 -14.672 1 83.75 42 THR B C 1
ATOM 2960 O O . THR B 1 42 ? 27.203 -0.458 -15.414 1 83.75 42 THR B O 1
ATOM 2963 N N . ASP B 1 43 ? 25.672 0.899 -14.438 1 87.5 43 ASP B N 1
ATOM 2964 C CA . ASP B 1 43 ? 24.578 0.296 -15.195 1 87.5 43 ASP B CA 1
ATOM 2965 C C . ASP B 1 43 ? 24.719 0.567 -16.688 1 87.5 43 ASP B C 1
ATOM 2967 O O . ASP B 1 43 ? 24.438 -0.301 -17.516 1 87.5 43 ASP B O 1
ATOM 2971 N N . LEU B 1 44 ? 25.188 1.695 -17 1 85.44 44 LEU B N 1
ATOM 2972 C CA . LEU B 1 44 ? 25.391 2.057 -18.406 1 85.44 44 LEU B CA 1
ATOM 2973 C C . LEU B 1 44 ? 26.5 1.211 -19.016 1 85.44 44 LEU B C 1
ATOM 2975 O O . LEU B 1 44 ? 26.391 0.766 -20.156 1 85.44 44 LEU B O 1
ATOM 2979 N N . ALA B 1 45 ? 27.516 0.995 -18.234 1 82.81 45 ALA B N 1
ATOM 2980 C CA . ALA B 1 45 ? 28.641 0.186 -18.703 1 82.81 45 ALA B CA 1
ATOM 2981 C C . ALA B 1 45 ? 28.219 -1.264 -18.922 1 82.81 45 ALA B C 1
ATOM 2983 O O . ALA B 1 45 ? 28.609 -1.885 -19.906 1 82.81 45 ALA B O 1
ATOM 2984 N N . LEU B 1 46 ? 27.469 -1.736 -18.031 1 80.62 46 LEU B N 1
ATOM 2985 C CA . LEU B 1 46 ? 27 -3.115 -18.125 1 80.62 46 LEU B CA 1
ATOM 2986 C C . LEU B 1 46 ? 26.078 -3.287 -19.328 1 80.62 46 LEU B C 1
ATOM 2988 O O . LEU B 1 46 ? 26.156 -4.297 -20.031 1 80.62 46 LEU B O 1
ATOM 2992 N N . GLN B 1 47 ? 25.234 -2.352 -19.516 1 81.88 47 GLN B N 1
ATOM 2993 C CA . GLN B 1 47 ? 24.344 -2.395 -20.672 1 81.88 47 GLN B CA 1
ATOM 2994 C C . GLN B 1 47 ? 25.109 -2.281 -21.984 1 81.88 47 GLN B C 1
ATOM 2996 O O . GLN B 1 47 ? 24.781 -2.945 -22.969 1 81.88 47 GLN B O 1
ATOM 3001 N N . GLY B 1 48 ? 26.047 -1.4 -21.938 1 80.56 48 GLY B N 1
ATOM 3002 C CA . GLY B 1 48 ? 26.875 -1.269 -23.109 1 80.56 48 GLY B CA 1
ATOM 3003 C C . GLY B 1 48 ? 27.625 -2.545 -23.469 1 80.56 48 GLY B C 1
ATOM 3004 O O . GLY B 1 48 ? 27.75 -2.891 -24.641 1 80.56 48 GLY B O 1
ATOM 3005 N N . GLN B 1 49 ? 28 -3.211 -22.5 1 79.62 49 GLN B N 1
ATOM 3006 C CA . GLN B 1 49 ? 28.672 -4.484 -22.719 1 79.62 49 GLN B CA 1
ATOM 3007 C C . GLN B 1 49 ? 27.703 -5.527 -23.281 1 79.62 49 GLN B C 1
ATOM 3009 O O . GLN B 1 49 ? 28.062 -6.293 -24.172 1 79.62 49 GLN B O 1
ATOM 3014 N N . ARG B 1 50 ? 26.516 -5.504 -22.766 1 79.19 50 ARG B N 1
ATOM 3015 C CA . ARG B 1 50 ? 25.531 -6.496 -23.188 1 79.19 50 ARG B CA 1
ATOM 3016 C C . ARG B 1 50 ? 25.094 -6.262 -24.625 1 79.19 50 ARG B C 1
ATOM 3018 O O . ARG B 1 50 ? 24.812 -7.211 -25.359 1 79.19 50 ARG B O 1
ATOM 3025 N N . PHE B 1 51 ? 25.062 -5.004 -25 1 80 51 PHE B N 1
ATOM 3026 C CA . PHE B 1 51 ? 24.641 -4.684 -26.359 1 80 51 PHE B CA 1
ATOM 3027 C C . PHE B 1 51 ? 25.828 -4.504 -27.281 1 80 51 PHE B C 1
ATOM 3029 O O . PHE B 1 51 ? 25.672 -4.203 -28.469 1 80 51 PHE B O 1
ATOM 3036 N N . GLY B 1 52 ? 27.016 -4.781 -26.703 1 76.19 52 GLY B N 1
ATOM 3037 C CA . GLY B 1 52 ? 28.234 -4.703 -27.516 1 76.19 52 GLY B CA 1
ATOM 3038 C C . GLY B 1 52 ? 28.625 -3.277 -27.859 1 76.19 52 GLY B C 1
ATOM 3039 O O . GLY B 1 52 ? 29.188 -3.023 -28.922 1 76.19 52 GLY B O 1
ATOM 3040 N N . LEU B 1 53 ? 28.156 -2.473 -26.875 1 70.88 53 LEU B N 1
ATOM 3041 C CA . LEU B 1 53 ? 28.516 -1.08 -27.125 1 70.88 53 LEU B CA 1
ATOM 3042 C C . LEU B 1 53 ? 29.859 -0.741 -26.5 1 70.88 53 LEU B C 1
ATOM 3044 O O . LEU B 1 53 ? 30.25 -1.34 -25.5 1 70.88 53 LEU B O 1
ATOM 3048 N N . PHE B 1 54 ? 30.656 0.194 -26.969 1 63.16 54 PHE B N 1
ATOM 3049 C CA . PHE B 1 54 ? 31.891 0.816 -26.5 1 63.16 54 PHE B CA 1
ATOM 3050 C C . PHE B 1 54 ? 33.031 -0.191 -26.5 1 63.16 54 PHE B C 1
ATOM 3052 O O . PHE B 1 54 ? 34 -0.039 -25.734 1 63.16 54 PHE B O 1
ATOM 3059 N N . GLY B 1 55 ? 32.938 -1.309 -27.125 1 58.56 55 GLY B N 1
ATOM 3060 C CA . GLY B 1 55 ? 34.062 -2.232 -27.25 1 58.56 55 GLY B CA 1
ATOM 3061 C C . GLY B 1 55 ? 34.312 -3.037 -25.984 1 58.56 55 GLY B C 1
ATOM 3062 O O . GLY B 1 55 ? 35.344 -3.678 -25.844 1 58.56 55 GLY B O 1
ATOM 3063 N N . LEU B 1 56 ? 33.5 -2.785 -24.938 1 57.44 56 LEU B N 1
ATOM 3064 C CA . LEU B 1 56 ? 33.75 -3.486 -23.688 1 57.44 56 LEU B CA 1
ATOM 3065 C C . LEU B 1 56 ? 33.438 -4.973 -23.812 1 57.44 56 LEU B C 1
ATOM 3067 O O . LEU B 1 56 ? 32.438 -5.34 -24.438 1 57.44 56 LEU B O 1
ATOM 3071 N N . LYS B 1 57 ? 34.594 -5.695 -23.703 1 55.81 57 LYS B N 1
ATOM 3072 C CA . LYS B 1 57 ? 34.438 -7.145 -23.781 1 55.81 57 LYS B CA 1
ATOM 3073 C C . LYS B 1 57 ? 33.344 -7.629 -22.812 1 55.81 57 LYS B C 1
ATOM 3075 O O . LYS B 1 57 ? 33.188 -7.055 -21.734 1 55.81 57 LYS B O 1
ATOM 3080 N N . SER B 1 58 ? 32.312 -8.344 -23.219 1 54.06 58 SER B N 1
ATOM 3081 C CA . SER B 1 58 ? 31.141 -8.922 -22.547 1 54.06 58 SER B CA 1
ATOM 3082 C C . SER B 1 58 ? 31.531 -9.5 -21.188 1 54.06 58 SER B C 1
ATOM 3084 O O . SER B 1 58 ? 32.156 -10.555 -21.094 1 54.06 58 SER B O 1
ATOM 3086 N N . GLY B 1 59 ? 32.219 -8.898 -20.375 1 51.72 59 GLY B N 1
ATOM 3087 C CA . GLY B 1 59 ? 32.438 -9.555 -19.094 1 51.72 59 GLY B CA 1
ATOM 3088 C C . GLY B 1 59 ? 31.141 -9.898 -18.375 1 51.72 59 GLY B C 1
ATOM 3089 O O . GLY B 1 59 ? 30.594 -9.062 -17.641 1 51.72 59 GLY B O 1
ATOM 3090 N N . THR B 1 60 ? 30.469 -10.93 -18.875 1 56.12 60 THR B N 1
ATOM 3091 C CA . THR B 1 60 ? 29.219 -11.609 -18.547 1 56.12 60 THR B CA 1
ATOM 3092 C C . THR B 1 60 ? 29.234 -12.094 -17.094 1 56.12 60 THR B C 1
ATOM 3094 O O . THR B 1 60 ? 28.281 -12.719 -16.625 1 56.12 60 THR B O 1
ATOM 3097 N N . GLY B 1 61 ? 30.344 -11.742 -16.391 1 60.56 61 GLY B N 1
ATOM 3098 C CA . GLY B 1 61 ? 30.484 -12.352 -15.078 1 60.56 61 GLY B CA 1
ATOM 3099 C C . GLY B 1 61 ? 29.5 -11.805 -14.062 1 60.56 61 GLY B C 1
ATOM 3100 O O . GLY B 1 61 ? 28.969 -12.555 -13.234 1 60.56 61 GLY B O 1
ATOM 3101 N N . TYR B 1 62 ? 29.234 -10.523 -14.219 1 60.47 62 TYR B N 1
ATOM 3102 C CA . TYR B 1 62 ? 28.312 -9.945 -13.234 1 60.47 62 TYR B CA 1
ATOM 3103 C C . TYR B 1 62 ? 26.922 -10.523 -13.383 1 60.47 62 TYR B C 1
ATOM 3105 O O . TYR B 1 62 ? 26.25 -10.805 -12.383 1 60.47 62 TYR B O 1
ATOM 3113 N N . PHE B 1 63 ? 26.578 -10.711 -14.594 1 65.5 63 PHE B N 1
ATOM 3114 C CA . PHE B 1 63 ? 25.25 -11.258 -14.836 1 65.5 63 PHE B CA 1
ATOM 3115 C C . PHE B 1 63 ? 25.219 -12.742 -14.484 1 65.5 63 PHE B C 1
ATOM 3117 O O . PHE B 1 63 ? 24.203 -13.242 -13.992 1 65.5 63 PHE B O 1
ATOM 3124 N N . GLU B 1 64 ? 26.266 -13.328 -14.672 1 64.62 64 GLU B N 1
ATOM 3125 C CA . GLU B 1 64 ? 26.281 -14.773 -14.453 1 64.62 64 GLU B CA 1
ATOM 3126 C C . GLU B 1 64 ? 26.469 -15.102 -12.977 1 64.62 64 GLU B C 1
ATOM 3128 O O . GLU B 1 64 ? 25.797 -15.984 -12.438 1 64.62 64 GLU B O 1
ATOM 3133 N N . HIS B 1 65 ? 27.234 -14.281 -12.344 1 65.75 65 HIS B N 1
ATOM 3134 C CA . HIS B 1 65 ? 27.547 -14.672 -10.977 1 65.75 65 HIS B CA 1
ATOM 3135 C C . HIS B 1 65 ? 26.953 -13.695 -9.961 1 65.75 65 HIS B C 1
ATOM 3137 O O . HIS B 1 65 ? 26.797 -14.031 -8.789 1 65.75 65 HIS B O 1
ATOM 3143 N N . GLY B 1 66 ? 26.578 -12.609 -10.43 1 69.38 66 GLY B N 1
ATOM 3144 C CA . GLY B 1 66 ? 26.109 -11.602 -9.492 1 69.38 66 GLY B CA 1
ATOM 3145 C C . GLY B 1 66 ? 24.594 -11.516 -9.43 1 69.38 66 GLY B C 1
ATOM 3146 O O . GLY B 1 66 ? 23.969 -12.062 -8.516 1 69.38 66 GLY B O 1
ATOM 3147 N N . GLU B 1 67 ? 24.016 -10.922 -10.453 1 78.5 67 GLU B N 1
ATOM 3148 C CA . GLU B 1 67 ? 22.578 -10.727 -10.508 1 78.5 67 GLU B CA 1
ATOM 3149 C C . GLU B 1 67 ? 22.016 -11.195 -11.852 1 78.5 67 GLU B C 1
ATOM 3151 O O . GLU B 1 67 ? 21.703 -10.375 -12.719 1 78.5 67 GLU B O 1
ATOM 3156 N N . PRO B 1 68 ? 21.797 -12.484 -11.906 1 79.56 68 PRO B N 1
ATOM 3157 C CA . PRO B 1 68 ? 21.375 -13.055 -13.188 1 79.56 68 PRO B CA 1
ATOM 3158 C C . PRO B 1 68 ? 20 -12.539 -13.625 1 79.56 68 PRO B C 1
ATOM 3160 O O . PRO B 1 68 ? 19.703 -12.508 -14.82 1 79.56 68 PRO B O 1
ATOM 3163 N N . TYR B 1 69 ? 19.188 -12.117 -12.688 1 81.62 69 TYR B N 1
ATOM 3164 C CA . TYR B 1 69 ? 17.844 -11.656 -13.016 1 81.62 69 TYR B CA 1
ATOM 3165 C C . TYR B 1 69 ? 17.891 -10.328 -13.766 1 81.62 69 TYR B C 1
ATOM 3167 O O . TYR B 1 69 ? 16.906 -9.914 -14.375 1 81.62 69 TYR B O 1
ATOM 3175 N N . LEU B 1 70 ? 19.031 -9.742 -13.789 1 83.12 70 LEU B N 1
ATOM 3176 C CA . LEU B 1 70 ? 19.172 -8.469 -14.484 1 83.12 70 LEU B CA 1
ATOM 3177 C C . LEU B 1 70 ? 19.469 -8.68 -15.961 1 83.12 70 LEU B C 1
ATOM 3179 O O . LEU B 1 70 ? 19.359 -7.754 -16.766 1 83.12 70 LEU B O 1
ATOM 3183 N N . ASP B 1 71 ? 19.844 -9.922 -16.219 1 84.56 71 ASP B N 1
ATOM 3184 C CA . ASP B 1 71 ? 20.047 -10.258 -17.625 1 84.56 71 ASP B CA 1
ATOM 3185 C C . ASP B 1 71 ? 18.734 -10.727 -18.266 1 84.56 71 ASP B C 1
ATOM 3187 O O . ASP B 1 71 ? 18.688 -11.82 -18.844 1 84.56 71 ASP B O 1
ATOM 3191 N N . THR B 1 72 ? 17.734 -10.078 -18.031 1 88.44 72 THR B N 1
ATOM 3192 C CA . THR B 1 72 ? 16.406 -10.242 -18.609 1 88.44 72 THR B CA 1
ATOM 3193 C C . THR B 1 72 ? 15.914 -8.945 -19.25 1 88.44 72 THR B C 1
ATOM 3195 O O . THR B 1 72 ? 16.469 -7.879 -18.984 1 88.44 72 THR B O 1
ATOM 3198 N N . PRO B 1 73 ? 15 -9.055 -20.156 1 89.5 73 PRO B N 1
ATOM 3199 C CA . PRO B 1 73 ? 14.484 -7.82 -20.75 1 89.5 73 PRO B CA 1
ATOM 3200 C C . PRO B 1 73 ? 14.047 -6.805 -19.688 1 89.5 73 PRO B C 1
ATOM 3202 O O . PRO B 1 73 ? 14.281 -5.602 -19.859 1 89.5 73 PRO B O 1
ATOM 3205 N N . PHE B 1 74 ? 13.469 -7.285 -18.656 1 90.31 74 PHE B N 1
ATOM 3206 C CA . PHE B 1 74 ? 13.047 -6.395 -17.578 1 90.31 74 PHE B CA 1
ATOM 3207 C C . PHE B 1 74 ? 14.258 -5.758 -16.906 1 90.31 74 PHE B C 1
ATOM 3209 O O . PHE B 1 74 ? 14.273 -4.547 -16.656 1 90.31 74 PHE B O 1
ATOM 3216 N N . GLY B 1 75 ? 15.211 -6.57 -16.578 1 89.12 75 GLY B N 1
ATOM 3217 C CA . GLY B 1 75 ? 16.422 -6.066 -15.945 1 89.12 75 GLY B CA 1
ATOM 3218 C C . GLY B 1 75 ? 17.156 -5.047 -16.797 1 89.12 75 GLY B C 1
ATOM 3219 O O . GLY B 1 75 ? 17.625 -4.027 -16.281 1 89.12 75 GLY B O 1
ATOM 3220 N N . LEU B 1 76 ? 17.203 -5.305 -18.016 1 89.31 76 LEU B N 1
ATOM 3221 C CA . LEU B 1 76 ? 17.875 -4.391 -18.938 1 89.31 76 LEU B CA 1
ATOM 3222 C C . LEU B 1 76 ? 17.109 -3.078 -19.062 1 89.31 76 LEU B C 1
ATOM 3224 O O . LEU B 1 76 ? 17.703 -2.012 -19.203 1 89.31 76 LEU B O 1
ATOM 3228 N N . GLY B 1 77 ? 15.805 -3.26 -19.047 1 90.75 77 GLY B N 1
ATOM 3229 C CA . GLY B 1 77 ? 15 -2.051 -19.031 1 90.75 77 GLY B CA 1
ATOM 3230 C C . GLY B 1 77 ? 15.234 -1.186 -17.812 1 90.75 77 GLY B C 1
ATOM 3231 O O . GLY B 1 77 ? 15.352 0.036 -17.922 1 90.75 77 GLY B O 1
ATOM 3232 N N . VAL B 1 78 ? 15.297 -1.809 -16.672 1 92.06 78 VAL B N 1
ATOM 3233 C CA . VAL B 1 78 ? 15.531 -1.103 -15.406 1 92.06 78 VAL B CA 1
ATOM 3234 C C . VAL B 1 78 ? 16.906 -0.45 -15.43 1 92.06 78 VAL B C 1
ATOM 3236 O O . VAL B 1 78 ? 17.062 0.698 -15.008 1 92.06 78 VAL B O 1
ATOM 3239 N N . GLN B 1 79 ? 17.859 -1.169 -15.922 1 90.25 79 GLN B N 1
ATOM 3240 C CA . GLN B 1 79 ? 19.219 -0.64 -16 1 90.25 79 GLN B CA 1
ATOM 3241 C C . GLN B 1 79 ? 19.281 0.557 -16.938 1 90.25 79 GLN B C 1
ATOM 3243 O O . GLN B 1 79 ? 19.984 1.538 -16.656 1 90.25 79 GLN B O 1
ATOM 3248 N N . GLY B 1 80 ? 18.641 0.389 -18.047 1 90.25 80 GLY B N 1
ATOM 3249 C CA . GLY B 1 80 ? 18.594 1.513 -18.969 1 90.25 80 GLY B CA 1
ATOM 3250 C C . GLY B 1 80 ? 17.953 2.75 -18.359 1 90.25 80 GLY B C 1
ATOM 3251 O O . GLY B 1 80 ? 18.438 3.865 -18.562 1 90.25 80 GLY B O 1
ATOM 3252 N N . TRP B 1 81 ? 16.859 2.578 -17.641 1 94.12 81 TRP B N 1
ATOM 3253 C CA . TRP B 1 81 ? 16.188 3.682 -16.953 1 94.12 81 TRP B CA 1
ATOM 3254 C C . TRP B 1 81 ? 17.109 4.324 -15.922 1 94.12 81 TRP B C 1
ATOM 3256 O O . TRP B 1 81 ? 17.156 5.551 -15.797 1 94.12 81 TRP B O 1
ATOM 3266 N N . ASN B 1 82 ? 17.812 3.51 -15.203 1 92.62 82 ASN B N 1
ATOM 3267 C CA . ASN B 1 82 ? 18.734 4.016 -14.195 1 92.62 82 ASN B CA 1
ATOM 3268 C C . ASN B 1 82 ? 19.891 4.781 -14.828 1 92.62 82 ASN B C 1
ATOM 3270 O O . ASN B 1 82 ? 20.297 5.832 -14.328 1 92.62 82 ASN B O 1
ATOM 3274 N N . ALA B 1 83 ? 20.359 4.289 -15.883 1 92.31 83 ALA B N 1
ATOM 3275 C CA . ALA B 1 83 ? 21.547 4.855 -16.531 1 92.31 83 ALA B CA 1
ATOM 3276 C C . ALA B 1 83 ? 21.25 6.234 -17.109 1 92.31 83 ALA B C 1
ATOM 3278 O O . ALA B 1 83 ? 22.094 7.125 -17.078 1 92.31 83 ALA B O 1
ATOM 3279 N N . ILE B 1 84 ? 20.031 6.379 -17.531 1 93.56 84 ILE B N 1
ATOM 3280 C CA . ILE B 1 84 ? 19.75 7.621 -18.234 1 93.56 84 ILE B CA 1
ATOM 3281 C C . ILE B 1 84 ? 18.859 8.516 -17.375 1 93.56 84 ILE B C 1
ATOM 3283 O O . ILE B 1 84 ? 19.281 9.602 -16.969 1 93.56 84 ILE B O 1
ATOM 3287 N N . VAL B 1 85 ? 17.719 8.047 -17.078 1 95.75 85 VAL B N 1
ATOM 3288 C CA . VAL B 1 85 ? 16.703 8.891 -16.453 1 95.75 85 VAL B CA 1
ATOM 3289 C C . VAL B 1 85 ? 17.125 9.203 -15.016 1 95.75 85 VAL B C 1
ATOM 3291 O O . VAL B 1 85 ? 17.172 10.367 -14.617 1 95.75 85 VAL B O 1
ATOM 3294 N N . ASN B 1 86 ? 17.453 8.195 -14.266 1 95.75 86 ASN B N 1
ATOM 3295 C CA . ASN B 1 86 ? 17.859 8.461 -12.891 1 95.75 86 ASN B CA 1
ATOM 3296 C C . ASN B 1 86 ? 19.125 9.312 -12.836 1 95.75 86 ASN B C 1
ATOM 3298 O O . ASN B 1 86 ? 19.281 10.148 -11.945 1 95.75 86 ASN B O 1
ATOM 3302 N N . TYR B 1 87 ? 20.016 9.094 -13.758 1 95.25 87 TYR B N 1
ATOM 3303 C CA . TYR B 1 87 ? 21.219 9.914 -13.82 1 95.25 87 TYR B CA 1
ATOM 3304 C C . TYR B 1 87 ? 20.875 11.383 -13.977 1 95.25 87 TYR B C 1
ATOM 3306 O O . TYR B 1 87 ? 21.406 12.234 -13.266 1 95.25 87 TYR B O 1
ATOM 3314 N N . LEU B 1 88 ? 19.984 11.648 -14.836 1 96.19 88 LEU B N 1
ATOM 3315 C CA . LEU B 1 88 ? 19.562 13.023 -15.07 1 96.19 88 LEU B CA 1
ATOM 3316 C C . LEU B 1 88 ? 18.859 13.594 -13.844 1 96.19 88 LEU B C 1
ATOM 3318 O O . LEU B 1 88 ? 19.016 14.773 -13.523 1 96.19 88 LEU B O 1
ATOM 3322 N N . LEU B 1 89 ? 18.094 12.805 -13.211 1 97.06 89 LEU B N 1
ATOM 3323 C CA . LEU B 1 89 ? 17.406 13.258 -12.016 1 97.06 89 LEU B CA 1
ATOM 3324 C C . LEU B 1 89 ? 18.391 13.57 -10.898 1 97.06 89 LEU B C 1
ATOM 3326 O O . LEU B 1 89 ? 18.219 14.539 -10.156 1 97.06 89 LEU B O 1
ATOM 3330 N N . TYR B 1 90 ? 19.453 12.727 -10.797 1 95.81 90 TYR B N 1
ATOM 3331 C CA . TYR B 1 90 ? 20.484 13.008 -9.805 1 95.81 90 TYR B CA 1
ATOM 3332 C C . TYR B 1 90 ? 21.156 14.344 -10.086 1 95.81 90 TYR B C 1
ATOM 3334 O O . TYR B 1 90 ? 21.344 15.156 -9.172 1 95.81 90 TYR B O 1
ATOM 3342 N N . ILE B 1 91 ? 21.438 14.578 -11.312 1 95 91 ILE B N 1
ATOM 3343 C CA . ILE B 1 91 ? 22.078 15.836 -11.695 1 95 91 ILE B CA 1
ATOM 3344 C C . ILE B 1 91 ? 21.156 17 -11.336 1 95 91 ILE B C 1
ATOM 3346 O O . ILE B 1 91 ? 21.625 18.031 -10.828 1 95 91 ILE B O 1
ATOM 3350 N N . HIS B 1 92 ? 19.953 16.812 -11.609 1 96.44 92 HIS B N 1
ATOM 3351 C CA . HIS B 1 92 ? 19 17.891 -11.352 1 96.44 92 HIS B CA 1
ATOM 3352 C C . HIS B 1 92 ? 18.844 18.141 -9.852 1 96.44 92 HIS B C 1
ATOM 3354 O O . HIS B 1 92 ? 18.688 19.297 -9.43 1 96.44 92 HIS B O 1
ATOM 3360 N N . ILE B 1 93 ? 18.828 17.156 -9.039 1 95.06 93 ILE B N 1
ATOM 3361 C CA . ILE B 1 93 ? 18.75 17.312 -7.586 1 95.06 93 ILE B CA 1
ATOM 3362 C C . ILE B 1 93 ? 19.984 18.062 -7.078 1 95.06 93 ILE B C 1
ATOM 3364 O O . ILE B 1 93 ? 19.859 19.016 -6.305 1 95.06 93 ILE B O 1
ATOM 3368 N N . ILE B 1 94 ? 21.141 17.641 -7.535 1 92 94 ILE B N 1
ATOM 3369 C CA . ILE B 1 94 ? 22.406 18.25 -7.141 1 92 94 ILE B CA 1
ATOM 3370 C C . ILE B 1 94 ? 22.406 19.719 -7.574 1 92 94 ILE B C 1
ATOM 3372 O O . ILE B 1 94 ? 22.797 20.594 -6.801 1 92 94 ILE B O 1
ATOM 3376 N N . TYR B 1 95 ? 21.969 19.906 -8.797 1 92.81 95 TYR B N 1
ATOM 3377 C CA . TYR B 1 95 ? 21.891 21.266 -9.328 1 92.81 95 TYR B CA 1
ATOM 3378 C C . TYR B 1 95 ? 21 22.141 -8.469 1 92.81 95 TYR B C 1
ATOM 3380 O O . TYR B 1 95 ? 21.344 23.281 -8.164 1 92.81 95 TYR B O 1
ATOM 3388 N N . ASN B 1 96 ? 19.859 21.688 -8.07 1 92.88 96 ASN B N 1
ATOM 3389 C CA . ASN B 1 96 ? 18.922 22.453 -7.246 1 92.88 96 ASN B CA 1
ATOM 3390 C C . ASN B 1 96 ? 19.516 22.75 -5.871 1 92.88 96 ASN B C 1
ATOM 3392 O O . ASN B 1 96 ? 19.375 23.875 -5.367 1 92.88 96 ASN B O 1
ATOM 3396 N N . ILE B 1 97 ? 20.141 21.781 -5.285 1 90.44 97 ILE B N 1
ATOM 3397 C CA . ILE B 1 97 ? 20.734 21.969 -3.967 1 90.44 97 ILE B CA 1
ATOM 3398 C C . ILE B 1 97 ? 21.844 23 -4.047 1 90.44 97 ILE B C 1
ATOM 3400 O O . ILE B 1 97 ? 21.922 23.922 -3.219 1 90.44 97 ILE B O 1
ATOM 3404 N N . ASP B 1 98 ? 22.672 22.938 -5.039 1 88.62 98 ASP B N 1
ATOM 3405 C CA . ASP B 1 98 ? 23.797 23.828 -5.199 1 88.62 98 ASP B CA 1
ATOM 3406 C C . ASP B 1 98 ? 23.344 25.25 -5.52 1 88.62 98 ASP B C 1
ATOM 3408 O O . ASP B 1 98 ? 24.031 26.219 -5.211 1 88.62 98 ASP B O 1
ATOM 3412 N N . ASN B 1 99 ? 22.219 25.422 -6.121 1 90.56 99 ASN B N 1
ATOM 3413 C CA . ASN B 1 99 ? 21.703 26.75 -6.492 1 90.56 99 ASN B CA 1
ATOM 3414 C C . ASN B 1 99 ? 20.641 27.234 -5.512 1 90.56 99 ASN B C 1
ATOM 3416 O O . ASN B 1 99 ? 19.828 28.094 -5.852 1 90.56 99 ASN B O 1
ATOM 3420 N N . ASN B 1 100 ? 20.438 26.594 -4.398 1 87.44 100 ASN B N 1
ATOM 3421 C CA . ASN B 1 100 ? 19.547 26.984 -3.316 1 87.44 100 ASN B CA 1
ATOM 3422 C C . ASN B 1 100 ? 18.078 26.938 -3.752 1 87.44 100 ASN B C 1
ATOM 3424 O O . ASN B 1 100 ? 17.312 27.859 -3.451 1 87.44 100 ASN B O 1
ATOM 3428 N N . LYS B 1 101 ? 17.859 26 -4.621 1 88.31 101 LYS B N 1
ATOM 3429 C CA . LYS B 1 101 ? 16.484 25.703 -5 1 88.31 101 LYS B CA 1
ATOM 3430 C C . LYS B 1 101 ? 15.977 24.453 -4.289 1 88.31 101 LYS B C 1
ATOM 3432 O O . LYS B 1 101 ? 16.766 23.562 -3.953 1 88.31 101 LYS B O 1
ATOM 3437 N N . ASP B 1 102 ? 14.734 24.391 -4.016 1 89.38 102 ASP B N 1
ATOM 3438 C CA . ASP B 1 102 ? 14.148 23.234 -3.34 1 89.38 102 ASP B CA 1
ATOM 3439 C C . ASP B 1 102 ? 14.094 22.016 -4.27 1 89.38 102 ASP B C 1
ATOM 3441 O O . ASP B 1 102 ? 13.438 22.047 -5.309 1 89.38 102 ASP B O 1
ATOM 3445 N N . PRO B 1 103 ? 14.789 21 -3.975 1 93.31 103 PRO B N 1
ATOM 3446 C CA . PRO B 1 103 ? 14.797 19.797 -4.828 1 93.31 103 PRO B CA 1
ATOM 3447 C C . PRO B 1 103 ? 13.617 18.875 -4.539 1 93.31 103 PRO B C 1
ATOM 3449 O O . PRO B 1 103 ? 13.594 17.734 -5.031 1 93.31 103 PRO B O 1
ATOM 3452 N N . ARG B 1 104 ? 12.641 19.234 -3.873 1 92.62 104 ARG B N 1
ATOM 3453 C CA . ARG B 1 104 ? 11.57 18.406 -3.338 1 92.62 104 ARG B CA 1
ATOM 3454 C C . ARG B 1 104 ? 10.898 17.594 -4.445 1 92.62 104 ARG B C 1
ATOM 3456 O O . ARG B 1 104 ? 10.852 16.375 -4.383 1 92.62 104 ARG B O 1
ATOM 3463 N N . TYR B 1 105 ? 10.445 18.25 -5.484 1 94.44 105 TYR B N 1
ATOM 3464 C CA . TYR B 1 105 ? 9.648 17.562 -6.496 1 94.44 105 TYR B CA 1
ATOM 3465 C C . TYR B 1 105 ? 10.523 16.625 -7.34 1 94.44 105 TYR B C 1
ATOM 3467 O O . TYR B 1 105 ? 10.102 15.531 -7.695 1 94.44 105 TYR B O 1
ATOM 3475 N N . THR B 1 106 ? 11.719 17.062 -7.586 1 96.5 106 THR B N 1
ATOM 3476 C CA . THR B 1 106 ? 12.617 16.188 -8.328 1 96.5 106 THR B CA 1
ATOM 3477 C C . THR B 1 106 ? 13.008 14.969 -7.488 1 96.5 106 THR B C 1
ATOM 3479 O O . THR B 1 106 ? 13.078 13.852 -8 1 96.5 106 THR B O 1
ATOM 3482 N N . ALA B 1 107 ? 13.266 15.211 -6.25 1 96.31 107 ALA B N 1
ATOM 3483 C CA . ALA B 1 107 ? 13.641 14.117 -5.355 1 96.31 107 ALA B CA 1
ATOM 3484 C C . ALA B 1 107 ? 12.492 13.133 -5.18 1 96.31 107 ALA B C 1
ATOM 3486 O O . ALA B 1 107 ? 12.703 11.914 -5.184 1 96.31 107 ALA B O 1
ATOM 3487 N N . ILE B 1 108 ? 11.289 13.609 -5.043 1 97.12 108 ILE B N 1
ATOM 3488 C CA . ILE B 1 108 ? 10.133 12.742 -4.887 1 97.12 108 ILE B CA 1
ATOM 3489 C C . ILE B 1 108 ? 9.867 11.992 -6.191 1 97.12 108 ILE B C 1
ATOM 3491 O O . ILE B 1 108 ? 9.508 10.812 -6.172 1 97.12 108 ILE B O 1
ATOM 3495 N N . TYR B 1 109 ? 10.031 12.656 -7.289 1 97.75 109 TYR B N 1
ATOM 3496 C CA . TYR B 1 109 ? 9.875 12.016 -8.586 1 97.75 109 TYR B CA 1
ATOM 3497 C C . TYR B 1 109 ? 10.875 10.875 -8.758 1 97.75 109 TYR B C 1
ATOM 3499 O O . TYR B 1 109 ? 10.516 9.781 -9.195 1 97.75 109 TYR B O 1
ATOM 3507 N N . TRP B 1 110 ? 12.086 11.188 -8.398 1 97.56 110 TRP B N 1
ATOM 3508 C CA . TRP B 1 110 ? 13.125 10.164 -8.43 1 97.56 110 TRP B CA 1
ATOM 3509 C C . TRP B 1 110 ? 12.773 9 -7.512 1 97.56 110 TRP B C 1
ATOM 3511 O O . TRP B 1 110 ? 12.883 7.836 -7.902 1 97.56 110 TRP B O 1
ATOM 3521 N N . ALA B 1 111 ? 12.328 9.273 -6.309 1 97.12 111 ALA B N 1
ATOM 3522 C CA . ALA B 1 111 ? 11.984 8.242 -5.336 1 97.12 111 ALA B CA 1
ATOM 3523 C C . ALA B 1 111 ? 10.844 7.371 -5.848 1 97.12 111 ALA B C 1
ATOM 3525 O O . ALA B 1 111 ? 10.852 6.148 -5.664 1 97.12 111 ALA B O 1
ATOM 3526 N N . GLY B 1 112 ? 9.883 7.973 -6.488 1 97.44 112 GLY B N 1
ATOM 3527 C CA . GLY B 1 112 ? 8.773 7.211 -7.043 1 97.44 112 GLY B CA 1
ATOM 3528 C C . GLY B 1 112 ? 9.203 6.223 -8.109 1 97.44 112 GLY B C 1
ATOM 3529 O O . GLY B 1 112 ? 8.758 5.074 -8.117 1 97.44 112 GLY B O 1
ATOM 3530 N N . GLY B 1 113 ? 10.039 6.66 -8.945 1 97.19 113 GLY B N 1
ATOM 3531 C CA . GLY B 1 113 ? 10.523 5.793 -10.008 1 97.19 113 GLY B CA 1
ATOM 3532 C C . GLY B 1 113 ? 11.383 4.652 -9.5 1 97.19 113 GLY B C 1
ATOM 3533 O O . GLY B 1 113 ? 11.148 3.49 -9.844 1 97.19 113 GLY B O 1
ATOM 3534 N N . ILE B 1 114 ? 12.273 4.934 -8.664 1 96.06 114 ILE B N 1
ATOM 3535 C CA . ILE B 1 114 ? 13.234 3.932 -8.234 1 96.06 114 ILE B CA 1
ATOM 3536 C C . ILE B 1 114 ? 12.562 2.928 -7.301 1 96.06 114 ILE B C 1
ATOM 3538 O O . ILE B 1 114 ? 12.891 1.74 -7.312 1 96.06 114 ILE B O 1
ATOM 3542 N N . LEU B 1 115 ? 11.664 3.346 -6.492 1 96.25 115 LEU B N 1
ATOM 3543 C CA . LEU B 1 115 ? 10.977 2.426 -5.59 1 96.25 115 LEU B CA 1
ATOM 3544 C C . LEU B 1 115 ? 10.07 1.48 -6.363 1 96.25 115 LEU B C 1
ATOM 3546 O O . LEU B 1 115 ? 9.93 0.309 -6.004 1 96.25 115 LEU B O 1
ATOM 3550 N N . THR B 1 116 ? 9.422 2.018 -7.379 1 96.56 116 THR B N 1
ATOM 3551 C CA . THR B 1 116 ? 8.633 1.146 -8.242 1 96.56 116 THR B CA 1
ATOM 3552 C C . THR B 1 116 ? 9.523 0.096 -8.906 1 96.56 116 THR B C 1
ATOM 3554 O O . THR B 1 116 ? 9.203 -1.094 -8.891 1 96.56 116 THR B O 1
ATOM 3557 N N . SER B 1 117 ? 10.633 0.544 -9.383 1 94.88 117 SER B N 1
ATOM 3558 C CA . SER B 1 117 ? 11.57 -0.357 -10.055 1 94.88 117 SER B CA 1
ATOM 3559 C C . SER B 1 117 ? 12.109 -1.406 -9.086 1 94.88 117 SER B C 1
ATOM 3561 O O . SER B 1 117 ? 12.156 -2.594 -9.414 1 94.88 117 SER B O 1
ATOM 3563 N N . GLN B 1 118 ? 12.453 -0.967 -7.941 1 93.31 118 GLN B N 1
ATOM 3564 C CA . GLN B 1 118 ? 13.047 -1.889 -6.977 1 93.31 118 GLN B CA 1
ATOM 3565 C C . GLN B 1 118 ? 12.008 -2.871 -6.445 1 93.31 118 GLN B C 1
ATOM 3567 O O . GLN B 1 118 ? 12.328 -4.023 -6.152 1 93.31 118 GLN B O 1
ATOM 3572 N N . PHE B 1 119 ? 10.828 -2.439 -6.32 1 94.69 119 PHE B N 1
ATOM 3573 C CA . PHE B 1 119 ? 9.766 -3.361 -5.934 1 94.69 119 PHE B CA 1
ATOM 3574 C C . PHE B 1 119 ? 9.641 -4.496 -6.945 1 94.69 119 PHE B C 1
ATOM 3576 O O . PHE B 1 119 ? 9.57 -5.668 -6.566 1 94.69 119 PHE B O 1
ATOM 3583 N N . CYS B 1 120 ? 9.617 -4.156 -8.18 1 94.5 120 CYS B N 1
ATOM 3584 C CA . CYS B 1 120 ? 9.445 -5.148 -9.234 1 94.5 120 CYS B CA 1
ATOM 3585 C C . CYS B 1 120 ? 10.664 -6.062 -9.328 1 94.5 120 CYS B C 1
ATOM 3587 O O . CYS B 1 120 ? 10.523 -7.273 -9.508 1 94.5 120 CYS B O 1
ATOM 3589 N N . VAL B 1 121 ? 11.828 -5.5 -9.125 1 92.44 121 VAL B N 1
ATOM 3590 C CA . VAL B 1 121 ? 13.062 -6.273 -9.258 1 92.44 121 VAL B CA 1
ATOM 3591 C C . VAL B 1 121 ? 13.18 -7.258 -8.102 1 92.44 121 VAL B C 1
ATOM 3593 O O . VAL B 1 121 ? 13.422 -8.445 -8.312 1 92.44 121 VAL B O 1
ATOM 3596 N N . ILE B 1 122 ? 12.953 -6.781 -6.941 1 91.81 122 ILE B N 1
ATOM 3597 C CA . ILE B 1 122 ? 13.188 -7.605 -5.766 1 91.81 122 ILE B CA 1
ATOM 3598 C C . ILE B 1 122 ? 12.07 -8.641 -5.629 1 91.81 122 ILE B C 1
ATOM 3600 O O . ILE B 1 122 ? 12.336 -9.836 -5.492 1 91.81 122 ILE B O 1
ATOM 3604 N N . VAL B 1 123 ? 10.844 -8.203 -5.723 1 93.69 123 VAL B N 1
ATOM 3605 C CA . VAL B 1 123 ? 9.719 -9.125 -5.586 1 93.69 123 VAL B CA 1
ATOM 3606 C C . VAL B 1 123 ? 9.703 -10.102 -6.758 1 93.69 123 VAL B C 1
ATOM 3608 O O . VAL B 1 123 ? 9.438 -11.289 -6.578 1 93.69 123 VAL B O 1
ATOM 3611 N N . GLY B 1 124 ? 10.055 -9.586 -7.891 1 93.5 124 GLY B N 1
ATOM 3612 C CA . GLY B 1 124 ? 10.133 -10.469 -9.047 1 93.5 124 GLY B CA 1
ATOM 3613 C C . GLY B 1 124 ? 11.234 -11.508 -8.93 1 93.5 124 GLY B C 1
ATOM 3614 O O . GLY B 1 124 ? 11.016 -12.68 -9.227 1 93.5 124 GLY B O 1
ATOM 3615 N N . ALA B 1 125 ? 12.352 -11.086 -8.469 1 92.12 125 ALA B N 1
ATOM 3616 C CA . ALA B 1 125 ? 13.484 -12 -8.32 1 92.12 125 ALA B CA 1
ATOM 3617 C C . ALA B 1 125 ? 13.188 -13.07 -7.281 1 92.12 125 ALA B C 1
ATOM 3619 O O . ALA B 1 125 ? 13.562 -14.234 -7.457 1 92.12 125 ALA B O 1
ATOM 3620 N N . TYR B 1 126 ? 12.445 -12.711 -6.254 1 92.88 126 TYR B N 1
ATOM 3621 C CA . TYR B 1 126 ? 12.203 -13.641 -5.16 1 92.88 126 TYR B CA 1
ATOM 3622 C C . TYR B 1 126 ? 10.953 -14.469 -5.418 1 92.88 126 TYR B C 1
ATOM 3624 O O . TYR B 1 126 ? 10.703 -15.461 -4.727 1 92.88 126 TYR B O 1
ATOM 3632 N N . SER B 1 127 ? 10.164 -14.125 -6.383 1 93.69 127 SER B N 1
ATOM 3633 C CA . SER B 1 127 ? 8.922 -14.859 -6.617 1 93.69 127 SER B CA 1
ATOM 3634 C C . SER B 1 127 ? 8.961 -15.594 -7.957 1 93.69 127 SER B C 1
ATOM 3636 O O . SER B 1 127 ? 8.148 -16.484 -8.203 1 93.69 127 SER B O 1
ATOM 3638 N N . GLY B 1 128 ? 9.891 -15.227 -8.734 1 92.25 128 GLY B N 1
ATOM 3639 C CA . GLY B 1 128 ? 9.945 -15.797 -10.07 1 92.25 128 GLY B CA 1
ATOM 3640 C C . GLY B 1 128 ? 10.891 -16.984 -10.172 1 92.25 128 GLY B C 1
ATOM 3641 O O . GLY B 1 128 ? 11.211 -17.609 -9.164 1 92.25 128 GLY B O 1
ATOM 3642 N N . SER B 1 129 ? 11.297 -17.281 -11.43 1 89.81 129 SER B N 1
ATOM 3643 C CA . SER B 1 129 ? 12.094 -18.469 -11.742 1 89.81 129 SER B CA 1
ATOM 3644 C C . SER B 1 129 ? 13.5 -18.359 -11.156 1 89.81 129 SER B C 1
ATOM 3646 O O . SER B 1 129 ? 14.156 -19.375 -10.914 1 89.81 129 SER B O 1
ATOM 3648 N N . PHE B 1 130 ? 13.914 -17.188 -10.797 1 87.44 130 PHE B N 1
ATOM 3649 C CA . PHE B 1 130 ? 15.273 -17 -10.312 1 87.44 130 PHE B CA 1
ATOM 3650 C C . PHE B 1 130 ? 15.336 -17.172 -8.797 1 87.44 130 PHE B C 1
ATOM 3652 O O . PHE B 1 130 ? 16.422 -17.188 -8.211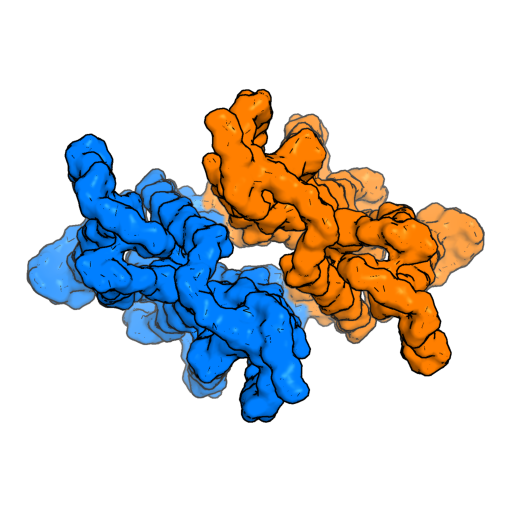 1 87.44 130 PHE B O 1
ATOM 3659 N N . ALA B 1 131 ? 14.266 -17.422 -8.195 1 89.19 131 ALA B N 1
ATOM 3660 C CA . ALA B 1 131 ? 14.172 -17.406 -6.742 1 89.19 131 ALA B CA 1
ATOM 3661 C C . ALA B 1 131 ? 14.906 -18.609 -6.133 1 89.19 131 ALA B C 1
ATOM 3663 O O . ALA B 1 131 ? 15.375 -18.531 -4.996 1 89.19 131 ALA B O 1
ATOM 3664 N N . THR B 1 132 ? 15.078 -19.672 -6.867 1 87.62 132 THR B N 1
ATOM 3665 C CA . THR B 1 132 ? 15.695 -20.875 -6.344 1 87.62 132 THR B CA 1
ATOM 3666 C C . THR B 1 132 ? 17.188 -20.688 -6.129 1 87.62 132 THR B C 1
ATOM 3668 O O . THR B 1 132 ? 17.781 -21.266 -5.219 1 87.62 132 THR B O 1
ATOM 3671 N N . TYR B 1 133 ? 17.781 -19.828 -6.941 1 84.19 133 TYR B N 1
ATOM 3672 C CA . TYR B 1 133 ? 19.219 -19.578 -6.809 1 84.19 133 TYR B CA 1
ATOM 3673 C C . TYR B 1 133 ? 19.516 -18.094 -6.844 1 84.19 133 TYR B C 1
ATOM 3675 O O . TYR B 1 133 ? 19.969 -17.562 -7.863 1 84.19 133 TYR B O 1
ATOM 3683 N N . LEU B 1 134 ? 19.266 -17.516 -5.711 1 83.5 134 LEU B N 1
ATOM 3684 C CA . LEU B 1 134 ? 19.578 -16.094 -5.633 1 83.5 134 LEU B CA 1
ATOM 3685 C C . LEU B 1 134 ? 20.875 -15.852 -4.879 1 83.5 134 LEU B C 1
ATOM 3687 O O . LEU B 1 134 ? 21.031 -16.312 -3.742 1 83.5 134 LEU B O 1
ATOM 3691 N N . PRO B 1 135 ? 21.766 -15.195 -5.598 1 81.25 135 PRO B N 1
ATOM 3692 C CA . PRO B 1 135 ? 23 -14.844 -4.895 1 81.25 135 PRO B CA 1
ATOM 3693 C C . PRO B 1 135 ? 22.781 -13.789 -3.809 1 81.25 135 PRO B C 1
ATOM 3695 O O . PRO B 1 135 ? 21.781 -13.07 -3.836 1 81.25 135 PRO B O 1
ATOM 3698 N N . PRO B 1 136 ? 23.703 -13.68 -2.873 1 78.56 136 PRO B N 1
ATOM 3699 C CA . PRO B 1 136 ? 23.562 -12.695 -1.793 1 78.56 136 PRO B CA 1
ATOM 3700 C C . PRO B 1 136 ? 23.656 -11.258 -2.289 1 78.56 136 PRO B C 1
ATOM 3702 O O . PRO B 1 136 ? 23.266 -10.328 -1.575 1 78.56 136 PRO B O 1
ATOM 3705 N N . SER B 1 137 ? 24.125 -11.086 -3.463 1 78.38 137 SER B N 1
ATOM 3706 C CA . SER B 1 137 ? 24.25 -9.75 -4.02 1 78.38 137 SER B CA 1
ATOM 3707 C C . SER B 1 137 ? 22.875 -9.094 -4.18 1 78.38 137 SER B C 1
ATOM 3709 O O . SER B 1 137 ? 22.781 -7.863 -4.254 1 78.38 137 SER B O 1
ATOM 3711 N N . VAL B 1 138 ? 21.891 -9.898 -4.152 1 79.25 138 VAL B N 1
ATOM 3712 C CA . VAL B 1 138 ? 20.531 -9.367 -4.289 1 79.25 138 VAL B CA 1
ATOM 3713 C C . VAL B 1 138 ? 20.188 -8.516 -3.076 1 79.25 138 VAL B C 1
ATOM 3715 O O . VAL B 1 138 ? 19.406 -7.562 -3.182 1 79.25 138 VAL B O 1
ATOM 3718 N N . ALA B 1 139 ? 20.875 -8.758 -2.035 1 76.5 139 ALA B N 1
ATOM 3719 C CA . ALA B 1 139 ? 20.594 -8.031 -0.797 1 76.5 139 ALA B CA 1
ATOM 3720 C C . ALA B 1 139 ? 21.094 -6.59 -0.887 1 76.5 139 ALA B C 1
ATOM 3722 O O . ALA B 1 139 ? 20.656 -5.723 -0.134 1 76.5 139 ALA B O 1
ATOM 3723 N N . MET B 1 140 ? 21.953 -6.324 -1.855 1 76.94 140 MET B N 1
ATOM 3724 C CA . MET B 1 140 ? 22.469 -4.969 -2.029 1 76.94 140 MET B CA 1
ATOM 3725 C C . MET B 1 140 ? 21.375 -4.031 -2.529 1 76.94 140 MET B C 1
ATOM 3727 O O . MET B 1 140 ? 21.469 -2.816 -2.346 1 76.94 140 MET B O 1
ATOM 3731 N N . ASN B 1 141 ? 20.375 -4.617 -3.066 1 82 141 ASN B N 1
ATOM 3732 C CA . ASN B 1 141 ? 19.266 -3.801 -3.572 1 82 141 ASN B CA 1
ATOM 3733 C C . ASN B 1 141 ? 18.484 -3.156 -2.436 1 82 141 ASN B C 1
ATOM 3735 O O . ASN B 1 141 ? 17.719 -2.217 -2.66 1 82 141 ASN B O 1
ATOM 3739 N N . ILE B 1 142 ? 18.781 -3.582 -1.255 1 82.62 142 ILE B N 1
ATOM 3740 C CA . ILE B 1 142 ? 18.047 -3.07 -0.095 1 82.62 142 ILE B CA 1
ATOM 3741 C C . ILE B 1 142 ? 18.375 -1.594 0.109 1 82.62 142 ILE B C 1
ATOM 3743 O O . ILE B 1 142 ? 17.516 -0.812 0.521 1 82.62 142 ILE B O 1
ATOM 3747 N N . VAL B 1 143 ? 19.578 -1.256 -0.232 1 83.31 143 VAL B N 1
ATOM 3748 C CA . VAL B 1 143 ? 19.984 0.134 -0.067 1 83.31 143 VAL B CA 1
ATOM 3749 C C . VAL B 1 143 ? 19.188 1.027 -1.01 1 83.31 143 VAL B C 1
ATOM 3751 O O . VAL B 1 143 ? 18.828 2.156 -0.657 1 83.31 143 VAL B O 1
ATOM 3754 N N . PHE B 1 144 ? 18.797 0.492 -2.146 1 88.56 144 PHE B N 1
ATOM 3755 C CA . PHE B 1 144 ? 18.078 1.255 -3.15 1 88.56 144 PHE B CA 1
ATOM 3756 C C . PHE B 1 144 ? 16.578 1.268 -2.84 1 88.56 144 PHE B C 1
ATOM 3758 O O . PHE B 1 144 ? 15.789 1.841 -3.592 1 88.56 144 PHE B O 1
ATOM 3765 N N . VAL B 1 145 ? 16.266 0.662 -1.751 1 90.25 145 VAL B N 1
ATOM 3766 C CA . VAL B 1 145 ? 14.898 0.726 -1.272 1 90.25 145 VAL B CA 1
ATOM 3767 C C . VAL B 1 145 ? 14.82 1.618 -0.035 1 90.25 145 VAL B C 1
ATOM 3769 O O . VAL B 1 145 ? 14.008 2.541 0.021 1 90.25 145 VAL B O 1
ATOM 3772 N N . VAL B 1 146 ? 15.734 1.4 0.862 1 87.12 146 VAL B N 1
ATOM 3773 C CA . VAL B 1 146 ? 15.672 2.055 2.164 1 87.12 146 VAL B CA 1
ATOM 3774 C C . VAL B 1 146 ? 15.969 3.545 2.01 1 87.12 146 VAL B C 1
ATOM 3776 O O . VAL B 1 146 ? 15.258 4.387 2.561 1 87.12 146 VAL B O 1
ATOM 3779 N N . PHE B 1 147 ? 17 3.863 1.201 1 89.62 147 PHE B N 1
ATOM 3780 C CA . PHE B 1 147 ? 17.391 5.262 1.083 1 89.62 147 PHE B CA 1
ATOM 3781 C C . PHE B 1 147 ? 16.312 6.062 0.352 1 89.62 147 PHE B C 1
ATOM 3783 O O . PHE B 1 147 ? 15.891 7.117 0.824 1 89.62 147 PHE B O 1
ATOM 3790 N N . PRO B 1 148 ? 15.867 5.586 -0.797 1 93.88 148 PRO B N 1
ATOM 3791 C CA . PRO B 1 148 ? 14.797 6.336 -1.454 1 93.88 148 PRO B CA 1
ATOM 3792 C C . PRO B 1 148 ? 13.547 6.457 -0.589 1 93.88 148 PRO B C 1
ATOM 3794 O O . PRO B 1 148 ? 12.844 7.469 -0.646 1 93.88 148 PRO B O 1
ATOM 3797 N N . MET B 1 149 ? 13.242 5.453 0.153 1 93.38 149 MET B N 1
ATOM 3798 C CA . MET B 1 149 ? 12.109 5.535 1.074 1 93.38 149 MET B CA 1
ATOM 3799 C C . MET B 1 149 ? 12.336 6.621 2.117 1 93.38 149 MET B C 1
ATOM 3801 O O . MET B 1 149 ? 11.422 7.379 2.439 1 93.38 149 MET B O 1
ATOM 3805 N N . TRP B 1 150 ? 13.547 6.66 2.582 1 91.06 150 TRP B N 1
ATOM 3806 C CA . TRP B 1 150 ? 13.898 7.691 3.551 1 91.06 150 TRP B CA 1
ATOM 3807 C C . TRP B 1 150 ? 13.75 9.086 2.943 1 91.06 150 TRP B C 1
ATOM 3809 O O . TRP B 1 150 ? 13.242 10 3.596 1 91.06 150 TRP B O 1
ATOM 3819 N N . VAL B 1 151 ? 14.211 9.25 1.766 1 92.56 151 VAL B N 1
ATOM 3820 C CA . VAL B 1 151 ? 14.109 10.531 1.084 1 92.56 151 VAL B CA 1
ATOM 3821 C C . VAL B 1 151 ? 12.641 10.914 0.911 1 92.56 151 VAL B C 1
ATOM 3823 O O . VAL B 1 151 ? 12.258 12.062 1.151 1 92.56 151 VAL B O 1
ATOM 3826 N N . PHE B 1 152 ? 11.883 9.938 0.529 1 94.81 152 PHE B N 1
ATOM 3827 C CA . PHE B 1 152 ? 10.461 10.172 0.324 1 94.81 152 PHE B CA 1
ATOM 3828 C C . PHE B 1 152 ? 9.789 10.602 1.624 1 94.81 152 PHE B C 1
ATOM 3830 O O . PHE B 1 152 ? 9.039 11.586 1.649 1 94.81 152 PHE B O 1
ATOM 3837 N N . PHE B 1 153 ? 10.062 9.922 2.715 1 91.62 153 PHE B N 1
ATOM 3838 C CA . PHE B 1 153 ? 9.469 10.227 4.008 1 91.62 153 PHE B CA 1
ATOM 3839 C C . PHE B 1 153 ? 9.977 11.57 4.531 1 91.62 153 PHE B C 1
ATOM 3841 O O . PHE B 1 153 ? 9.227 12.312 5.164 1 91.62 153 PHE B O 1
ATOM 3848 N N . HIS B 1 154 ? 11.203 11.852 4.246 1 89.81 154 HIS B N 1
ATOM 3849 C CA . HIS B 1 154 ? 11.812 13.109 4.66 1 89.81 154 HIS B CA 1
ATOM 3850 C C . HIS B 1 154 ? 11.094 14.297 4.039 1 89.81 154 HIS B C 1
ATOM 3852 O O . HIS B 1 154 ? 10.734 15.242 4.742 1 89.81 154 HIS B O 1
ATOM 3858 N N . PHE B 1 155 ? 10.758 14.172 2.816 1 91.06 155 PHE B N 1
ATOM 3859 C CA . PHE B 1 155 ? 10.125 15.297 2.137 1 91.06 155 PHE B CA 1
ATOM 3860 C C . PHE B 1 155 ? 8.633 15.352 2.445 1 91.06 155 PHE B C 1
ATOM 3862 O O . PHE B 1 155 ? 8.031 16.422 2.438 1 91.06 155 PHE B O 1
ATOM 3869 N N . LEU B 1 156 ? 8.023 14.219 2.76 1 89 156 LEU B N 1
ATOM 3870 C CA . LEU B 1 156 ? 6.621 14.203 3.162 1 89 156 LEU B CA 1
ATOM 3871 C C . LEU B 1 156 ? 6.434 14.922 4.496 1 89 156 LEU B C 1
ATOM 3873 O O . LEU B 1 156 ? 5.395 15.539 4.734 1 89 156 LEU B O 1
ATOM 3877 N N . ASN B 1 157 ? 7.461 14.852 5.293 1 86.06 157 ASN B N 1
ATOM 3878 C CA . ASN B 1 157 ? 7.367 15.422 6.629 1 86.06 157 ASN B CA 1
ATOM 3879 C C . ASN B 1 157 ? 7.855 16.859 6.656 1 86.06 157 ASN B C 1
ATOM 3881 O O . ASN B 1 157 ? 7.438 17.656 7.512 1 86.06 157 ASN B O 1
ATOM 3885 N N . LYS B 1 158 ? 8.695 17.25 5.758 1 84.94 158 LYS B N 1
ATOM 3886 C CA . LYS B 1 158 ? 9.242 18.609 5.699 1 84.94 158 LYS B CA 1
ATOM 3887 C C . LYS B 1 158 ? 8.18 19.609 5.266 1 84.94 158 LYS B C 1
ATOM 3889 O O . LYS B 1 158 ? 7.5 19.406 4.254 1 84.94 158 LYS B O 1
ATOM 3894 N N . PRO B 1 159 ? 7.934 20.625 6.133 1 83.12 159 PRO B N 1
ATOM 3895 C CA . PRO B 1 159 ? 6.961 21.641 5.734 1 83.12 159 PRO B CA 1
ATOM 3896 C C . PRO B 1 159 ? 7.34 22.344 4.43 1 83.12 159 PRO B C 1
ATOM 3898 O O . PRO B 1 159 ? 8.531 22.469 4.113 1 83.12 159 PRO B O 1
ATOM 3901 N N . ARG B 1 160 ? 6.375 22.812 3.779 1 82.31 160 ARG B N 1
ATOM 3902 C CA . ARG B 1 160 ? 6.582 23.453 2.486 1 82.31 160 ARG B CA 1
ATOM 3903 C C . ARG B 1 160 ? 7.125 24.875 2.66 1 82.31 160 ARG B C 1
ATOM 3905 O O . ARG B 1 160 ? 6.723 25.594 3.582 1 82.31 160 ARG B O 1
ATOM 3912 N N . SER B 1 161 ? 8.047 25.203 1.841 1 74.38 161 SER B N 1
ATOM 3913 C CA . SER B 1 161 ? 8.688 26.516 1.919 1 74.38 161 SER B CA 1
ATOM 3914 C C . SER B 1 161 ? 7.805 27.594 1.303 1 74.38 161 SER B C 1
ATOM 3916 O O . SER B 1 161 ? 7.867 28.75 1.709 1 74.38 161 SER B O 1
ATOM 3918 N N . ASP B 1 162 ? 7.004 27.188 0.378 1 72.88 162 ASP B N 1
ATOM 3919 C CA . ASP B 1 162 ? 6.219 28.172 -0.36 1 72.88 162 ASP B CA 1
ATOM 3920 C C . ASP B 1 162 ? 4.922 28.5 0.377 1 72.88 162 ASP B C 1
ATOM 3922 O O . ASP B 1 162 ? 4.203 27.609 0.818 1 72.88 162 ASP B O 1
ATOM 3926 N N . LYS B 1 163 ? 4.832 29.688 0.703 1 77.31 163 LYS B N 1
ATOM 3927 C CA . LYS B 1 163 ? 3.574 30.141 1.29 1 77.31 163 LYS B CA 1
ATOM 3928 C C . LYS B 1 163 ? 2.533 30.422 0.21 1 77.31 163 LYS B C 1
ATOM 3930 O O . LYS B 1 163 ? 2.592 31.453 -0.466 1 77.31 163 LYS B O 1
ATOM 3935 N N . ILE B 1 164 ? 1.844 29.422 -0.07 1 83.12 164 ILE B N 1
ATOM 3936 C CA . ILE B 1 164 ? 0.79 29.547 -1.071 1 83.12 164 ILE B CA 1
ATOM 3937 C C . ILE B 1 164 ? -0.559 29.734 -0.38 1 83.12 164 ILE B C 1
ATOM 3939 O O . ILE B 1 164 ? -0.884 29.016 0.567 1 83.12 164 ILE B O 1
ATOM 3943 N N . GLN B 1 165 ? -1.285 30.719 -0.817 1 86.62 165 GLN B N 1
ATOM 3944 C CA . GLN B 1 165 ? -2.607 30.969 -0.252 1 86.62 165 GLN B CA 1
ATOM 3945 C C . GLN B 1 165 ? -3.643 30 -0.833 1 86.62 165 GLN B C 1
ATOM 3947 O O . GLN B 1 165 ? -3.717 29.828 -2.051 1 86.62 165 GLN B O 1
ATOM 3952 N N . ALA B 1 166 ? -4.453 29.406 -0.02 1 89.12 166 ALA B N 1
ATOM 3953 C CA . ALA B 1 166 ? -5.461 28.438 -0.418 1 89.12 166 ALA B CA 1
ATOM 3954 C C . ALA B 1 166 ? -6.633 29.094 -1.124 1 89.12 166 ALA B C 1
ATOM 3956 O O . ALA B 1 166 ? -7.066 30.188 -0.726 1 89.12 166 ALA B O 1
ATOM 3957 N N . ILE B 1 167 ? -7.051 28.531 -2.164 1 87.44 167 ILE B N 1
ATOM 3958 C CA . ILE B 1 167 ? -8.211 29.016 -2.908 1 87.44 167 ILE B CA 1
ATOM 3959 C C . ILE B 1 167 ? -9.133 27.844 -3.229 1 87.44 167 ILE B C 1
ATOM 3961 O O . ILE B 1 167 ? -8.68 26.719 -3.441 1 87.44 167 ILE B O 1
ATOM 3965 N N . ASN B 1 168 ? -10.398 28.062 -3.111 1 86.25 168 ASN B N 1
ATOM 3966 C CA . ASN B 1 168 ? -11.383 27.094 -3.602 1 86.25 168 ASN B CA 1
ATOM 3967 C C . ASN B 1 168 ? -11.961 27.516 -4.949 1 86.25 168 ASN B C 1
ATOM 3969 O O . ASN B 1 168 ? -13.047 28.094 -5.008 1 86.25 168 ASN B O 1
ATOM 3973 N N . SER B 1 169 ? -11.188 27.219 -5.973 1 83.94 169 SER B N 1
ATOM 3974 C CA . SER B 1 169 ? -11.562 27.656 -7.316 1 83.94 169 SER B CA 1
ATOM 3975 C C . SER B 1 169 ? -12.289 26.547 -8.07 1 83.94 169 SER B C 1
ATOM 3977 O O . SER B 1 169 ? -12.062 25.359 -7.82 1 83.94 169 SER B O 1
ATOM 3979 N N . THR B 1 170 ? -13.164 26.922 -8.922 1 83.38 170 THR B N 1
ATOM 3980 C CA . THR B 1 170 ? -13.898 25.984 -9.766 1 83.38 170 THR B CA 1
ATOM 3981 C C . THR B 1 170 ? -13.414 26.078 -11.211 1 83.38 170 THR B C 1
ATOM 3983 O O . THR B 1 170 ? -14.055 25.547 -12.117 1 83.38 170 THR B O 1
ATOM 3986 N N . LYS B 1 171 ? -12.344 26.688 -11.438 1 87.75 171 LYS B N 1
ATOM 3987 C CA . LYS B 1 171 ? -11.805 26.922 -12.781 1 87.75 171 LYS B CA 1
ATOM 3988 C C . LYS B 1 171 ? -11.578 25.594 -13.516 1 87.75 171 LYS B C 1
ATOM 3990 O O . LYS B 1 171 ? -11.875 25.484 -14.703 1 87.75 171 LYS B O 1
ATOM 3995 N N . TYR B 1 172 ? -11.102 24.625 -12.844 1 92 172 TYR B N 1
ATOM 3996 C CA . TYR B 1 172 ? -10.695 23.375 -13.469 1 92 172 TYR B CA 1
ATOM 3997 C C . TYR B 1 172 ? -11.68 22.25 -13.133 1 92 172 TYR B C 1
ATOM 3999 O O . TYR B 1 172 ? -11.297 21.078 -13.086 1 92 172 TYR B O 1
ATOM 4007 N N . ARG B 1 173 ? -12.906 22.578 -13 1 91.19 173 ARG B N 1
ATOM 4008 C CA . ARG B 1 173 ? -13.891 21.578 -12.602 1 91.19 173 ARG B CA 1
ATOM 4009 C C . ARG B 1 173 ? -14.117 20.547 -13.711 1 91.19 173 ARG B C 1
ATOM 4011 O O . ARG B 1 173 ? -14.266 19.359 -13.445 1 91.19 173 ARG B O 1
ATOM 4018 N N . ALA B 1 174 ? -14.148 21.047 -14.922 1 93.81 174 ALA B N 1
ATOM 4019 C CA . ALA B 1 174 ? -14.328 20.125 -16.047 1 93.81 174 ALA B CA 1
ATOM 4020 C C . ALA B 1 174 ? -13.156 19.156 -16.156 1 93.81 174 ALA B C 1
ATOM 4022 O O . ALA B 1 174 ? -13.352 17.969 -16.406 1 93.81 174 ALA B O 1
ATOM 4023 N N . LEU B 1 175 ? -11.992 19.656 -15.992 1 96.06 175 LEU B N 1
ATOM 4024 C CA . LEU B 1 175 ? -10.812 18.797 -16 1 96.06 175 LEU B CA 1
ATOM 4025 C C . LEU B 1 175 ? -10.844 17.812 -14.844 1 96.06 175 LEU B C 1
ATOM 4027 O O . LEU B 1 175 ? -10.438 16.656 -14.992 1 96.06 175 LEU B O 1
ATOM 4031 N N . ASP B 1 176 ? -11.32 18.266 -13.734 1 96.75 176 ASP B N 1
ATOM 4032 C CA . ASP B 1 176 ? -11.414 17.391 -12.57 1 96.75 176 ASP B CA 1
ATOM 4033 C C . ASP B 1 176 ? -12.367 16.234 -12.836 1 96.75 176 ASP B C 1
ATOM 4035 O O . ASP B 1 176 ? -12.094 15.094 -12.445 1 96.75 176 ASP B O 1
ATOM 4039 N N . ILE B 1 177 ? -13.43 16.516 -13.484 1 97.25 177 ILE B N 1
ATOM 4040 C CA . ILE B 1 177 ? -14.383 15.453 -13.812 1 97.25 177 ILE B CA 1
ATOM 4041 C C . ILE B 1 177 ? -13.742 14.469 -14.789 1 97.25 177 ILE B C 1
ATOM 4043 O O . ILE B 1 177 ? -13.906 13.258 -14.648 1 97.25 177 ILE B O 1
ATOM 4047 N N . PHE B 1 178 ? -13.047 14.992 -15.766 1 97.94 178 PHE B N 1
ATOM 4048 C CA . PHE B 1 178 ? -12.328 14.156 -16.719 1 97.94 178 PHE B CA 1
ATOM 4049 C C . PHE B 1 178 ? -11.297 13.289 -16 1 97.94 178 PHE B C 1
ATOM 4051 O O . PHE B 1 178 ? -11.18 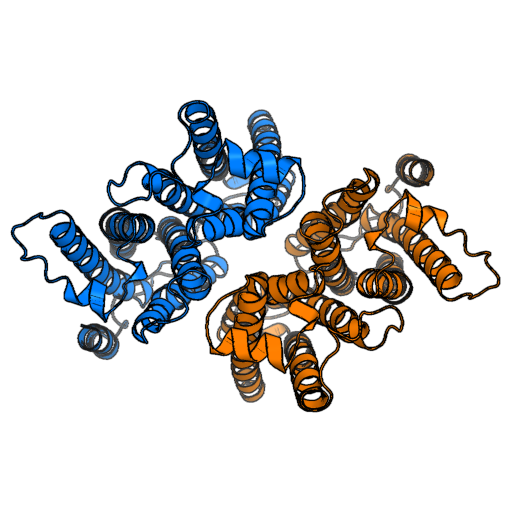12.094 -16.297 1 97.94 178 PHE B O 1
ATOM 4058 N N . LEU B 1 179 ? -10.664 13.859 -15.07 1 98.25 179 LEU B N 1
ATOM 4059 C CA . LEU B 1 179 ? -9.641 13.141 -14.32 1 98.25 179 LEU B CA 1
ATOM 4060 C C . LEU B 1 179 ? -10.273 12.086 -13.422 1 98.25 179 LEU B C 1
ATOM 4062 O O . LEU B 1 179 ? -9.758 10.961 -13.328 1 98.25 179 LEU B O 1
ATOM 4066 N N . ILE B 1 180 ? -11.328 12.43 -12.797 1 98 180 ILE B N 1
ATOM 4067 C CA . ILE B 1 180 ? -12.016 11.477 -11.93 1 98 180 ILE B CA 1
ATOM 4068 C C . ILE B 1 180 ? -12.484 10.281 -12.742 1 98 180 ILE B C 1
ATOM 4070 O O . ILE B 1 180 ? -12.258 9.133 -12.352 1 98 180 ILE B O 1
ATOM 4074 N N . THR B 1 181 ? -13.062 10.539 -13.859 1 98.12 181 THR B N 1
ATOM 4075 C CA . THR B 1 181 ? -13.531 9.461 -14.727 1 98.12 181 THR B CA 1
ATOM 4076 C C . THR B 1 181 ? -12.352 8.648 -15.25 1 98.12 181 THR B C 1
ATOM 4078 O O . THR B 1 181 ? -12.414 7.418 -15.305 1 98.12 181 THR B O 1
ATOM 4081 N N . GLY B 1 182 ? -11.312 9.312 -15.656 1 98.25 182 GLY B N 1
ATOM 4082 C CA . GLY B 1 182 ? -10.117 8.633 -16.125 1 98.25 182 GLY B CA 1
ATOM 4083 C C . GLY B 1 182 ? -9.477 7.758 -15.062 1 98.25 182 GLY B C 1
ATOM 4084 O O . GLY B 1 182 ? -9.016 6.652 -15.359 1 98.25 182 GLY B O 1
ATOM 4085 N N . LEU B 1 183 ? -9.461 8.258 -13.844 1 98.19 183 LEU B N 1
ATOM 4086 C CA . LEU B 1 183 ? -8.883 7.492 -12.75 1 98.19 183 LEU B CA 1
ATOM 4087 C C . LEU B 1 183 ? -9.727 6.258 -12.438 1 98.19 183 LEU B C 1
ATOM 4089 O O . LEU B 1 183 ? -9.188 5.199 -12.102 1 98.19 183 LEU B O 1
ATOM 4093 N N . LEU B 1 184 ? -11 6.355 -12.578 1 97 184 LEU B N 1
ATOM 4094 C CA . LEU B 1 184 ? -11.875 5.207 -12.359 1 97 184 LEU B CA 1
ATOM 4095 C C . LEU B 1 184 ? -11.656 4.148 -13.438 1 97 184 LEU B C 1
ATOM 4097 O O . LEU B 1 184 ? -11.594 2.955 -13.141 1 97 184 LEU B O 1
ATOM 4101 N N . VAL B 1 185 ? -11.492 4.586 -14.609 1 97.69 185 VAL B N 1
ATOM 4102 C CA . VAL B 1 185 ? -11.227 3.668 -15.719 1 97.69 185 VAL B CA 1
ATOM 4103 C C . VAL B 1 185 ? -9.859 3.02 -15.523 1 97.69 185 VAL B C 1
ATOM 4105 O O . VAL B 1 185 ? -9.703 1.812 -15.727 1 97.69 185 VAL B O 1
ATOM 4108 N N . ALA B 1 186 ? -8.922 3.824 -15.156 1 97.88 186 ALA B N 1
ATOM 4109 C CA . ALA B 1 186 ? -7.582 3.297 -14.898 1 97.88 186 ALA B CA 1
ATOM 4110 C C . ALA B 1 186 ? -7.613 2.252 -13.781 1 97.88 186 ALA B C 1
ATOM 4112 O O . ALA B 1 186 ? -6.934 1.226 -13.867 1 97.88 186 ALA B O 1
ATOM 4113 N N . SER B 1 187 ? -8.414 2.512 -12.781 1 96.94 187 SER B N 1
ATOM 4114 C CA . SER B 1 187 ? -8.539 1.565 -11.672 1 96.94 187 SER B CA 1
ATOM 4115 C C . SER B 1 187 ? -9.125 0.239 -12.148 1 96.94 187 SER B C 1
ATOM 4117 O O . SER B 1 187 ? -8.695 -0.828 -11.703 1 96.94 187 SER B O 1
ATOM 4119 N N . PHE B 1 188 ? -10.016 0.352 -13.008 1 96.12 188 PHE B N 1
ATOM 4120 C CA . PHE B 1 188 ? -10.648 -0.85 -13.539 1 96.12 188 PHE B CA 1
ATOM 4121 C C . PHE B 1 188 ? -9.625 -1.724 -14.258 1 96.12 188 PHE B C 1
ATOM 4123 O O . PHE B 1 188 ? -9.539 -2.928 -14 1 96.12 188 PHE B O 1
ATOM 4130 N N . PHE B 1 189 ? -8.797 -1.176 -15.039 1 96.69 189 PHE B N 1
ATOM 4131 C CA . PHE B 1 189 ? -7.781 -1.925 -15.773 1 96.69 189 PHE B CA 1
ATOM 4132 C C . PHE B 1 189 ? -6.715 -2.461 -14.828 1 96.69 189 PHE B C 1
ATOM 4134 O O . PHE B 1 189 ? -6.23 -3.584 -15 1 96.69 189 PHE B O 1
ATOM 4141 N N . MET B 1 190 ? -6.41 -1.701 -13.836 1 97.38 190 MET B N 1
ATOM 4142 C CA . MET B 1 190 ? -5.375 -2.129 -12.898 1 97.38 190 MET B CA 1
ATOM 4143 C C . MET B 1 190 ? -5.863 -3.287 -12.031 1 97.38 190 MET B C 1
ATOM 4145 O O . MET B 1 190 ? -5.086 -4.168 -11.672 1 97.38 190 MET B O 1
ATOM 4149 N N . ILE B 1 191 ? -7.145 -3.299 -11.789 1 96.25 191 ILE B N 1
ATOM 4150 C CA . ILE B 1 191 ? -7.711 -4.383 -10.992 1 96.25 191 ILE B CA 1
ATOM 4151 C C . ILE B 1 191 ? -7.711 -5.672 -11.812 1 96.25 191 ILE B C 1
ATOM 4153 O O . ILE B 1 191 ? -7.266 -6.719 -11.328 1 96.25 191 ILE B O 1
ATOM 4157 N N . ILE B 1 192 ? -8.102 -5.586 -13.023 1 96.38 192 ILE B N 1
ATOM 4158 C CA . ILE B 1 192 ? -8.172 -6.762 -13.891 1 96.38 192 ILE B CA 1
ATOM 4159 C C . ILE B 1 192 ? -6.766 -7.32 -14.109 1 96.38 192 ILE B C 1
ATOM 4161 O O . ILE B 1 192 ? -6.551 -8.531 -14.016 1 96.38 192 ILE B O 1
ATOM 4165 N N . ARG B 1 193 ? -5.844 -6.441 -14.32 1 96.62 193 ARG B N 1
ATOM 4166 C CA . ARG B 1 193 ? -4.457 -6.855 -14.531 1 96.62 193 ARG B CA 1
ATOM 4167 C C . ARG B 1 193 ? -3.867 -7.445 -13.25 1 96.62 193 ARG B C 1
ATOM 4169 O O . ARG B 1 193 ? -3.137 -8.438 -13.297 1 96.62 193 ARG B O 1
ATOM 4176 N N . GLY B 1 194 ? -4.176 -6.797 -12.18 1 96.88 194 GLY B N 1
ATOM 4177 C CA . GLY B 1 194 ? -3.656 -7.262 -10.906 1 96.88 194 GLY B CA 1
ATOM 4178 C C . GLY B 1 194 ? -4.168 -8.633 -10.516 1 96.88 194 GLY B C 1
ATOM 4179 O O . GLY B 1 194 ? -3.416 -9.453 -9.992 1 96.88 194 GLY B O 1
ATOM 4180 N N . LEU B 1 195 ? -5.43 -8.875 -10.789 1 96.38 195 LEU B N 1
ATOM 4181 C CA . LEU B 1 195 ? -5.996 -10.195 -10.531 1 96.38 195 LEU B CA 1
ATOM 4182 C C . LEU B 1 195 ? -5.344 -11.25 -11.422 1 96.38 195 LEU B C 1
ATOM 4184 O O . LEU B 1 195 ? -5.207 -12.406 -11.023 1 96.38 195 LEU B O 1
ATOM 4188 N N . GLY B 1 196 ? -4.965 -10.781 -12.586 1 95.75 196 GLY B N 1
ATOM 4189 C CA . GLY B 1 196 ? -4.227 -11.68 -13.461 1 95.75 196 GLY B CA 1
ATOM 4190 C C . GLY B 1 196 ? -2.887 -12.102 -12.883 1 95.75 196 GLY B C 1
ATOM 4191 O O . GLY B 1 196 ? -2.479 -13.25 -13.031 1 95.75 196 GLY B O 1
ATOM 4192 N N . ALA B 1 197 ? -2.258 -11.172 -12.211 1 95.62 197 ALA B N 1
ATOM 4193 C CA . ALA B 1 197 ? -0.97 -11.461 -11.586 1 95.62 197 ALA B CA 1
ATOM 4194 C C . ALA B 1 197 ? -1.125 -12.461 -10.453 1 95.62 197 ALA B C 1
ATOM 4196 O O . ALA B 1 197 ? -0.167 -13.148 -10.086 1 95.62 197 ALA B O 1
ATOM 4197 N N . LEU B 1 198 ? -2.336 -12.562 -9.891 1 94.94 198 LEU B N 1
ATOM 4198 C CA . LEU B 1 198 ? -2.619 -13.508 -8.812 1 94.94 198 LEU B CA 1
ATOM 4199 C C . LEU B 1 198 ? -3.201 -14.805 -9.367 1 94.94 198 LEU B C 1
ATOM 4201 O O . LEU B 1 198 ? -3.738 -15.617 -8.609 1 94.94 198 LEU B O 1
ATOM 4205 N N . ASP B 1 199 ? -3.127 -15.016 -10.664 1 92.69 199 ASP B N 1
ATOM 4206 C CA . ASP B 1 199 ? -3.609 -16.219 -11.336 1 92.69 199 ASP B CA 1
ATOM 4207 C C . ASP B 1 199 ? -5.086 -16.453 -11.039 1 92.69 199 ASP B C 1
ATOM 4209 O O . ASP B 1 199 ? -5.488 -17.578 -10.734 1 92.69 199 ASP B O 1
ATOM 4213 N N . SER B 1 200 ? -5.852 -15.391 -11.117 1 94.38 200 SER B N 1
ATOM 4214 C CA . SER B 1 200 ? -7.281 -15.484 -10.844 1 94.38 200 SER B CA 1
ATOM 4215 C C . SER B 1 200 ? -8.008 -16.25 -11.938 1 94.38 200 SER B C 1
ATOM 4217 O O . SER B 1 200 ? -7.773 -16.016 -13.125 1 94.38 200 SER B O 1
ATOM 4219 N N . PRO B 1 201 ? -8.938 -17.125 -11.555 1 93.56 201 PRO B N 1
ATOM 4220 C CA . PRO B 1 201 ? -9.734 -17.844 -12.562 1 93.56 201 PRO B CA 1
ATOM 4221 C C . PRO B 1 201 ? -10.961 -17.047 -13 1 93.56 201 PRO B C 1
ATOM 4223 O O . PRO B 1 201 ? -11.812 -17.562 -13.727 1 93.56 201 PRO B O 1
ATOM 4226 N N . PHE B 1 202 ? -11.047 -15.805 -12.578 1 93.44 202 PHE B N 1
ATOM 4227 C CA . PHE B 1 202 ? -12.148 -14.953 -13.023 1 93.44 202 PHE B CA 1
ATOM 4228 C C . PHE B 1 202 ? -12.172 -14.852 -14.547 1 93.44 202 PHE B C 1
ATOM 4230 O O . PHE B 1 202 ? -11.164 -14.508 -15.164 1 93.44 202 PHE B O 1
ATOM 4237 N N . PRO B 1 203 ? -13.234 -15.148 -15.219 1 93.88 203 PRO B N 1
ATOM 4238 C CA . PRO B 1 203 ? -13.281 -15.289 -16.688 1 93.88 203 PRO B CA 1
ATOM 4239 C C . PRO B 1 203 ? -12.797 -14.039 -17.406 1 93.88 203 PRO B C 1
ATOM 4241 O O . PRO B 1 203 ? -12.047 -14.141 -18.391 1 93.88 203 PRO B O 1
ATOM 4244 N N . LEU B 1 204 ? -13.195 -12.914 -16.953 1 93.25 204 LEU B N 1
ATOM 4245 C CA . LEU B 1 204 ? -12.766 -11.68 -17.609 1 93.25 204 LEU B CA 1
ATOM 4246 C C . LEU B 1 204 ? -11.258 -11.5 -17.5 1 93.25 204 LEU B C 1
ATOM 4248 O O . LEU B 1 204 ? -10.602 -11.102 -18.469 1 93.25 204 LEU B O 1
ATOM 4252 N N . THR B 1 205 ? -10.734 -11.758 -16.375 1 94.94 205 THR B N 1
ATOM 4253 C CA . THR B 1 205 ? -9.297 -11.617 -16.141 1 94.94 205 THR B CA 1
ATOM 4254 C C . THR B 1 205 ? -8.516 -12.656 -16.938 1 94.94 205 THR B C 1
ATOM 4256 O O . THR B 1 205 ? -7.52 -12.328 -17.578 1 94.94 205 THR B O 1
ATOM 4259 N N . LYS B 1 206 ? -8.984 -13.852 -16.875 1 94 206 LYS B N 1
ATOM 4260 C CA . LYS B 1 206 ? -8.32 -14.93 -17.609 1 94 206 LYS B CA 1
ATOM 4261 C C . LYS B 1 206 ? -8.312 -14.664 -19.109 1 94 206 LYS B C 1
ATOM 4263 O O . LYS B 1 206 ? -7.285 -14.836 -19.766 1 94 206 LYS B O 1
ATOM 4268 N N . TYR B 1 207 ? -9.398 -14.219 -19.547 1 94.81 207 TYR B N 1
ATOM 4269 C CA . TYR B 1 207 ? -9.508 -13.891 -20.969 1 94.81 207 TYR B CA 1
ATOM 4270 C C . TYR B 1 207 ? -8.562 -12.758 -21.344 1 94.81 207 TYR B C 1
ATOM 4272 O O . TYR B 1 207 ? -7.816 -12.859 -22.312 1 94.81 207 TYR B O 1
ATOM 4280 N N . TYR B 1 208 ? -8.539 -11.75 -20.578 1 95.62 208 TYR B N 1
ATOM 4281 C CA . TYR B 1 208 ? -7.727 -10.578 -20.875 1 95.62 208 TYR B CA 1
ATOM 4282 C C . TYR B 1 208 ? -6.242 -10.93 -20.844 1 95.62 208 TYR B C 1
ATOM 4284 O O . TYR B 1 208 ? -5.488 -10.547 -21.75 1 95.62 208 TYR B O 1
ATOM 4292 N N . VAL B 1 209 ? -5.789 -11.625 -19.875 1 94.12 209 VAL B N 1
ATOM 4293 C CA . VAL B 1 209 ? -4.375 -11.93 -19.672 1 94.12 209 VAL B CA 1
ATOM 4294 C C . VAL B 1 209 ? -3.889 -12.883 -20.766 1 94.12 209 VAL B C 1
ATOM 4296 O O . VAL B 1 209 ? -2.791 -12.711 -21.297 1 94.12 209 VAL B O 1
ATOM 4299 N N . THR B 1 210 ? -4.676 -13.828 -21.156 1 93.06 210 THR B N 1
ATOM 4300 C CA . THR B 1 210 ? -4.262 -14.836 -22.141 1 93.06 210 THR B CA 1
ATOM 4301 C C . THR B 1 210 ? -4.289 -14.258 -23.547 1 93.06 210 THR B C 1
ATOM 4303 O O . THR B 1 210 ? -3.42 -14.562 -24.375 1 93.06 210 THR B O 1
ATOM 4306 N N . THR B 1 211 ? -5.227 -13.312 -23.781 1 93.75 211 THR B N 1
ATOM 4307 C CA . THR B 1 211 ? -5.414 -12.859 -25.156 1 93.75 211 THR B CA 1
ATOM 4308 C C . THR B 1 211 ? -4.699 -11.539 -25.391 1 93.75 211 THR B C 1
ATOM 4310 O O . THR B 1 211 ? -4.266 -11.25 -26.516 1 93.75 211 THR B O 1
ATOM 4313 N N . HIS B 1 212 ? -4.516 -10.766 -24.359 1 93.94 212 HIS B N 1
ATOM 4314 C CA . HIS B 1 212 ? -4.031 -9.414 -24.609 1 93.94 212 HIS B CA 1
ATOM 4315 C C . HIS B 1 212 ? -2.65 -9.211 -24 1 93.94 212 HIS B C 1
ATOM 4317 O O . HIS B 1 212 ? -1.795 -8.547 -24.594 1 93.94 212 HIS B O 1
ATOM 4323 N N . GLU B 1 213 ? -2.346 -9.75 -22.859 1 94.5 213 GLU B N 1
ATOM 4324 C CA . GLU B 1 213 ? -1.081 -9.469 -22.188 1 94.5 213 GLU B CA 1
ATOM 4325 C C . GLU B 1 213 ? -0.493 -10.734 -21.562 1 94.5 213 GLU B C 1
ATOM 4327 O O . GLU B 1 213 ? -0.342 -10.82 -20.344 1 94.5 213 GLU B O 1
ATOM 4332 N N . PRO B 1 214 ? 0.018 -11.609 -22.391 1 93.94 214 PRO B N 1
ATOM 4333 C CA . PRO B 1 214 ? 0.572 -12.859 -21.859 1 93.94 214 PRO B CA 1
ATOM 4334 C C . PRO B 1 214 ? 1.854 -12.648 -21.062 1 93.94 214 PRO B C 1
ATOM 4336 O O . PRO B 1 214 ? 2.305 -13.562 -20.359 1 93.94 214 PRO B O 1
ATOM 4339 N N . TYR B 1 215 ? 2.475 -11.422 -21.219 1 93.81 215 TYR B N 1
ATOM 4340 C CA . TYR B 1 215 ? 3.674 -11.094 -20.469 1 93.81 215 TYR B CA 1
ATOM 4341 C C . TYR B 1 215 ? 3.436 -11.258 -18.969 1 93.81 215 TYR B C 1
ATOM 4343 O O . TYR B 1 215 ? 4.363 -11.562 -18.219 1 93.81 215 TYR B O 1
ATOM 4351 N N . ILE B 1 216 ? 2.209 -11.203 -18.484 1 95.19 216 ILE B N 1
ATOM 4352 C CA . ILE B 1 216 ? 1.846 -11.32 -17.078 1 95.19 216 ILE B CA 1
ATOM 4353 C C . ILE B 1 216 ? 2.041 -12.766 -16.609 1 95.19 216 ILE B C 1
ATOM 4355 O O . ILE B 1 216 ? 2.328 -13.008 -15.445 1 95.19 216 ILE B O 1
ATOM 4359 N N . MET B 1 217 ? 2.008 -13.68 -17.5 1 93.94 217 MET B N 1
ATOM 4360 C CA . MET B 1 217 ? 2.088 -15.094 -17.156 1 93.94 217 MET B CA 1
ATOM 4361 C C . MET B 1 217 ? 3.51 -15.617 -17.312 1 93.94 217 MET B C 1
ATOM 4363 O O . MET B 1 217 ? 3.773 -16.797 -17.078 1 93.94 217 MET B O 1
ATOM 4367 N N . GLU B 1 218 ? 4.426 -14.75 -17.656 1 93.56 218 GLU B N 1
ATOM 4368 C CA . GLU B 1 218 ? 5.816 -15.156 -17.844 1 93.56 218 GLU B CA 1
ATOM 4369 C C . GLU B 1 218 ? 6.41 -15.688 -16.547 1 93.56 218 GLU B C 1
ATOM 4371 O O . GLU B 1 218 ? 6.18 -15.125 -15.469 1 93.56 218 GLU B O 1
ATOM 4376 N N . PRO B 1 219 ? 7.188 -16.734 -16.609 1 91.12 219 PRO B N 1
ATOM 4377 C CA . PRO B 1 219 ? 7.727 -17.391 -15.414 1 91.12 219 PRO B CA 1
ATOM 4378 C C . PRO B 1 219 ? 8.672 -16.484 -14.617 1 91.12 219 PRO B C 1
ATOM 4380 O O . PRO B 1 219 ? 8.867 -16.703 -13.422 1 91.12 219 PRO B O 1
ATOM 4383 N N . GLY B 1 220 ? 9.25 -15.477 -15.242 1 90.56 220 GLY B N 1
ATOM 4384 C CA . GLY B 1 220 ? 10.094 -14.531 -14.523 1 90.56 220 GLY B CA 1
ATOM 4385 C C . GLY B 1 220 ? 9.312 -13.656 -13.555 1 90.56 220 GLY B C 1
ATOM 4386 O O . GLY B 1 220 ? 9.883 -13.125 -12.602 1 90.56 220 GLY B O 1
ATOM 4387 N N . LYS B 1 221 ? 8.031 -13.43 -13.688 1 93.94 221 LYS B N 1
ATOM 4388 C CA . LYS B 1 221 ? 7.039 -12.773 -12.836 1 93.94 221 LYS B CA 1
ATOM 4389 C C . LYS B 1 221 ? 7.348 -11.289 -12.68 1 93.94 221 LYS B C 1
ATOM 4391 O O . LYS B 1 221 ? 6.863 -10.648 -11.75 1 93.94 221 LYS B O 1
ATOM 4396 N N . PHE B 1 222 ? 8.242 -10.758 -13.57 1 94.19 222 PHE B N 1
ATOM 4397 C CA . PHE B 1 222 ? 8.5 -9.328 -13.492 1 94.19 222 PHE B CA 1
ATOM 4398 C C . PHE B 1 222 ? 7.301 -8.531 -14 1 94.19 222 PHE B C 1
ATOM 4400 O O . PHE B 1 222 ? 6.93 -7.512 -13.414 1 94.19 222 PHE B O 1
ATOM 4407 N N . GLY B 1 223 ? 6.738 -9.031 -15.062 1 94.56 223 GLY B N 1
ATOM 4408 C CA . GLY B 1 223 ? 5.52 -8.406 -15.547 1 94.56 223 GLY B CA 1
ATOM 4409 C C . GLY B 1 223 ? 4.367 -8.5 -14.562 1 94.56 223 GLY B C 1
ATOM 4410 O O . GLY B 1 223 ? 3.654 -7.523 -14.344 1 94.56 223 GLY B O 1
ATOM 4411 N N . ALA B 1 224 ? 4.266 -9.664 -13.953 1 96.5 224 ALA B N 1
ATOM 4412 C CA . ALA B 1 224 ? 3.215 -9.891 -12.961 1 96.5 224 ALA B CA 1
ATOM 4413 C C . ALA B 1 224 ? 3.395 -8.969 -11.75 1 96.5 224 ALA B C 1
ATOM 4415 O O . ALA B 1 224 ? 2.416 -8.461 -11.203 1 96.5 224 ALA B O 1
ATOM 4416 N N . THR B 1 225 ? 4.59 -8.719 -11.383 1 96.38 225 THR B N 1
ATOM 4417 C CA . THR B 1 225 ? 4.852 -7.887 -10.219 1 96.38 225 THR B CA 1
ATOM 4418 C C . THR B 1 225 ? 4.516 -6.426 -10.508 1 96.38 225 THR B C 1
ATOM 4420 O O . THR B 1 225 ? 4.012 -5.711 -9.641 1 96.38 225 THR B O 1
ATOM 4423 N N . TRP B 1 226 ? 4.758 -6 -11.672 1 97.12 226 TRP B N 1
ATOM 4424 C CA . TRP B 1 226 ? 4.422 -4.633 -12.047 1 97.12 226 TRP B CA 1
ATOM 4425 C C . TRP B 1 226 ? 2.914 -4.414 -12.008 1 97.12 226 TRP B C 1
ATOM 4427 O O . TRP B 1 226 ? 2.436 -3.418 -11.461 1 97.12 226 TRP B O 1
ATOM 4437 N N . VAL B 1 227 ? 2.193 -5.324 -12.609 1 97.19 227 VAL B N 1
ATOM 4438 C CA . VAL B 1 227 ? 0.747 -5.141 -12.656 1 97.19 227 VAL B CA 1
ATOM 4439 C C . VAL B 1 227 ? 0.165 -5.293 -11.25 1 97.19 227 VAL B C 1
ATOM 4441 O O . VAL B 1 227 ? -0.823 -4.637 -10.906 1 97.19 227 VAL B O 1
ATOM 4444 N N . LEU B 1 228 ? 0.811 -6.129 -10.492 1 97 228 LEU B N 1
ATOM 4445 C CA . LEU B 1 228 ? 0.414 -6.242 -9.094 1 97 228 LEU B CA 1
ATOM 4446 C C . LEU B 1 228 ? 0.663 -4.934 -8.352 1 97 228 LEU B C 1
ATOM 4448 O O . LEU B 1 228 ? -0.183 -4.484 -7.57 1 97 228 LEU B O 1
ATOM 4452 N N . TYR B 1 229 ? 1.83 -4.32 -8.562 1 97.19 229 TYR B N 1
ATOM 4453 C CA . TYR B 1 229 ? 2.15 -3.021 -7.988 1 97.19 229 TYR B CA 1
ATOM 4454 C C . TYR B 1 229 ? 1.09 -1.988 -8.352 1 97.19 229 TYR B C 1
ATOM 4456 O O . TYR B 1 229 ? 0.635 -1.229 -7.488 1 97.19 229 TYR B O 1
ATOM 4464 N N . GLY B 1 230 ? 0.694 -1.979 -9.617 1 96.62 230 GLY B N 1
ATOM 4465 C CA . GLY B 1 230 ? -0.322 -1.049 -10.086 1 96.62 230 GLY B CA 1
ATOM 4466 C C . GLY B 1 230 ? -1.667 -1.249 -9.414 1 96.62 230 GLY B C 1
ATOM 4467 O O . GLY B 1 230 ? -2.373 -0.28 -9.125 1 96.62 230 GLY B O 1
ATOM 4468 N N . PHE B 1 231 ? -1.96 -2.451 -9.188 1 97 231 PHE B N 1
ATOM 4469 C CA . PHE B 1 231 ? -3.23 -2.781 -8.547 1 97 231 PHE B CA 1
ATOM 4470 C C . PHE B 1 231 ? -3.201 -2.434 -7.066 1 97 231 PHE B C 1
ATOM 4472 O O . PHE B 1 231 ? -4.039 -1.667 -6.586 1 97 231 PHE B O 1
ATOM 4479 N N . ILE B 1 232 ? -2.207 -2.789 -6.34 1 95.88 232 ILE B N 1
ATOM 4480 C CA . ILE B 1 232 ? -2.191 -2.734 -4.883 1 95.88 232 ILE B CA 1
ATOM 4481 C C . ILE B 1 232 ? -1.864 -1.316 -4.422 1 95.88 232 ILE B C 1
ATOM 4483 O O . ILE B 1 232 ? -2.389 -0.849 -3.41 1 95.88 232 ILE B O 1
ATOM 4487 N N . TYR B 1 233 ? -1.023 -0.651 -5.121 1 96.5 233 TYR B N 1
ATOM 4488 C CA . TYR B 1 233 ? -0.667 0.701 -4.707 1 96.5 233 TYR B CA 1
ATOM 4489 C C . TYR B 1 233 ? -1.37 1.739 -5.574 1 96.5 233 TYR B C 1
ATOM 4491 O O . TYR B 1 233 ? -1.785 2.791 -5.078 1 96.5 233 TYR B O 1
ATOM 4499 N N . GLY B 1 234 ? -1.558 1.427 -6.82 1 96.88 234 GLY B N 1
ATOM 4500 C CA . GLY B 1 234 ? -2.137 2.389 -7.746 1 96.88 234 GLY B CA 1
ATOM 4501 C C . GLY B 1 234 ? -3.605 2.66 -7.484 1 96.88 234 GLY B C 1
ATOM 4502 O O . GLY B 1 234 ? -4.035 3.814 -7.473 1 96.88 234 GLY B O 1
ATOM 4503 N N . VAL B 1 235 ? -4.355 1.646 -7.219 1 95.69 235 VAL B N 1
ATOM 4504 C CA . VAL B 1 235 ? -5.801 1.791 -7.086 1 95.69 235 VAL B CA 1
ATOM 4505 C C . VAL B 1 235 ? -6.129 2.584 -5.824 1 95.69 235 VAL B C 1
ATOM 4507 O O . VAL B 1 235 ? -6.863 3.574 -5.875 1 95.69 235 VAL B O 1
ATOM 4510 N N . PRO B 1 236 ? -5.559 2.182 -4.629 1 93.94 236 PRO B N 1
ATOM 4511 C CA . PRO B 1 236 ? -5.832 2.998 -3.443 1 93.94 236 PRO B CA 1
ATOM 4512 C C . PRO B 1 236 ? -5.398 4.453 -3.615 1 93.94 236 PRO B C 1
ATOM 4514 O O . PRO B 1 236 ? -6.082 5.363 -3.145 1 93.94 236 PRO B O 1
ATOM 4517 N N . PHE B 1 237 ? -4.312 4.664 -4.301 1 96.31 237 PHE B N 1
ATOM 4518 C CA . PHE B 1 237 ? -3.879 6.039 -4.527 1 96.31 237 PHE B CA 1
ATOM 4519 C C . PHE B 1 237 ? -4.871 6.781 -5.41 1 96.31 237 PHE B C 1
ATOM 4521 O O . PHE B 1 237 ? -5.156 7.957 -5.18 1 96.31 237 PHE B O 1
ATOM 4528 N N . GLN B 1 238 ? -5.336 6.145 -6.418 1 97 238 GLN B N 1
ATOM 4529 C CA . GLN B 1 238 ? -6.281 6.785 -7.328 1 97 238 GLN B CA 1
ATOM 4530 C C . GLN B 1 238 ? -7.566 7.176 -6.598 1 97 238 GLN B C 1
ATOM 4532 O O . GLN B 1 238 ? -8.125 8.25 -6.844 1 97 238 GLN B O 1
ATOM 4537 N N . LEU B 1 239 ? -7.961 6.344 -5.695 1 93.06 239 LEU B N 1
ATOM 4538 C CA . LEU B 1 239 ? -9.125 6.691 -4.883 1 93.06 239 LEU B CA 1
ATOM 4539 C C . LEU B 1 239 ? -8.82 7.879 -3.977 1 93.06 239 LEU B C 1
ATOM 4541 O O . LEU B 1 239 ? -9.664 8.758 -3.789 1 93.06 239 LEU B O 1
ATOM 4545 N N . PHE B 1 240 ? -7.617 7.832 -3.471 1 94.44 240 PHE B N 1
ATOM 4546 C CA . PHE B 1 240 ? -7.18 8.938 -2.629 1 94.44 240 PHE B CA 1
ATOM 4547 C C . PHE B 1 240 ? -7.121 10.234 -3.428 1 94.44 240 PHE B C 1
ATOM 4549 O O . PHE B 1 240 ? -7.492 11.297 -2.924 1 94.44 240 PHE B O 1
ATOM 4556 N N . ALA B 1 241 ? -6.668 10.094 -4.621 1 96.94 241 ALA B N 1
ATOM 4557 C CA . ALA B 1 241 ? -6.566 11.266 -5.496 1 96.94 241 ALA B CA 1
ATOM 4558 C C . ALA B 1 241 ? -7.949 11.797 -5.855 1 96.94 241 ALA B C 1
ATOM 4560 O O . ALA B 1 241 ? -8.141 13.008 -5.98 1 96.94 241 ALA B O 1
ATOM 4561 N N . ILE B 1 242 ? -8.883 10.914 -6.062 1 96.38 242 ILE B N 1
ATOM 4562 C CA . ILE B 1 242 ? -10.25 11.344 -6.34 1 96.38 242 ILE B CA 1
ATOM 4563 C C . ILE B 1 242 ? -10.781 12.156 -5.164 1 96.38 242 ILE B C 1
ATOM 4565 O O . ILE B 1 242 ? -11.414 13.203 -5.355 1 96.38 242 ILE B O 1
ATOM 4569 N N . TYR B 1 243 ? -10.516 11.719 -3.986 1 93.81 243 TYR B N 1
ATOM 4570 C CA . TYR B 1 243 ? -10.906 12.477 -2.803 1 93.81 243 TYR B CA 1
ATOM 4571 C C . TYR B 1 243 ? -10.273 13.867 -2.814 1 93.81 243 TYR B C 1
ATOM 4573 O O . TYR B 1 243 ? -10.945 14.859 -2.506 1 93.81 243 TYR B O 1
ATOM 4581 N N . GLY B 1 244 ? -9.047 13.945 -3.197 1 94.06 244 GLY B N 1
ATOM 4582 C CA . GLY B 1 244 ? -8.352 15.219 -3.225 1 94.06 244 GLY B CA 1
ATOM 4583 C C . GLY B 1 244 ? -8.883 16.172 -4.285 1 94.06 244 GLY B C 1
ATOM 4584 O O . GLY B 1 244 ? -8.805 17.391 -4.125 1 94.06 244 GLY B O 1
ATOM 4585 N N . LEU B 1 245 ? -9.352 15.602 -5.359 1 95.19 245 LEU B N 1
ATOM 4586 C CA . LEU B 1 245 ? -9.914 16.438 -6.418 1 95.19 245 LEU B CA 1
ATOM 4587 C C . LEU B 1 245 ? -11.289 16.969 -6.016 1 95.19 245 LEU B C 1
ATOM 4589 O O . LEU B 1 245 ? -11.688 18.047 -6.449 1 95.19 245 LEU B O 1
ATOM 4593 N N . LEU B 1 246 ? -11.961 16.234 -5.148 1 91.88 246 LEU B N 1
ATOM 4594 C CA . LEU B 1 246 ? -13.312 16.609 -4.746 1 91.88 246 LEU B CA 1
ATOM 4595 C C . LEU B 1 246 ? -13.281 17.562 -3.559 1 91.88 246 LEU B C 1
ATOM 4597 O O . LEU B 1 246 ? -14.219 18.344 -3.361 1 91.88 246 LEU B O 1
ATOM 4601 N N . HIS B 1 247 ? -12.219 17.438 -2.762 1 89.19 247 HIS B N 1
ATOM 4602 C CA . HIS B 1 247 ? -12.102 18.266 -1.575 1 89.19 247 HIS B CA 1
ATOM 4603 C C . HIS B 1 247 ? -10.859 19.156 -1.644 1 89.19 247 HIS B C 1
ATOM 4605 O O . HIS B 1 247 ? -9.75 18.656 -1.828 1 89.19 247 HIS B O 1
ATOM 4611 N N . SER B 1 248 ? -11.055 20.406 -1.441 1 89.19 248 SER B N 1
ATOM 4612 C CA . SER B 1 248 ? -9.93 21.328 -1.459 1 89.19 248 SER B CA 1
ATOM 4613 C C . SER B 1 248 ? -9.125 21.234 -0.165 1 89.19 248 SER B C 1
ATOM 4615 O O . SER B 1 248 ? -9.625 20.75 0.851 1 89.19 248 SER B O 1
ATOM 4617 N N . GLY B 1 249 ? -7.895 21.547 -0.262 1 89.88 249 GLY B N 1
ATOM 4618 C CA . GLY B 1 249 ? -7.066 21.625 0.929 1 89.88 249 GLY B CA 1
ATOM 4619 C C . GLY B 1 249 ? -6.316 20.344 1.227 1 89.88 249 GLY B C 1
ATOM 4620 O O . GLY B 1 249 ? -5.902 20.109 2.363 1 89.88 249 GLY B O 1
ATOM 4621 N N . CYS B 1 250 ? -6.262 19.453 0.246 1 91 250 CYS B N 1
ATOM 4622 C CA . CYS B 1 250 ? -5.508 18.219 0.407 1 91 250 CYS B CA 1
ATOM 4623 C C . CYS B 1 250 ? -4.055 18.391 -0.018 1 91 250 CYS B C 1
ATOM 4625 O O . CYS B 1 250 ? -3.678 18.016 -1.129 1 91 250 CYS B O 1
ATOM 4627 N N . GLU B 1 251 ? -3.25 18.781 0.857 1 89.62 251 GLU B N 1
ATOM 4628 C CA . GLU B 1 251 ? -1.875 19.172 0.565 1 89.62 251 GLU B CA 1
ATOM 4629 C C . GLU B 1 251 ? -1.027 17.969 0.178 1 89.62 251 GLU B C 1
ATOM 4631 O O . GLU B 1 251 ? -0.034 18.094 -0.54 1 89.62 251 GLU B O 1
ATOM 4636 N N . TRP B 1 252 ? -1.424 16.797 0.643 1 89.81 252 TRP B N 1
ATOM 4637 C CA . TRP B 1 252 ? -0.667 15.578 0.34 1 89.81 252 TRP B CA 1
ATOM 4638 C C . TRP B 1 252 ? -0.695 15.281 -1.155 1 89.81 252 TRP B C 1
ATOM 4640 O O . TRP B 1 252 ? 0.16 14.555 -1.664 1 89.81 252 TRP B O 1
ATOM 4650 N N . MET B 1 253 ? -1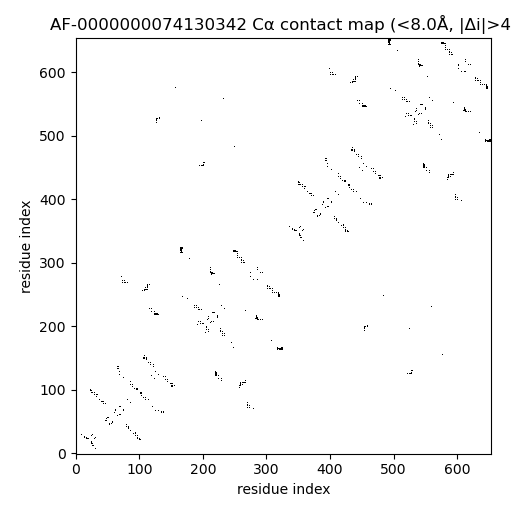.646 15.812 -1.877 1 93.94 253 MET B N 1
ATOM 4651 C CA . MET B 1 253 ? -1.775 15.594 -3.314 1 93.94 253 MET B CA 1
ATOM 4652 C C . MET B 1 253 ? -0.545 16.094 -4.055 1 93.94 253 MET B C 1
ATOM 4654 O O . MET B 1 253 ? -0.097 15.484 -5.023 1 93.94 253 MET B O 1
ATOM 4658 N N . MET B 1 254 ? 0.01 17.125 -3.627 1 92.25 254 MET B N 1
ATOM 4659 C CA . MET B 1 254 ? 1.121 17.766 -4.324 1 92.25 254 MET B CA 1
ATOM 4660 C C . MET B 1 254 ? 2.359 16.875 -4.309 1 92.25 254 MET B C 1
ATOM 4662 O O . MET B 1 254 ? 3.146 16.891 -5.258 1 92.25 254 MET B O 1
ATOM 4666 N N . ASP B 1 255 ? 2.525 16.109 -3.322 1 94.38 255 ASP B N 1
ATOM 4667 C CA . ASP B 1 255 ? 3.697 15.25 -3.211 1 94.38 255 ASP B CA 1
ATOM 4668 C C . ASP B 1 255 ? 3.398 13.844 -3.729 1 94.38 255 ASP B C 1
ATOM 4670 O O . ASP B 1 255 ? 4.168 13.289 -4.516 1 94.38 255 ASP B O 1
ATOM 4674 N N . LEU B 1 256 ? 2.268 13.273 -3.41 1 96.38 256 LEU B N 1
ATOM 4675 C CA . LEU B 1 256 ? 1.957 11.883 -3.717 1 96.38 256 LEU B CA 1
ATOM 4676 C C . LEU B 1 256 ? 1.703 11.703 -5.211 1 96.38 256 LEU B C 1
ATOM 4678 O O . LEU B 1 256 ? 2.002 10.641 -5.77 1 96.38 256 LEU B O 1
ATOM 4682 N N . VAL B 1 257 ? 1.18 12.758 -5.816 1 98 257 VAL B N 1
ATOM 4683 C CA . VAL B 1 257 ? 0.912 12.656 -7.246 1 98 257 VAL B CA 1
ATOM 4684 C C . VAL B 1 257 ? 2.229 12.602 -8.016 1 98 257 VAL B C 1
ATOM 4686 O O . VAL B 1 257 ? 2.34 11.906 -9.023 1 98 257 VAL B O 1
ATOM 4689 N N . VAL B 1 258 ? 3.229 13.391 -7.527 1 97.94 258 VAL B N 1
ATOM 4690 C CA . VAL B 1 258 ? 4.547 13.367 -8.156 1 97.94 258 VAL B CA 1
ATOM 4691 C C . VAL B 1 258 ? 5.148 11.969 -8.031 1 97.94 258 VAL B C 1
ATOM 4693 O O . VAL B 1 258 ? 5.66 11.414 -9.008 1 97.94 258 VAL B O 1
ATOM 4696 N N . PHE B 1 259 ? 5.039 11.352 -6.875 1 97.94 259 PHE B N 1
ATOM 4697 C CA . PHE B 1 259 ? 5.52 10 -6.605 1 97.94 259 PHE B CA 1
ATOM 4698 C C . PHE B 1 259 ? 4.82 8.984 -7.504 1 97.94 259 PHE B C 1
ATOM 4700 O O . PHE B 1 259 ? 5.477 8.141 -8.117 1 97.94 259 PHE B O 1
ATOM 4707 N N . TYR B 1 260 ? 3.523 9.141 -7.609 1 98.25 260 TYR B N 1
ATOM 4708 C CA . TYR B 1 260 ? 2.695 8.203 -8.359 1 98.25 260 TYR B CA 1
ATOM 4709 C C . TYR B 1 260 ? 2.955 8.328 -9.859 1 98.25 260 TYR B C 1
ATOM 4711 O O . TYR B 1 260 ? 3.064 7.32 -10.562 1 98.25 260 TYR B O 1
ATOM 4719 N N . ALA B 1 261 ? 3.023 9.531 -10.375 1 98.12 261 ALA B N 1
ATOM 4720 C CA . ALA B 1 261 ? 3.252 9.766 -11.797 1 98.12 261 ALA B CA 1
ATOM 4721 C C . ALA B 1 261 ? 4.609 9.219 -12.234 1 98.12 261 ALA B C 1
ATOM 4723 O O . ALA B 1 261 ? 4.73 8.633 -13.312 1 98.12 261 ALA B O 1
ATOM 4724 N N . ALA B 1 262 ? 5.602 9.406 -11.391 1 97.88 262 ALA B N 1
ATOM 4725 C CA . ALA B 1 262 ? 6.934 8.883 -11.695 1 97.88 262 ALA B CA 1
ATOM 4726 C C . ALA B 1 262 ? 6.922 7.355 -11.75 1 97.88 262 ALA B C 1
ATOM 4728 O O . ALA B 1 262 ? 7.527 6.758 -12.641 1 97.88 262 ALA B O 1
ATOM 4729 N N . GLY B 1 263 ? 6.273 6.754 -10.805 1 97.56 263 GLY B N 1
ATOM 4730 C CA . GLY B 1 263 ? 6.184 5.301 -10.789 1 97.56 263 GLY B CA 1
ATOM 4731 C C . GLY B 1 263 ? 5.457 4.734 -11.992 1 97.56 263 GLY B C 1
ATOM 4732 O O . GLY B 1 263 ? 5.891 3.736 -12.57 1 97.56 263 GLY B O 1
ATOM 4733 N N . MET B 1 264 ? 4.391 5.398 -12.352 1 97.69 264 MET B N 1
ATOM 4734 C CA . MET B 1 264 ? 3.605 4.926 -13.492 1 97.69 264 MET B CA 1
ATOM 4735 C C . MET B 1 264 ? 4.406 5.027 -14.781 1 97.69 264 MET B C 1
ATOM 4737 O O . MET B 1 264 ? 4.328 4.145 -15.641 1 97.69 264 MET B O 1
ATOM 4741 N N . LEU B 1 265 ? 5.113 6.09 -14.891 1 97.25 265 LEU B N 1
ATOM 4742 C CA . LEU B 1 265 ? 5.93 6.27 -16.078 1 97.25 265 LEU B CA 1
ATOM 4743 C C . LEU B 1 265 ? 7.051 5.234 -16.141 1 97.25 265 LEU B C 1
ATOM 4745 O O . LEU B 1 265 ? 7.215 4.543 -17.141 1 97.25 265 LEU B O 1
ATOM 4749 N N . GLN B 1 266 ? 7.793 5.105 -15.102 1 97.31 266 GLN B N 1
ATOM 4750 C CA . GLN B 1 266 ? 8.906 4.164 -15.039 1 97.31 266 GLN B CA 1
ATOM 4751 C C . GLN B 1 266 ? 8.422 2.729 -15.211 1 97.31 266 GLN B C 1
ATOM 4753 O O . GLN B 1 266 ? 8.984 1.975 -16.016 1 97.31 266 GLN B O 1
ATOM 4758 N N . GLY B 1 267 ? 7.422 2.35 -14.5 1 96.75 267 GLY B N 1
ATOM 4759 C CA . GLY B 1 267 ? 6.922 0.984 -14.555 1 96.75 267 GLY B CA 1
ATOM 4760 C C . GLY B 1 267 ? 6.359 0.606 -15.914 1 96.75 267 GLY B C 1
ATOM 4761 O O . GLY B 1 267 ? 6.629 -0.485 -16.422 1 96.75 267 GLY B O 1
ATOM 4762 N N . THR B 1 268 ? 5.605 1.516 -16.453 1 96.62 268 THR B N 1
ATOM 4763 C CA . THR B 1 268 ? 4.984 1.236 -17.734 1 96.62 268 THR B CA 1
ATOM 4764 C C . THR B 1 268 ? 6.035 1.167 -18.844 1 96.62 268 THR B C 1
ATOM 4766 O O . THR B 1 268 ? 5.961 0.308 -19.719 1 96.62 268 THR B O 1
ATOM 4769 N N . CYS B 1 269 ? 6.996 2.016 -18.812 1 94.81 269 CYS B N 1
ATOM 4770 C CA . CYS B 1 269 ? 8.047 2.023 -19.828 1 94.81 269 CYS B CA 1
ATOM 4771 C C . CYS B 1 269 ? 8.844 0.73 -19.797 1 94.81 269 CYS B C 1
ATOM 4773 O O . CYS B 1 269 ? 9.102 0.122 -20.828 1 94.81 269 CYS B O 1
ATOM 4775 N N . VAL B 1 270 ? 9.188 0.283 -18.641 1 94.62 270 VAL B N 1
ATOM 4776 C CA . VAL B 1 270 ? 9.977 -0.937 -18.516 1 94.62 270 VAL B CA 1
ATOM 4777 C C . VAL B 1 270 ? 9.125 -2.146 -18.891 1 94.62 270 VAL B C 1
ATOM 4779 O O . VAL B 1 270 ? 9.602 -3.068 -19.547 1 94.62 270 VAL B O 1
ATOM 4782 N N . TYR B 1 271 ? 7.859 -2.102 -18.5 1 94.62 271 TYR B N 1
ATOM 4783 C CA . TYR B 1 271 ? 6.926 -3.184 -18.797 1 94.62 271 TYR B CA 1
ATOM 4784 C C . TYR B 1 271 ? 6.73 -3.34 -20.297 1 94.62 271 TYR B C 1
ATOM 4786 O O . TYR B 1 271 ? 6.785 -4.453 -20.828 1 94.62 271 TYR B O 1
ATOM 4794 N N . MET B 1 272 ? 6.559 -2.232 -20.953 1 92 272 MET B N 1
ATOM 4795 C CA . MET B 1 272 ? 6.262 -2.258 -22.375 1 92 272 MET B CA 1
ATOM 4796 C C . MET B 1 272 ? 7.52 -2.557 -23.188 1 92 272 MET B C 1
ATOM 4798 O O . MET B 1 272 ? 7.434 -3.023 -24.328 1 92 272 MET B O 1
ATOM 4802 N N . ALA B 1 273 ? 8.664 -2.363 -22.641 1 88.38 273 ALA B N 1
ATOM 4803 C CA . ALA B 1 273 ? 9.914 -2.602 -23.359 1 88.38 273 ALA B CA 1
ATOM 4804 C C . ALA B 1 273 ? 10.18 -4.094 -23.531 1 88.38 273 ALA B C 1
ATOM 4806 O O . ALA B 1 273 ? 11 -4.5 -24.344 1 88.38 273 ALA B O 1
ATOM 4807 N N . TYR B 1 274 ? 9.477 -4.914 -22.797 1 87.62 274 TYR B N 1
ATOM 4808 C CA . TYR B 1 274 ? 9.672 -6.355 -22.828 1 87.62 274 TYR B CA 1
ATOM 4809 C C . TYR B 1 274 ? 9.555 -6.891 -24.266 1 87.62 274 TYR B C 1
ATOM 4811 O O . TYR B 1 274 ? 10.406 -7.648 -24.719 1 87.62 274 TYR B O 1
ATOM 4819 N N . THR B 1 275 ? 8.477 -6.445 -24.953 1 82 275 THR B N 1
ATOM 4820 C CA . THR B 1 275 ? 8.172 -7.004 -26.266 1 82 275 THR B CA 1
ATOM 4821 C C . THR B 1 275 ? 9.211 -6.562 -27.297 1 82 275 THR B C 1
ATOM 4823 O O . THR B 1 275 ? 9.406 -7.227 -28.312 1 82 275 THR B O 1
ATOM 4826 N N . TRP B 1 276 ? 9.992 -5.531 -26.953 1 83.25 276 TRP B N 1
ATOM 4827 C CA . TRP B 1 276 ? 10.898 -4.965 -27.938 1 83.25 276 TRP B CA 1
ATOM 4828 C C . TRP B 1 276 ? 12.297 -5.543 -27.781 1 83.25 276 TRP B C 1
ATOM 4830 O O . TRP B 1 276 ? 13.148 -5.375 -28.672 1 83.25 276 TRP B O 1
ATOM 4840 N N . PHE B 1 277 ? 12.508 -6.266 -26.75 1 85.38 277 PHE B N 1
ATOM 4841 C CA . PHE B 1 277 ? 13.82 -6.859 -26.547 1 85.38 277 PHE B CA 1
ATOM 4842 C C . PHE B 1 277 ? 13.93 -8.195 -27.281 1 85.38 277 PHE B C 1
ATOM 4844 O O . PHE B 1 277 ? 13.062 -9.055 -27.141 1 85.38 277 PHE B O 1
ATOM 4851 N N . PRO B 1 278 ? 14.969 -8.344 -27.969 1 82.19 278 PRO B N 1
ATOM 4852 C CA . PRO B 1 278 ? 15.117 -9.562 -28.781 1 82.19 278 PRO B CA 1
ATOM 4853 C C . PRO B 1 278 ? 15.281 -10.82 -27.922 1 82.19 278 PRO B C 1
ATOM 4855 O O . PRO B 1 278 ? 14.961 -11.922 -28.359 1 82.19 278 PRO B O 1
ATOM 4858 N N . MET B 1 279 ? 15.727 -10.648 -26.719 1 84.38 279 MET B N 1
ATOM 4859 C CA . MET B 1 279 ? 15.992 -11.828 -25.891 1 84.38 279 MET B CA 1
ATOM 4860 C C . MET B 1 279 ? 14.727 -12.273 -25.172 1 84.38 279 MET B C 1
ATOM 4862 O O . MET B 1 279 ? 14.742 -13.281 -24.453 1 84.38 279 MET B O 1
ATOM 4866 N N . SER B 1 280 ? 13.672 -11.539 -25.406 1 89.12 280 SER B N 1
ATOM 4867 C CA . SER B 1 280 ? 12.422 -11.906 -24.75 1 89.12 280 SER B CA 1
ATOM 4868 C C . SER B 1 280 ? 11.789 -13.125 -25.422 1 89.12 280 SER B C 1
ATOM 4870 O O . SER B 1 280 ? 12.016 -13.375 -26.594 1 89.12 280 SER B O 1
ATOM 4872 N N . ASN B 1 281 ? 11.109 -13.891 -24.672 1 90.38 281 ASN B N 1
ATOM 4873 C CA . ASN B 1 281 ? 10.406 -15.062 -25.172 1 90.38 281 ASN B CA 1
ATOM 4874 C C . ASN B 1 281 ? 9.18 -14.68 -25.984 1 90.38 281 ASN B C 1
ATOM 4876 O O . ASN B 1 281 ? 8.242 -14.086 -25.453 1 90.38 281 ASN B O 1
ATOM 4880 N N . PRO B 1 282 ? 9.133 -15.008 -27.219 1 91.25 282 PRO B N 1
ATOM 4881 C CA . PRO B 1 282 ? 8.039 -14.609 -28.109 1 91.25 282 PRO B CA 1
ATOM 4882 C C . PRO B 1 282 ? 6.68 -15.141 -27.641 1 91.25 282 PRO B C 1
ATOM 4884 O O . PRO B 1 282 ? 5.641 -14.57 -27.984 1 91.25 282 PRO B O 1
ATOM 4887 N N . GLU B 1 283 ? 6.688 -16.203 -26.859 1 90.88 283 GLU B N 1
ATOM 4888 C CA . GLU B 1 283 ? 5.445 -16.781 -26.344 1 90.88 283 GLU B CA 1
ATOM 4889 C C . GLU B 1 283 ? 4.68 -15.781 -25.484 1 90.88 283 GLU B C 1
ATOM 4891 O O . GLU B 1 283 ? 3.455 -15.852 -25.391 1 90.88 283 GLU B O 1
ATOM 4896 N N . TYR B 1 284 ? 5.457 -14.812 -24.938 1 92.81 284 TYR B N 1
ATOM 4897 C CA . TYR B 1 284 ? 4.832 -13.891 -24 1 92.81 284 TYR B CA 1
ATOM 4898 C C . TYR B 1 284 ? 4.77 -12.484 -24.562 1 92.81 284 TYR B C 1
ATOM 4900 O O . TYR B 1 284 ? 4.516 -11.523 -23.844 1 92.81 284 TYR B O 1
ATOM 4908 N N . HIS B 1 285 ? 4.969 -12.406 -25.875 1 91.69 285 HIS B N 1
ATOM 4909 C CA . HIS B 1 285 ? 4.812 -11.117 -26.531 1 91.69 285 HIS B CA 1
ATOM 4910 C C . HIS B 1 285 ? 3.344 -10.719 -26.625 1 91.69 285 HIS B C 1
ATOM 4912 O O . HIS B 1 285 ? 2.459 -11.578 -26.562 1 91.69 285 HIS B O 1
ATOM 4918 N N . ILE B 1 286 ? 3.104 -9.508 -26.734 1 91.5 286 ILE B N 1
ATOM 4919 C CA . ILE B 1 286 ? 1.759 -9.023 -27.031 1 91.5 286 ILE B CA 1
ATOM 4920 C C . ILE B 1 286 ? 1.333 -9.461 -28.422 1 91.5 286 ILE B C 1
ATOM 4922 O O . ILE B 1 286 ? 2.033 -9.203 -29.406 1 91.5 286 ILE B O 1
ATOM 4926 N N . PRO B 1 287 ? 0.204 -10.172 -28.469 1 91.88 287 PRO B N 1
ATOM 4927 C CA . PRO B 1 287 ? -0.27 -10.586 -29.797 1 91.88 287 PRO B CA 1
ATOM 4928 C C . PRO B 1 287 ? -0.509 -9.406 -30.734 1 91.88 287 PRO B C 1
ATOM 4930 O O . PRO B 1 287 ? -0.963 -8.344 -30.297 1 91.88 287 PRO B O 1
ATOM 4933 N N . GLN B 1 288 ? -0.322 -9.594 -32 1 91 288 GLN B N 1
ATOM 4934 C CA . GLN B 1 288 ? -0.449 -8.547 -33 1 91 288 GLN B CA 1
ATOM 4935 C C . GLN B 1 288 ? -1.877 -8.016 -33.062 1 91 288 GLN B C 1
ATOM 4937 O O . GLN B 1 288 ? -2.09 -6.812 -33.25 1 91 288 GLN B O 1
ATOM 4942 N N . ALA B 1 289 ? -2.818 -8.898 -32.812 1 92.62 289 ALA B N 1
ATOM 4943 C CA . ALA B 1 289 ? -4.227 -8.531 -32.906 1 92.62 289 ALA B CA 1
ATOM 4944 C C . ALA B 1 289 ? -4.621 -7.559 -31.812 1 92.62 289 ALA B C 1
ATOM 4946 O O . ALA B 1 289 ? -5.516 -6.727 -32 1 92.62 289 ALA B O 1
ATOM 4947 N N . SER B 1 290 ? -3.922 -7.613 -30.656 1 92.88 290 SER B N 1
ATOM 4948 C CA . SER B 1 290 ? -4.312 -6.801 -29.5 1 92.88 290 SER B CA 1
ATOM 4949 C C . SER B 1 290 ? -3.271 -5.723 -29.219 1 92.88 290 SER B C 1
ATOM 4951 O O . SER B 1 290 ? -3.387 -4.996 -28.219 1 92.88 290 SER B O 1
ATOM 4953 N N . MET B 1 291 ? -2.355 -5.602 -30.047 1 92.12 291 MET B N 1
ATOM 4954 C CA . MET B 1 291 ? -1.206 -4.734 -29.797 1 92.12 291 MET B CA 1
ATOM 4955 C C . MET B 1 291 ? -1.646 -3.287 -29.609 1 92.12 291 MET B C 1
ATOM 4957 O O . MET B 1 291 ? -1.237 -2.633 -28.656 1 92.12 291 MET B O 1
ATOM 4961 N N . TYR B 1 292 ? -2.492 -2.84 -30.422 1 93.94 292 TYR B N 1
ATOM 4962 C CA . TYR B 1 292 ? -2.916 -1.447 -30.344 1 93.94 292 TYR B CA 1
ATOM 4963 C C . TYR B 1 292 ? -3.732 -1.192 -29.078 1 93.94 292 TYR B C 1
ATOM 4965 O O . TYR B 1 292 ? -3.631 -0.125 -28.469 1 93.94 292 TYR B O 1
ATOM 4973 N N . MET B 1 293 ? -4.445 -2.094 -28.75 1 94.38 293 MET B N 1
ATOM 4974 C CA . MET B 1 293 ? -5.258 -1.952 -27.547 1 94.38 293 MET B CA 1
ATOM 4975 C C . MET B 1 293 ? -4.379 -1.916 -26.312 1 94.38 293 MET B C 1
ATOM 4977 O O . MET B 1 293 ? -4.586 -1.086 -25.422 1 94.38 293 MET B O 1
ATOM 4981 N N . VAL B 1 294 ? -3.445 -2.795 -26.266 1 95.06 294 VAL B N 1
ATOM 4982 C CA . VAL B 1 294 ? -2.562 -2.869 -25.109 1 95.06 294 VAL B CA 1
ATOM 4983 C C . VAL B 1 294 ? -1.731 -1.592 -25 1 95.06 294 VAL B C 1
ATOM 4985 O O . VAL B 1 294 ? -1.556 -1.041 -23.922 1 95.06 294 VAL B O 1
ATOM 4988 N N . ILE B 1 295 ? -1.268 -1.097 -26.141 1 95.12 295 ILE B N 1
ATOM 4989 C CA . ILE B 1 295 ? -0.505 0.147 -26.156 1 95.12 295 ILE B CA 1
ATOM 4990 C C . ILE B 1 295 ? -1.393 1.305 -25.703 1 95.12 295 ILE B C 1
ATOM 4992 O O . ILE B 1 295 ? -0.968 2.148 -24.906 1 95.12 295 ILE B O 1
ATOM 4996 N N . ALA B 1 296 ? -2.6 1.292 -26.125 1 96.31 296 ALA B N 1
ATOM 4997 C CA . ALA B 1 296 ? -3.533 2.355 -25.766 1 96.31 296 ALA B CA 1
ATOM 4998 C C . ALA B 1 296 ? -3.803 2.357 -24.266 1 96.31 296 ALA B C 1
ATOM 5000 O O . ALA B 1 296 ? -3.861 3.42 -23.641 1 96.31 296 ALA B O 1
ATOM 5001 N N . ILE B 1 297 ? -3.941 1.245 -23.703 1 95.88 297 ILE B N 1
ATOM 5002 C CA . ILE B 1 297 ? -4.211 1.129 -22.266 1 95.88 297 ILE B CA 1
ATOM 5003 C C . ILE B 1 297 ? -3.012 1.646 -21.484 1 95.88 297 ILE B C 1
ATOM 5005 O O . ILE B 1 297 ? -3.172 2.441 -20.547 1 95.88 297 ILE B O 1
ATOM 5009 N N . ASN B 1 298 ? -1.873 1.273 -21.844 1 96.31 298 ASN B N 1
ATOM 5010 C CA . ASN B 1 298 ? -0.679 1.673 -21.109 1 96.31 298 ASN B CA 1
ATOM 5011 C C . ASN B 1 298 ? -0.383 3.16 -21.281 1 96.31 298 ASN B C 1
ATOM 5013 O O . ASN B 1 298 ? 0.017 3.832 -20.328 1 96.31 298 ASN B O 1
ATOM 5017 N N . VAL B 1 299 ? -0.596 3.637 -22.469 1 96.44 299 VAL B N 1
ATOM 5018 C CA . VAL B 1 299 ? -0.422 5.066 -22.703 1 96.44 299 VAL B CA 1
ATOM 5019 C C . VAL B 1 299 ? -1.453 5.852 -21.891 1 96.44 299 VAL B C 1
ATOM 5021 O O . VAL B 1 299 ? -1.139 6.898 -21.328 1 96.44 299 VAL B O 1
ATOM 5024 N N . PHE B 1 300 ? -2.602 5.316 -21.828 1 97.75 300 PHE B N 1
ATOM 5025 C CA . PHE B 1 300 ? -3.664 5.957 -21.062 1 97.75 300 PHE B CA 1
ATOM 5026 C C . PHE B 1 300 ? -3.309 6.012 -19.578 1 97.75 300 PHE B C 1
ATOM 5028 O O . PHE B 1 300 ? -3.514 7.035 -18.922 1 97.75 300 PHE B O 1
ATOM 5035 N N . LEU B 1 301 ? -2.799 4.941 -19.047 1 96.94 301 LEU B N 1
ATOM 5036 C CA . LEU B 1 301 ? -2.432 4.887 -17.641 1 96.94 301 LEU B CA 1
ATOM 5037 C C . LEU B 1 301 ? -1.364 5.926 -17.312 1 96.94 301 LEU B C 1
ATOM 5039 O O . LEU B 1 301 ? -1.454 6.617 -16.297 1 96.94 301 LEU B O 1
ATOM 5043 N N . VAL B 1 302 ? -0.41 6.098 -18.172 1 97.5 302 VAL B N 1
ATOM 5044 C CA . VAL B 1 302 ? 0.652 7.074 -17.969 1 97.5 302 VAL B CA 1
ATOM 5045 C C . VAL B 1 302 ? 0.105 8.484 -18.188 1 97.5 302 VAL B C 1
ATOM 5047 O O . VAL B 1 302 ? 0.426 9.406 -17.422 1 97.5 302 VAL B O 1
ATOM 5050 N N . PHE B 1 303 ? -0.733 8.586 -19.156 1 97.94 303 PHE B N 1
ATOM 5051 C CA . PHE B 1 303 ? -1.291 9.891 -19.5 1 97.94 303 PHE B CA 1
ATOM 5052 C C . PHE B 1 303 ? -2.135 10.438 -18.359 1 97.94 303 PHE B C 1
ATOM 5054 O O . PHE B 1 303 ? -1.975 11.594 -17.953 1 97.94 303 PHE B O 1
ATOM 5061 N N . ILE B 1 304 ? -2.988 9.664 -17.797 1 98.06 304 ILE B N 1
ATOM 5062 C CA . ILE B 1 304 ? -3.898 10.117 -16.75 1 98.06 304 ILE B CA 1
ATOM 5063 C C . ILE B 1 304 ? -3.104 10.484 -15.492 1 98.06 304 ILE B C 1
ATOM 5065 O O . ILE B 1 304 ? -3.424 11.461 -14.812 1 98.06 304 ILE B O 1
ATOM 5069 N N . SER B 1 305 ? -2.109 9.688 -15.141 1 97.38 305 SER B N 1
ATOM 5070 C CA . SER B 1 305 ? -1.304 9.977 -13.953 1 97.38 305 SER B CA 1
ATOM 5071 C C . SER B 1 305 ? -0.511 11.266 -14.125 1 97.38 305 SER B C 1
ATOM 5073 O O . SER B 1 305 ? -0.42 12.078 -13.203 1 97.38 305 SER B O 1
ATOM 5075 N N . ASN B 1 306 ? -0.009 11.508 -15.32 1 97.06 306 ASN B N 1
ATOM 5076 C CA . ASN B 1 306 ? 0.78 12.711 -15.547 1 97.06 306 ASN B CA 1
ATOM 5077 C C . ASN B 1 306 ? -0.11 13.93 -15.781 1 97.06 306 ASN B C 1
ATOM 5079 O O . ASN B 1 306 ? 0.291 15.055 -15.5 1 97.06 306 ASN B O 1
ATOM 5083 N N . LEU B 1 307 ? -1.285 13.664 -16.312 1 97.75 307 LEU B N 1
ATOM 5084 C CA . LEU B 1 307 ? -2.256 14.75 -16.391 1 97.75 307 LEU B CA 1
ATOM 5085 C C . LEU B 1 307 ? -2.664 15.219 -14.992 1 97.75 307 LEU B C 1
ATOM 5087 O O . LEU B 1 307 ? -2.877 16.406 -14.766 1 97.75 307 LEU B O 1
ATOM 5091 N N . LEU B 1 308 ? -2.82 14.289 -14.125 1 97.94 308 LEU B N 1
ATOM 5092 C CA . LEU B 1 308 ? -3.105 14.617 -12.734 1 97.94 308 LEU B CA 1
ATOM 5093 C C . LEU B 1 308 ? -1.984 15.453 -12.125 1 97.94 308 LEU B C 1
ATOM 5095 O O . LEU B 1 308 ? -2.244 16.391 -11.367 1 97.94 308 LEU B O 1
ATOM 5099 N N . LEU B 1 309 ? -0.767 15.086 -12.445 1 97.56 309 LEU B N 1
ATOM 5100 C CA . LEU B 1 309 ? 0.388 15.859 -12.008 1 97.56 309 LEU B CA 1
ATOM 5101 C C . LEU B 1 309 ? 0.311 17.297 -12.531 1 97.56 309 LEU B C 1
ATOM 5103 O O . LEU B 1 309 ? 0.521 18.25 -11.773 1 97.56 309 LEU B O 1
ATOM 5107 N N . TRP B 1 310 ? 0.007 17.422 -13.742 1 97 310 TRP B N 1
ATOM 5108 C CA . TRP B 1 310 ? -0.13 18.734 -14.344 1 97 310 TRP B CA 1
ATOM 5109 C C . TRP B 1 310 ? -1.24 19.531 -13.664 1 97 310 TRP B C 1
ATOM 5111 O O . TRP B 1 310 ? -1.092 20.734 -13.406 1 97 310 TRP B O 1
ATOM 5121 N N . ARG B 1 311 ? -2.336 18.922 -13.359 1 96.88 311 ARG B N 1
ATOM 5122 C CA . ARG B 1 311 ? -3.463 19.562 -12.688 1 96.88 311 ARG B CA 1
ATOM 5123 C C . ARG B 1 311 ? -3.049 20.109 -11.328 1 96.88 311 ARG B C 1
ATOM 5125 O O . ARG B 1 311 ? -3.459 21.203 -10.945 1 96.88 311 ARG B O 1
ATOM 5132 N N . CYS B 1 312 ? -2.283 19.406 -10.594 1 94.44 312 CYS B N 1
ATOM 5133 C CA . CYS B 1 312 ? -1.851 19.844 -9.266 1 94.44 312 CYS B CA 1
ATOM 5134 C C . CYS B 1 312 ? -0.924 21.047 -9.359 1 94.44 312 CYS B C 1
ATOM 5136 O O . CYS B 1 312 ? -0.978 21.938 -8.516 1 94.44 312 CYS B O 1
ATOM 5138 N N . PHE B 1 313 ? -0.183 21.109 -10.438 1 93.94 313 PHE B N 1
ATOM 5139 C CA . PHE B 1 313 ? 0.778 22.20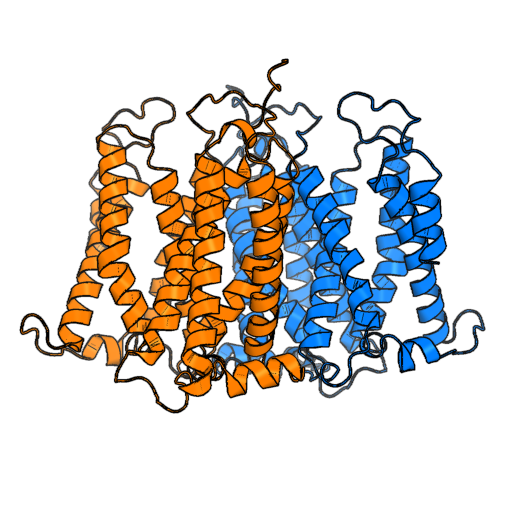3 -10.562 1 93.94 313 PHE B CA 1
ATOM 5140 C C . PHE B 1 313 ? 0.161 23.391 -11.289 1 93.94 313 PHE B C 1
ATOM 5142 O O . PHE B 1 313 ? 0.68 24.5 -11.227 1 93.94 313 PHE B O 1
ATOM 5149 N N . ALA B 1 314 ? -0.91 23.125 -12 1 94.56 314 ALA B N 1
ATOM 5150 C CA . ALA B 1 314 ? -1.607 24.219 -12.68 1 94.56 314 ALA B CA 1
ATOM 5151 C C . ALA B 1 314 ? -2.252 25.172 -11.672 1 94.56 314 ALA B C 1
ATOM 5153 O O . ALA B 1 314 ? -2.283 26.375 -11.891 1 94.56 314 ALA B O 1
ATOM 5154 N N . GLU B 1 315 ? -2.748 24.641 -10.594 1 93.69 315 GLU B N 1
ATOM 5155 C CA . GLU B 1 315 ? -3.324 25.453 -9.523 1 93.69 315 GLU B CA 1
ATOM 5156 C C . GLU B 1 315 ? -3.047 24.828 -8.156 1 93.69 315 GLU B C 1
ATOM 5158 O O . GLU B 1 315 ? -3.957 24.312 -7.5 1 93.69 315 GLU B O 1
ATOM 5163 N N . PRO B 1 316 ? -1.866 24.969 -7.711 1 92.06 316 PRO B N 1
ATOM 5164 C CA . PRO B 1 316 ? -1.491 24.406 -6.414 1 92.06 316 PRO B CA 1
ATOM 5165 C C . PRO B 1 316 ? -2.275 25 -5.254 1 92.06 316 PRO B C 1
ATOM 5167 O O . PRO B 1 316 ? -2.412 24.375 -4.199 1 92.06 316 PRO B O 1
ATOM 5170 N N . GLN B 1 317 ? -2.908 26.156 -5.434 1 92.56 317 GLN B N 1
ATOM 5171 C CA . GLN B 1 317 ? -3.652 26.859 -4.391 1 92.56 317 GLN B CA 1
ATOM 5172 C C . GLN B 1 317 ? -4.879 26.047 -3.963 1 92.56 317 GLN B C 1
ATOM 5174 O O . GLN B 1 317 ? -5.344 26.172 -2.828 1 92.56 317 GLN B O 1
ATOM 5179 N N . TYR B 1 318 ? -5.344 25.297 -4.895 1 92.62 318 TYR B N 1
ATOM 5180 C CA . TYR B 1 318 ? -6.531 24.5 -4.609 1 92.62 318 TYR B CA 1
ATOM 5181 C C . TYR B 1 318 ? -6.219 23.391 -3.609 1 92.62 318 TYR B C 1
ATOM 5183 O O . TYR B 1 318 ? -7.082 23 -2.82 1 92.62 318 TYR B O 1
ATOM 5191 N N . PHE B 1 319 ? -4.992 22.938 -3.539 1 92.31 319 PHE B N 1
ATOM 5192 C CA . PHE B 1 319 ? -4.66 21.734 -2.781 1 92.31 319 PHE B CA 1
ATOM 5193 C C . PHE B 1 319 ? -3.975 22.094 -1.468 1 92.31 319 PHE B C 1
ATOM 5195 O O . PHE B 1 319 ? -3.814 21.234 -0.592 1 92.31 319 PHE B O 1
ATOM 5202 N N . VAL B 1 320 ? -3.596 23.297 -1.286 1 88.75 320 VAL B N 1
ATOM 5203 C CA . VAL B 1 320 ? -2.885 23.688 -0.075 1 88.75 320 VAL B CA 1
ATOM 5204 C C . VAL B 1 320 ? -3.885 23.938 1.052 1 88.75 320 VAL B C 1
ATOM 5206 O O . VAL B 1 320 ? -5.008 24.391 0.805 1 88.75 320 VAL B O 1
ATOM 5209 N N . LYS B 1 321 ? -3.389 23.625 2.26 1 83.38 321 LYS B N 1
ATOM 5210 C CA . LYS B 1 321 ? -4.215 23.844 3.443 1 83.38 321 LYS B CA 1
ATOM 5211 C C . LYS B 1 321 ? -4.168 25.297 3.887 1 83.38 321 LYS B C 1
ATOM 5213 O O . LYS B 1 321 ? -3.127 25.953 3.781 1 83.38 321 LYS B O 1
ATOM 5218 N N . GLY B 1 322 ? -5.246 25.812 4.293 1 76.69 322 GLY B N 1
ATOM 5219 C CA . GLY B 1 322 ? -5.266 27.172 4.812 1 76.69 322 GLY B CA 1
ATOM 5220 C C . GLY B 1 322 ? -6.629 27.812 4.723 1 76.69 322 GLY B C 1
ATOM 5221 O O . GLY B 1 322 ? -7.602 27.188 4.309 1 76.69 322 GLY B O 1
ATOM 5222 N N . LYS B 1 323 ? -6.637 29.031 5.316 1 74.12 323 LYS B N 1
ATOM 5223 C CA . LYS B 1 323 ? -7.852 29.844 5.293 1 74.12 323 LYS B CA 1
ATOM 5224 C C . LYS B 1 323 ? -8.203 30.266 3.871 1 74.12 323 LYS B C 1
ATOM 5226 O O . LYS B 1 323 ? -7.348 30.781 3.145 1 74.12 323 LYS B O 1
ATOM 5231 N N . LEU B 1 324 ? -9.406 29.75 3.494 1 71.62 324 LEU B N 1
ATOM 5232 C CA . LEU B 1 324 ? -9.883 30.047 2.146 1 71.62 324 LEU B CA 1
ATOM 5233 C C . LEU B 1 324 ? -10.023 31.547 1.94 1 71.62 324 LEU B C 1
ATOM 5235 O O . LEU B 1 324 ? -10.445 32.25 2.85 1 71.62 324 LEU B O 1
ATOM 5239 N N . LYS B 1 325 ? -9.375 32 0.912 1 64.94 325 LYS B N 1
ATOM 5240 C CA . LYS B 1 325 ? -9.57 33.406 0.569 1 64.94 325 LYS B CA 1
ATOM 5241 C C . LYS B 1 325 ? -11.047 33.75 0.369 1 64.94 325 LYS B C 1
ATOM 5243 O O . LYS B 1 325 ? -11.766 33 -0.302 1 64.94 325 LYS B O 1
ATOM 5248 N N . LYS B 1 326 ? -11.609 34.469 1.367 1 57.5 326 LYS B N 1
ATOM 5249 C CA . LYS B 1 326 ? -12.969 35 1.252 1 57.5 326 LYS B CA 1
ATOM 5250 C C . LYS B 1 326 ? -13.156 35.75 -0.05 1 57.5 326 LYS B C 1
ATOM 5252 O O . LYS B 1 326 ? -12.32 36.594 -0.406 1 57.5 326 LYS B O 1
ATOM 5257 N N . ASN B 1 327 ? -13.711 35.156 -1.013 1 45.41 327 ASN B N 1
ATOM 5258 C CA . ASN B 1 327 ? -14.133 36.094 -2.049 1 45.41 327 ASN B CA 1
ATOM 5259 C C . ASN B 1 327 ? -15.078 37.156 -1.493 1 45.41 327 ASN B C 1
ATOM 5261 O O . ASN B 1 327 ? -15.938 36.844 -0.658 1 45.41 327 ASN B O 1
#

InterPro domains:
  IPR033118 EXPERA domain [PS51751] (26-152)
  IPR033118 EXPERA domain [PS51751] (175-309)
  IPR047195 Transmembrane 6 superfamily member 1/2 [cd21106] (1-320)
  IPR059044 Transmembrane 6 superfamily member 1/2, transmembrane domain [PF26083] (8-163)